Protein AF-A0A0L0V8W8-F1 (afdb_monomer_lite)

pLDDT: mean 71.87, std 24.15, range [20.2, 94.19]

InterPro domains:
  IPR006600 HTH CenpB-type DNA-binding domain [PF03221] (294-356)
  IPR006600 HTH CenpB-type DNA-binding domain [PS51253] (284-358)
  IPR009057 Homedomain-like superfamily [SSF46689] (293-355)
  IPR050863 Centromere and Transposable Element-Derived Protein [PTHR19303] (258-396)

Foldseek 3Di:
DAQLFFDPVLLVLLVDPFKWKWWAADQKIWIGRDQDDDDLLQLLDDTRIGGLVLLVVLVVVLLVVLVVLVVVVVVCVVVVHDDDPVSVCCCVPVSPCPVLVVLNVVVVPDDHGDMDIADNVSSVSSSVSVVSSSVVSVPDPPPDDPPDPPPPDPPDDDDDDDDDDDDDDDDDDDDDDDDDDDDDDDDDDDDDDDDDDDDDDDDDDDDDDDDDDDDPPQAQDFDALLRLLVLVVVCVVVPNDLQVSQVVVCVVPVSNNRDSVNNVVCVVCVVVSVVVCVVDPDRRHRDDPPLCPVQLVVQLVVVVVVCVVVVHDDDLSNSSVSSSSSCSVVVHDSNSHDSNHPVVSVVSCVVVVHDDDDDDPPVVVDDPVVVVVVVVVVVVVCVVDDPVPDDDDDDDPDD

Structure (mmCIF, N/CA/C/O backbone):
data_AF-A0A0L0V8W8-F1
#
_entry.id   AF-A0A0L0V8W8-F1
#
loop_
_atom_site.group_PDB
_atom_site.id
_atom_site.type_symbol
_atom_site.label_atom_id
_atom_site.label_alt_id
_atom_site.label_comp_id
_atom_site.label_asym_id
_atom_site.label_entity_id
_atom_site.label_seq_id
_atom_site.pdbx_PDB_ins_code
_atom_site.Cartn_x
_atom_site.Cartn_y
_atom_site.Cartn_z
_atom_site.occupancy
_atom_site.B_iso_or_equiv
_atom_site.auth_seq_id
_atom_site.auth_comp_id
_atom_site.auth_asym_id
_atom_site.auth_atom_id
_atom_site.pdbx_PDB_model_num
ATOM 1 N N . MET A 1 1 ? -16.727 -1.390 -3.426 1.00 37.22 1 MET A N 1
ATOM 2 C CA . MET A 1 1 ? -15.489 -1.978 -3.974 1.00 37.22 1 MET A CA 1
ATOM 3 C C . MET A 1 1 ? -15.600 -3.489 -3.865 1.00 37.22 1 MET A C 1
ATOM 5 O O . MET A 1 1 ? -16.160 -3.935 -2.868 1.00 37.22 1 MET A O 1
ATOM 9 N N . PRO A 1 2 ? -15.198 -4.271 -4.878 1.00 34.94 2 PRO A N 1
ATOM 10 C CA . PRO A 1 2 ? -15.269 -5.724 -4.801 1.00 34.94 2 PRO A CA 1
ATOM 11 C C . PRO A 1 2 ? -14.054 -6.292 -4.048 1.00 34.94 2 PRO A C 1
ATOM 13 O O . PRO A 1 2 ? -12.929 -6.085 -4.477 1.00 34.94 2 PRO A O 1
ATOM 16 N N . LEU A 1 3 ? -14.329 -6.983 -2.934 1.00 36.28 3 LEU A N 1
ATOM 17 C CA . LEU A 1 3 ? -13.711 -8.176 -2.304 1.00 36.28 3 LEU A CA 1
ATOM 18 C C . LEU A 1 3 ? -12.232 -8.608 -2.493 1.00 36.28 3 LEU A C 1
ATOM 20 O O . LEU A 1 3 ? -11.859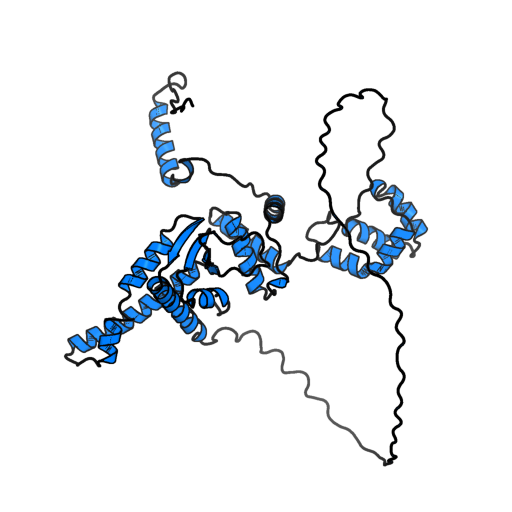 -9.627 -1.920 1.00 36.28 3 LEU A O 1
ATOM 24 N N . GLN A 1 4 ? -11.367 -7.916 -3.229 1.00 46.81 4 GLN A N 1
ATOM 25 C CA . GLN A 1 4 ? -10.000 -8.388 -3.526 1.00 46.81 4 GLN A CA 1
ATOM 26 C C . GLN A 1 4 ? -8.897 -7.681 -2.715 1.00 46.81 4 GLN A C 1
ATOM 28 O O . GLN A 1 4 ? -7.717 -7.851 -3.007 1.00 46.81 4 GLN A O 1
ATOM 33 N N . GLU A 1 5 ? -9.260 -6.881 -1.710 1.00 52.81 5 GLU A N 1
ATOM 34 C CA . GLU A 1 5 ? -8.364 -5.872 -1.118 1.00 52.81 5 GLU A CA 1
ATOM 35 C C . GLU A 1 5 ? -7.564 -6.312 0.110 1.00 52.81 5 GLU A C 1
ATOM 37 O O . GLU A 1 5 ? -6.615 -5.619 0.471 1.00 52.81 5 GLU A O 1
ATOM 42 N N . ILE A 1 6 ? -7.878 -7.449 0.736 1.00 57.78 6 ILE A N 1
ATOM 43 C CA . ILE A 1 6 ? -7.112 -7.905 1.901 1.00 57.78 6 ILE A CA 1
ATOM 44 C C . ILE A 1 6 ? -6.139 -8.983 1.469 1.00 57.78 6 ILE A C 1
ATOM 46 O O . ILE A 1 6 ? -6.522 -10.034 0.951 1.00 57.78 6 ILE A O 1
ATOM 50 N N . ASN A 1 7 ? -4.863 -8.712 1.711 1.00 67.62 7 ASN A N 1
ATOM 51 C CA . ASN A 1 7 ? -3.824 -9.707 1.594 1.00 67.62 7 ASN A CA 1
ATOM 52 C C . ASN A 1 7 ? -4.173 -10.876 2.529 1.00 67.62 7 ASN A C 1
ATOM 54 O O . ASN A 1 7 ? -4.207 -10.696 3.742 1.00 67.62 7 ASN A O 1
ATOM 58 N N . ILE A 1 8 ? -4.463 -12.063 1.985 1.00 70.31 8 ILE A N 1
ATOM 59 C CA . ILE A 1 8 ? -4.827 -13.258 2.773 1.00 70.31 8 ILE A CA 1
ATOM 60 C C . ILE A 1 8 ? -3.801 -13.501 3.890 1.00 70.31 8 ILE A C 1
ATOM 62 O O . ILE A 1 8 ? -4.166 -13.896 4.999 1.00 70.31 8 ILE A O 1
ATOM 66 N N . ASN A 1 9 ? -2.536 -13.173 3.631 1.00 75.88 9 ASN A N 1
ATOM 67 C CA . ASN A 1 9 ? -1.460 -13.319 4.596 1.00 75.88 9 ASN A CA 1
ATOM 68 C C . ASN A 1 9 ? -1.604 -12.359 5.791 1.00 75.88 9 ASN A C 1
ATOM 70 O O . ASN A 1 9 ? -1.232 -12.727 6.896 1.00 75.88 9 ASN A O 1
ATOM 74 N N . PHE A 1 10 ? -2.213 -11.177 5.625 1.00 83.94 10 PHE A N 1
ATOM 75 C CA . PHE A 1 10 ? -2.551 -10.269 6.733 1.00 83.94 10 PHE A CA 1
ATOM 76 C C . PHE A 1 10 ? -3.426 -10.963 7.776 1.00 83.94 10 PHE A C 1
ATOM 78 O O . PHE A 1 10 ? -3.099 -10.977 8.962 1.00 83.94 10 PHE A O 1
ATOM 85 N N . VAL A 1 11 ? -4.501 -11.613 7.327 1.00 83.44 11 VAL A N 1
ATOM 86 C CA . VAL A 1 11 ? -5.403 -12.360 8.215 1.00 83.44 11 VAL A CA 1
ATOM 87 C C . VAL A 1 11 ? -4.690 -13.575 8.814 1.00 83.44 11 VAL A C 1
ATOM 89 O O . VAL A 1 11 ? -4.837 -13.855 10.001 1.00 83.44 11 VAL A O 1
ATOM 92 N N . GLN A 1 12 ? -3.872 -14.282 8.026 1.00 84.56 12 GLN A N 1
ATOM 93 C CA . GLN A 1 12 ? -3.099 -15.425 8.521 1.00 84.56 12 GLN A CA 1
ATOM 94 C C . GLN A 1 12 ? -2.095 -15.033 9.613 1.00 84.56 12 GLN A C 1
ATOM 96 O O . GLN A 1 12 ? -1.968 -15.756 10.599 1.00 84.56 12 GLN A O 1
ATOM 101 N N . THR A 1 13 ? -1.431 -13.886 9.499 1.00 84.38 13 THR A N 1
ATOM 102 C CA . THR A 1 13 ? -0.488 -13.412 10.522 1.00 84.38 13 THR A CA 1
ATOM 103 C C . THR A 1 13 ? -1.208 -13.007 11.804 1.00 84.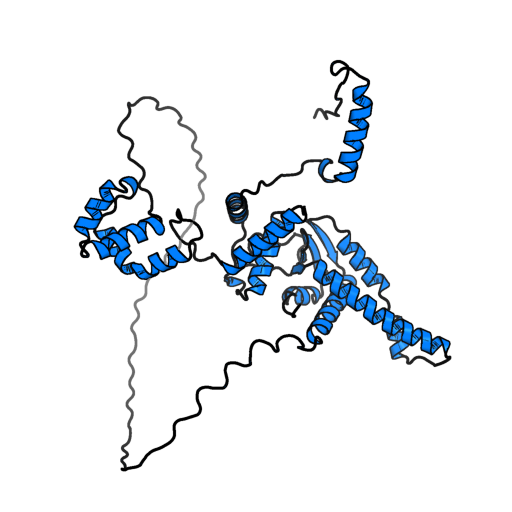38 13 THR A C 1
ATOM 105 O O . THR A 1 13 ? -0.740 -13.311 12.900 1.00 84.38 13 THR A O 1
ATOM 108 N N . LEU A 1 14 ? -2.414 -12.440 11.702 1.00 87.06 14 LEU A N 1
ATOM 109 C CA . LEU A 1 14 ? -3.267 -12.220 12.874 1.00 87.06 14 LEU A CA 1
ATOM 110 C C . LEU A 1 14 ? -3.731 -13.528 13.538 1.00 87.06 14 LEU A C 1
ATOM 112 O O . LEU A 1 14 ? -4.169 -13.484 14.688 1.00 87.06 14 LEU A O 1
ATOM 116 N N . ASN A 1 15 ? -3.620 -14.681 12.862 1.00 86.06 15 ASN A N 1
ATOM 117 C CA . ASN A 1 15 ? -3.930 -16.012 13.404 1.00 86.06 15 ASN A CA 1
ATOM 118 C C . ASN A 1 15 ? -2.802 -16.643 14.227 1.00 86.06 15 ASN A C 1
ATOM 120 O O . ASN A 1 15 ? -3.008 -17.709 14.812 1.00 86.06 15 ASN A O 1
ATOM 124 N N . MET A 1 16 ? -1.633 -16.009 14.299 1.00 86.00 16 MET A N 1
ATOM 125 C CA . MET A 1 16 ? -0.510 -16.537 15.066 1.00 86.00 16 MET A CA 1
ATOM 126 C C . MET A 1 16 ? -0.807 -16.550 16.573 1.00 86.00 16 MET A C 1
ATOM 128 O O . MET A 1 16 ? -1.467 -15.668 17.112 1.00 86.00 16 MET A O 1
ATOM 132 N N . SER A 1 17 ? -0.285 -17.558 17.276 1.00 86.12 17 SER A N 1
ATOM 133 C CA . SER A 1 17 ? -0.429 -17.695 18.737 1.00 86.12 17 SER A CA 1
ATOM 134 C C . SER A 1 17 ? 0.574 -16.852 19.535 1.00 86.12 17 SER A C 1
ATOM 136 O O . SER A 1 17 ? 0.697 -17.024 20.745 1.00 86.12 17 SER A O 1
ATOM 138 N N . GLN A 1 18 ? 1.331 -15.986 18.864 1.00 88.25 18 GLN A N 1
ATOM 139 C CA . GLN A 1 18 ? 2.339 -15.121 19.468 1.00 88.25 18 GLN A CA 1
ATOM 140 C C . GLN A 1 18 ? 2.019 -13.658 19.155 1.00 88.25 18 GLN A C 1
ATOM 142 O O . GLN A 1 18 ? 1.456 -13.397 18.091 1.00 88.25 18 GLN A O 1
ATOM 147 N N . PRO A 1 19 ? 2.391 -12.716 20.045 1.00 89.50 19 PRO A N 1
ATOM 148 C CA . PRO A 1 19 ? 2.277 -11.289 19.773 1.00 89.50 19 PRO A CA 1
ATOM 149 C C . PRO A 1 19 ? 2.975 -10.914 18.466 1.00 89.50 19 PRO A C 1
ATOM 151 O O . PRO A 1 19 ? 4.097 -11.354 18.211 1.00 89.50 19 PRO A O 1
ATOM 154 N N . VAL A 1 20 ? 2.323 -10.070 17.674 1.00 92.69 20 VAL A N 1
ATOM 155 C CA . VAL A 1 20 ? 2.856 -9.547 16.410 1.00 92.69 20 VAL A CA 1
ATOM 156 C C . VAL A 1 20 ? 3.081 -8.047 16.521 1.00 92.69 20 VAL A C 1
ATOM 158 O O . VAL A 1 20 ? 2.597 -7.387 17.441 1.00 92.69 20 VAL A O 1
ATOM 161 N N . HIS A 1 21 ? 3.817 -7.495 15.573 1.00 91.38 21 HIS A N 1
ATOM 162 C CA . HIS A 1 21 ? 4.055 -6.072 15.450 1.00 91.38 21 HIS A CA 1
ATOM 163 C C . HIS A 1 21 ? 3.213 -5.499 14.315 1.00 91.38 21 HIS A C 1
ATOM 165 O O . HIS A 1 21 ? 2.983 -6.145 13.295 1.00 91.38 21 HIS A O 1
ATOM 171 N N . LEU A 1 22 ? 2.748 -4.271 14.507 1.00 92.06 22 LEU A N 1
ATOM 172 C CA . LEU A 1 22 ? 2.024 -3.491 13.520 1.00 92.06 22 LEU A CA 1
ATOM 173 C C . LEU A 1 22 ? 2.822 -2.226 13.234 1.00 92.06 22 LEU A C 1
ATOM 175 O O . LEU A 1 22 ? 3.127 -1.462 14.148 1.00 92.06 22 LEU A O 1
ATOM 179 N N . THR A 1 23 ? 3.148 -2.002 11.967 1.00 90.44 23 THR A N 1
ATOM 180 C CA . THR A 1 23 ? 3.807 -0.782 11.501 1.00 90.44 23 THR A CA 1
ATOM 181 C C . THR A 1 23 ? 2.869 -0.012 10.590 1.00 90.44 23 THR A C 1
ATOM 183 O O . THR A 1 23 ? 2.392 -0.557 9.595 1.00 90.44 23 THR A O 1
ATOM 186 N N . LEU A 1 24 ? 2.645 1.267 10.887 1.00 88.00 24 LEU A N 1
ATOM 187 C CA . LEU A 1 24 ? 1.996 2.184 9.956 1.00 88.00 24 LEU A CA 1
ATOM 188 C C . LEU A 1 24 ? 3.072 2.834 9.089 1.00 88.00 24 LEU A C 1
ATOM 190 O O . LEU A 1 24 ? 3.999 3.442 9.614 1.00 88.00 24 LEU A O 1
ATOM 194 N N . SER A 1 25 ? 2.976 2.697 7.769 1.00 84.38 25 SER A N 1
ATOM 195 C CA . SER A 1 25 ? 3.819 3.450 6.842 1.00 84.38 25 SER A CA 1
ATOM 196 C C . SER A 1 25 ? 2.956 4.084 5.759 1.00 84.38 25 SER A C 1
ATOM 198 O O . SER A 1 25 ? 2.267 3.409 4.987 1.00 84.38 25 SER A O 1
ATOM 200 N N . ALA A 1 26 ? 2.993 5.408 5.739 1.00 77.75 26 ALA A N 1
ATOM 201 C CA . ALA A 1 26 ? 2.191 6.321 4.958 1.00 77.75 26 ALA A CA 1
ATOM 202 C C . ALA A 1 26 ? 0.680 6.141 5.198 1.00 77.75 26 ALA A C 1
ATOM 204 O O . ALA A 1 26 ? 0.122 6.787 6.075 1.00 77.75 26 ALA A O 1
ATOM 205 N N . ASN A 1 27 ? 0.016 5.258 4.448 1.00 83.38 27 ASN A N 1
ATOM 206 C CA . ASN A 1 27 ? -1.411 4.945 4.615 1.00 83.38 27 ASN A CA 1
ATOM 207 C C . ASN A 1 27 ? -1.681 3.433 4.562 1.00 83.38 27 ASN A C 1
ATOM 209 O O . ASN A 1 27 ? -2.763 2.971 4.189 1.00 83.38 27 ASN A O 1
ATOM 213 N N . THR A 1 28 ? -0.649 2.642 4.834 1.00 86.50 28 THR A N 1
ATOM 214 C CA . THR A 1 28 ? -0.686 1.186 4.762 1.00 86.50 28 THR A CA 1
ATOM 215 C C . THR A 1 28 ? -0.176 0.622 6.073 1.00 86.50 28 THR A C 1
ATOM 217 O O . THR A 1 28 ? 0.875 1.017 6.580 1.00 86.50 28 THR A O 1
ATOM 220 N N . ILE A 1 29 ? -0.967 -0.283 6.626 1.00 89.75 29 ILE A N 1
ATOM 221 C CA . ILE A 1 29 ? -0.673 -1.016 7.842 1.00 89.75 29 ILE A CA 1
ATOM 222 C C . ILE A 1 29 ? 0.016 -2.305 7.435 1.00 89.75 29 ILE A C 1
ATOM 224 O O . ILE A 1 29 ? -0.469 -3.004 6.551 1.00 89.75 29 ILE A O 1
ATOM 228 N N . TYR A 1 30 ? 1.111 -2.627 8.107 1.00 89.06 30 TYR A N 1
ATOM 229 C CA . TYR A 1 30 ? 1.859 -3.861 7.925 1.00 89.06 30 TYR A CA 1
ATOM 230 C C . TYR A 1 30 ? 1.850 -4.637 9.234 1.00 89.06 30 TYR A C 1
ATOM 232 O O . TYR A 1 30 ? 2.214 -4.073 10.265 1.00 89.06 30 TYR A O 1
ATOM 240 N N . VAL A 1 31 ? 1.466 -5.909 9.202 1.00 89.12 31 VAL A N 1
ATOM 241 C CA . VAL A 1 31 ? 1.518 -6.798 10.369 1.00 89.12 31 VAL A CA 1
ATOM 242 C C . VAL A 1 31 ? 2.640 -7.797 10.162 1.00 89.12 31 VAL A C 1
ATOM 244 O O . VAL A 1 31 ? 2.738 -8.401 9.107 1.00 89.12 31 VAL A O 1
ATOM 247 N N . HIS A 1 32 ? 3.514 -7.977 11.142 1.00 88.38 32 HIS A N 1
ATOM 248 C CA . HIS A 1 32 ? 4.690 -8.826 10.978 1.00 88.38 32 HIS A CA 1
ATOM 249 C C . HIS A 1 32 ? 5.156 -9.395 12.327 1.00 88.38 32 HIS A C 1
ATOM 251 O O . HIS A 1 32 ? 4.895 -8.804 13.373 1.00 88.38 32 HIS A O 1
ATOM 257 N N . PRO A 1 33 ? 5.795 -10.577 12.350 1.00 86.19 33 PRO A N 1
ATOM 258 C CA . PRO A 1 33 ? 6.189 -11.223 13.605 1.00 86.19 33 PRO A CA 1
ATOM 259 C C . PRO A 1 33 ? 7.440 -10.598 14.253 1.00 86.19 33 PRO A C 1
ATOM 261 O O . PRO A 1 33 ? 7.610 -10.683 15.468 1.00 86.19 33 PRO A O 1
ATOM 264 N N . ASP A 1 34 ? 8.320 -9.975 13.467 1.00 82.75 34 ASP A N 1
ATOM 265 C CA . ASP A 1 34 ? 9.593 -9.406 13.932 1.00 82.75 34 ASP A CA 1
ATOM 266 C C . ASP A 1 34 ? 9.388 -7.987 14.511 1.00 82.75 34 ASP A C 1
ATOM 268 O O . ASP A 1 34 ? 8.513 -7.265 14.061 1.00 82.75 34 ASP A O 1
ATOM 272 N N . PRO A 1 35 ? 10.157 -7.522 15.505 1.00 78.00 35 PRO A N 1
ATOM 273 C CA . PRO A 1 35 ? 10.140 -6.109 15.896 1.00 78.00 35 PRO A CA 1
ATOM 274 C C . PRO A 1 35 ? 10.559 -5.130 14.781 1.00 78.00 35 PRO A C 1
ATOM 276 O O . PRO A 1 35 ? 10.202 -3.948 14.818 1.00 78.00 35 PRO A O 1
ATOM 279 N N . GLN A 1 36 ? 11.355 -5.581 13.807 1.00 77.31 36 GLN A N 1
ATOM 280 C CA . GLN A 1 36 ? 11.853 -4.737 12.721 1.00 77.31 36 GLN A CA 1
ATOM 281 C C . GLN A 1 36 ? 10.814 -4.541 11.614 1.00 77.31 36 GLN A C 1
ATOM 283 O O . GLN A 1 36 ? 10.223 -5.496 11.120 1.00 77.31 36 GLN A O 1
ATOM 288 N N . LYS A 1 37 ? 10.655 -3.287 11.157 1.00 75.38 37 LYS A N 1
ATOM 289 C CA . LYS A 1 37 ? 9.787 -2.935 10.019 1.00 75.38 37 LYS A CA 1
ATOM 290 C C . LYS A 1 37 ? 10.110 -3.824 8.802 1.00 75.38 37 LYS A C 1
ATOM 292 O O . LYS A 1 37 ? 11.287 -3.938 8.437 1.00 75.38 37 LYS A O 1
ATOM 297 N N . PRO A 1 38 ? 9.096 -4.378 8.112 1.00 73.75 38 PRO A N 1
ATOM 298 C CA . PRO A 1 38 ? 9.311 -5.178 6.918 1.00 73.75 38 PRO A CA 1
ATOM 299 C C . PRO A 1 38 ? 9.977 -4.353 5.815 1.00 73.75 38 PRO A C 1
ATOM 301 O O . PRO A 1 38 ? 9.668 -3.180 5.596 1.00 73.75 38 PRO A O 1
ATOM 304 N N . ASN A 1 39 ? 10.908 -4.976 5.092 1.00 76.75 39 ASN A N 1
ATOM 305 C CA . ASN A 1 39 ? 11.581 -4.324 3.976 1.00 76.75 39 ASN A CA 1
ATOM 306 C C . ASN A 1 39 ? 10.633 -4.220 2.765 1.00 76.75 39 ASN A C 1
ATOM 308 O O . ASN A 1 39 ? 10.320 -5.221 2.121 1.00 76.75 39 ASN A O 1
ATOM 312 N N . ILE A 1 40 ? 10.219 -2.995 2.435 1.00 75.56 40 ILE A N 1
ATOM 313 C CA . ILE A 1 40 ? 9.269 -2.702 1.349 1.00 75.56 40 ILE A CA 1
ATOM 314 C C . ILE A 1 40 ? 9.966 -2.641 -0.033 1.00 75.56 40 ILE A C 1
ATOM 316 O O . ILE A 1 40 ? 9.297 -2.702 -1.070 1.00 75.56 40 ILE A O 1
ATOM 320 N N . ASP A 1 41 ? 11.303 -2.599 -0.085 1.00 78.19 41 ASP A N 1
ATOM 321 C CA . ASP A 1 41 ? 12.086 -2.435 -1.324 1.00 78.19 41 ASP A CA 1
ATOM 322 C C . ASP A 1 41 ? 12.030 -3.646 -2.258 1.00 78.19 41 ASP A C 1
ATOM 324 O O . ASP A 1 41 ? 12.356 -3.545 -3.444 1.00 78.19 41 ASP A O 1
ATOM 328 N N . ASP A 1 42 ? 11.634 -4.806 -1.745 1.00 74.56 42 ASP A N 1
ATOM 329 C CA . ASP A 1 42 ? 11.439 -6.004 -2.547 1.00 74.56 42 ASP A CA 1
ATOM 330 C C . ASP A 1 42 ? 9.957 -6.361 -2.576 1.00 74.56 42 ASP A C 1
ATOM 332 O O . ASP A 1 42 ? 9.426 -6.890 -1.603 1.00 74.56 42 ASP A O 1
ATOM 336 N N . ALA A 1 43 ? 9.270 -6.048 -3.678 1.00 73.19 43 ALA A N 1
ATOM 337 C CA . ALA A 1 43 ? 7.856 -6.380 -3.804 1.00 73.19 43 ALA A CA 1
ATOM 338 C C . ALA A 1 43 ? 7.634 -7.866 -4.110 1.00 73.19 43 ALA A C 1
ATOM 340 O O . ALA A 1 43 ? 6.544 -8.362 -3.883 1.00 73.19 43 ALA A O 1
ATOM 341 N N . THR A 1 44 ? 8.665 -8.606 -4.534 1.00 65.06 44 THR A N 1
ATOM 342 C CA . THR A 1 44 ? 8.543 -10.068 -4.690 1.00 65.06 44 THR A CA 1
ATOM 343 C C . THR A 1 44 ? 8.396 -10.789 -3.355 1.00 65.06 44 THR A C 1
ATOM 345 O O . THR A 1 44 ? 7.932 -11.925 -3.306 1.00 65.06 44 THR A O 1
ATOM 348 N N . LYS A 1 45 ? 8.786 -10.133 -2.257 1.00 71.62 45 LYS A N 1
ATOM 349 C CA . LYS A 1 45 ? 8.507 -10.629 -0.918 1.00 71.62 45 LYS A CA 1
ATOM 350 C C . LYS A 1 45 ? 7.086 -10.244 -0.556 1.00 71.62 45 LYS A C 1
ATOM 352 O O . LYS A 1 45 ? 6.747 -9.057 -0.536 1.00 71.62 45 LYS A O 1
ATOM 357 N N . GLU A 1 46 ? 6.283 -11.255 -0.260 1.00 64.25 46 GLU A N 1
ATOM 358 C CA . GLU A 1 46 ? 4.977 -11.042 0.339 1.00 64.25 46 GLU A CA 1
ATOM 359 C C . GLU A 1 46 ? 5.177 -10.266 1.639 1.00 64.25 46 GLU A C 1
ATOM 361 O O . GLU A 1 46 ? 6.063 -10.567 2.436 1.00 64.25 46 GLU A O 1
ATOM 366 N N . VAL A 1 47 ? 4.409 -9.195 1.788 1.00 70.81 47 VAL A N 1
ATOM 367 C CA . VAL A 1 47 ? 4.336 -8.437 3.030 1.00 70.81 47 VAL A CA 1
ATOM 368 C C . VAL A 1 47 ? 2.874 -8.388 3.387 1.00 70.81 47 VAL A C 1
ATOM 370 O O . VAL A 1 47 ? 2.044 -8.158 2.513 1.00 70.81 47 VAL A O 1
ATOM 373 N N . GLU A 1 48 ? 2.571 -8.633 4.645 1.00 82.25 48 GLU A N 1
ATOM 374 C CA . GLU A 1 48 ? 1.220 -8.742 5.151 1.00 82.25 48 GLU A CA 1
ATOM 375 C C . GLU A 1 48 ? 0.673 -7.347 5.449 1.00 82.25 48 GLU A C 1
ATOM 377 O O . GLU A 1 48 ? 0.896 -6.773 6.514 1.00 82.25 48 GLU A O 1
ATOM 382 N N . ASP A 1 49 ? -0.004 -6.773 4.458 1.00 83.56 49 ASP A N 1
ATOM 383 C CA . ASP A 1 49 ? -0.404 -5.371 4.429 1.00 83.56 49 ASP A CA 1
ATOM 384 C C . ASP A 1 49 ? -1.902 -5.156 4.171 1.00 83.56 49 ASP A C 1
ATOM 386 O O . ASP A 1 49 ? -2.575 -5.961 3.525 1.00 83.56 49 ASP A O 1
ATOM 390 N N . MET A 1 50 ? -2.416 -4.028 4.664 1.00 85.44 50 MET A N 1
ATOM 391 C CA . MET A 1 50 ? -3.776 -3.551 4.415 1.00 85.44 50 MET A CA 1
ATOM 392 C C . MET A 1 50 ? -3.804 -2.018 4.372 1.00 85.44 50 MET A C 1
ATOM 394 O O . MET A 1 50 ? -3.098 -1.358 5.136 1.00 85.44 50 MET A O 1
ATOM 398 N N . GLU A 1 51 ? -4.605 -1.415 3.487 1.00 85.12 51 GLU A N 1
ATOM 399 C CA . GLU A 1 51 ? -4.767 0.045 3.501 1.00 85.12 51 GLU A CA 1
ATOM 400 C C . GLU A 1 51 ? -5.513 0.492 4.773 1.00 85.12 51 GLU A C 1
ATOM 402 O O . GLU A 1 51 ? -6.545 -0.083 5.123 1.00 85.12 51 GLU A O 1
ATOM 407 N N . MET A 1 52 ? -5.020 1.544 5.442 1.00 88.69 52 MET A N 1
ATOM 408 C CA . MET A 1 52 ? -5.621 2.080 6.677 1.00 88.69 52 MET A CA 1
ATOM 409 C C . MET A 1 52 ? -7.093 2.446 6.470 1.00 88.69 52 MET A C 1
ATOM 411 O O . MET A 1 52 ? -7.947 2.084 7.273 1.00 88.69 52 MET A O 1
ATOM 415 N N . HIS A 1 53 ? -7.409 3.085 5.340 1.00 86.25 53 HIS A N 1
ATOM 416 C CA . HIS A 1 53 ? -8.779 3.491 5.034 1.00 86.25 53 HIS A CA 1
ATOM 417 C C . HIS A 1 53 ? -9.736 2.287 4.929 1.00 86.25 53 HIS A C 1
ATOM 419 O O . HIS A 1 53 ? -10.885 2.383 5.349 1.00 86.25 53 HIS A O 1
ATOM 425 N N . CYS A 1 54 ? -9.274 1.134 4.423 1.00 87.75 54 CYS A N 1
ATOM 426 C CA . CYS A 1 54 ? -10.083 -0.086 4.390 1.00 87.75 54 CYS A CA 1
ATOM 427 C C . CYS A 1 54 ? -10.412 -0.544 5.816 1.00 87.75 54 CYS A C 1
ATOM 429 O O . CYS A 1 54 ? -11.560 -0.888 6.095 1.00 87.75 54 CYS A O 1
ATOM 431 N N . LEU A 1 55 ? -9.430 -0.500 6.728 1.00 90.19 55 LEU A N 1
ATOM 432 C CA . LEU A 1 55 ? -9.633 -0.862 8.132 1.00 90.19 55 LEU A CA 1
ATOM 433 C C . LEU A 1 55 ? -10.657 0.058 8.802 1.00 90.19 55 LEU A C 1
ATOM 435 O O . LEU A 1 55 ? -11.582 -0.415 9.460 1.00 90.19 55 LEU A O 1
ATOM 439 N N . GLU A 1 56 ? -10.508 1.368 8.609 1.00 91.12 56 GLU A N 1
ATOM 440 C CA . GLU A 1 56 ? -11.425 2.372 9.148 1.00 91.12 56 GLU A CA 1
ATOM 441 C C . GLU A 1 56 ? -12.849 2.193 8.614 1.00 91.12 56 GLU A C 1
ATOM 443 O O . GLU A 1 56 ? -13.810 2.289 9.380 1.00 91.12 56 GLU A O 1
ATOM 448 N N . GLU A 1 57 ? -13.011 1.897 7.320 1.00 90.75 57 GLU A N 1
ATOM 449 C CA . GLU A 1 57 ? -14.324 1.618 6.735 1.00 90.75 57 GLU A CA 1
ATOM 450 C C . GLU A 1 57 ? -14.950 0.344 7.312 1.00 90.75 57 GLU A C 1
ATOM 452 O O . GLU A 1 57 ? -16.146 0.339 7.625 1.00 90.75 57 GLU A O 1
ATOM 457 N N . TYR A 1 58 ? -14.167 -0.723 7.505 1.00 91.75 58 TYR A N 1
ATOM 458 C CA . TYR A 1 58 ? -14.648 -1.952 8.142 1.00 91.75 58 TYR A CA 1
ATOM 459 C C . TYR A 1 58 ? -15.082 -1.708 9.581 1.00 91.75 58 TYR A C 1
ATOM 461 O O . TYR A 1 58 ? -16.191 -2.090 9.964 1.00 91.75 58 TYR A O 1
ATOM 469 N N . TYR A 1 59 ? -14.271 -0.985 10.351 1.00 93.44 59 TYR A N 1
ATOM 470 C CA . TYR A 1 59 ? -14.611 -0.607 11.714 1.00 93.44 59 TYR A CA 1
ATOM 471 C C . TYR A 1 59 ? -15.867 0.278 11.764 1.00 93.44 59 TYR A C 1
ATOM 473 O O . TYR A 1 59 ? -16.785 0.033 12.550 1.00 93.44 59 TYR A O 1
ATOM 481 N N . ARG A 1 60 ? -15.991 1.262 10.865 1.00 92.25 60 ARG A N 1
ATOM 482 C CA . ARG A 1 60 ? -17.180 2.124 10.774 1.00 92.25 60 ARG A CA 1
ATOM 483 C C . ARG A 1 60 ? -18.431 1.339 10.381 1.00 92.25 60 ARG A C 1
ATOM 485 O O . ARG A 1 60 ? -19.532 1.655 10.844 1.00 92.25 60 ARG A O 1
ATOM 492 N N . ALA A 1 61 ? -18.303 0.342 9.510 1.00 90.56 61 ALA A N 1
ATOM 493 C CA . ALA A 1 61 ? -19.397 -0.558 9.163 1.00 90.56 61 ALA A CA 1
ATOM 494 C C . ALA A 1 61 ? -19.818 -1.419 10.366 1.00 90.56 61 ALA A C 1
ATOM 496 O O . ALA A 1 61 ? -21.016 -1.513 10.640 1.00 90.56 61 ALA A O 1
ATOM 497 N N . MET A 1 62 ? -18.854 -1.966 11.114 1.00 92.12 62 MET A N 1
ATOM 498 C CA . MET A 1 62 ? -19.099 -2.736 12.337 1.00 92.12 62 MET A CA 1
ATOM 499 C C . MET A 1 62 ? -19.822 -1.890 13.389 1.00 92.12 62 MET A C 1
ATOM 501 O O . MET A 1 62 ? -20.889 -2.279 13.860 1.00 92.12 62 MET A O 1
ATOM 505 N N . LYS A 1 63 ? -19.319 -0.682 13.680 1.00 93.19 63 LYS A N 1
ATOM 506 C CA . LYS A 1 63 ? -19.921 0.244 14.653 1.00 93.19 63 LYS A CA 1
ATOM 507 C C . LYS A 1 63 ? -21.374 0.576 14.310 1.00 93.19 63 LYS A C 1
ATOM 509 O O . LYS A 1 63 ? -22.228 0.585 15.193 1.00 93.19 63 LYS A O 1
ATOM 514 N N . ARG A 1 64 ? -21.685 0.806 13.026 1.00 91.50 64 ARG A N 1
ATOM 515 C CA . ARG A 1 64 ? -23.068 1.035 12.567 1.00 91.50 64 ARG A CA 1
ATOM 516 C C . ARG A 1 64 ? -23.961 -0.182 12.798 1.00 91.50 64 ARG A C 1
ATOM 518 O O . ARG A 1 64 ? -25.053 -0.029 13.334 1.00 91.50 64 ARG A O 1
ATOM 525 N N . ASN A 1 65 ? -23.496 -1.369 12.414 1.00 90.62 65 ASN A N 1
ATOM 526 C CA . ASN A 1 65 ? -24.268 -2.602 12.553 1.00 90.62 65 ASN A CA 1
ATOM 527 C C . ASN A 1 65 ? -24.540 -2.948 14.026 1.00 90.62 65 ASN A C 1
ATOM 529 O O . ASN A 1 65 ? -25.667 -3.281 14.393 1.00 90.62 65 ASN A O 1
ATOM 533 N N . PHE A 1 66 ? -23.527 -2.814 14.884 1.00 92.06 66 PHE A N 1
ATOM 534 C CA . PHE A 1 66 ? -23.646 -3.158 16.299 1.00 92.06 66 PHE A CA 1
ATOM 535 C C . PHE A 1 66 ? -24.514 -2.147 17.036 1.00 92.06 66 PHE A C 1
ATOM 537 O O . PHE A 1 66 ? -25.370 -2.557 17.815 1.00 92.06 66 PHE A O 1
ATOM 544 N N . LYS A 1 67 ? -24.391 -0.852 16.717 1.00 91.50 67 LYS A N 1
ATOM 545 C CA . LYS A 1 67 ? -25.283 0.184 17.246 1.00 91.50 67 LYS A CA 1
ATOM 546 C C . LYS A 1 67 ? -26.747 -0.101 16.904 1.00 91.50 67 LYS A C 1
ATOM 548 O O . LYS A 1 67 ? -27.598 -0.046 17.786 1.00 91.50 67 LYS A O 1
ATOM 553 N N . GLU A 1 68 ? -27.040 -0.478 15.659 1.00 90.31 68 GLU A N 1
ATOM 554 C CA . GLU A 1 68 ? -28.403 -0.840 15.247 1.00 90.31 68 GLU A CA 1
ATOM 555 C C . GLU A 1 68 ? -28.941 -2.042 16.048 1.00 90.31 68 GLU A C 1
ATOM 557 O O . GLU A 1 68 ? -30.099 -2.054 16.474 1.00 90.31 68 GLU A O 1
ATOM 562 N N . ARG A 1 69 ? -28.103 -3.058 16.293 1.00 91.06 69 ARG A N 1
ATOM 563 C CA . ARG A 1 69 ? -28.477 -4.221 17.112 1.00 91.06 69 ARG A CA 1
ATOM 564 C C . ARG A 1 69 ? -28.681 -3.844 18.583 1.00 91.06 69 ARG A C 1
ATOM 566 O O . ARG A 1 69 ? -29.681 -4.255 19.166 1.00 91.06 69 ARG A O 1
ATOM 573 N N . GLN A 1 70 ? -27.799 -3.034 19.164 1.00 89.88 70 GLN A N 1
ATOM 574 C CA . GLN A 1 70 ? -27.914 -2.543 20.541 1.00 89.88 70 GLN A CA 1
ATOM 575 C C . GLN A 1 70 ? -29.193 -1.726 20.747 1.00 89.88 70 GLN A C 1
ATOM 577 O O . GLN A 1 70 ? -29.924 -1.974 21.701 1.00 89.88 70 GLN A O 1
ATOM 582 N N . GLU A 1 71 ? -29.522 -0.810 19.834 1.00 91.56 71 GLU A N 1
ATOM 583 C CA . GLU A 1 71 ? -30.748 -0.006 19.909 1.00 91.56 71 GLU A CA 1
ATOM 584 C C . GLU A 1 71 ? -32.008 -0.884 19.905 1.00 91.56 71 GLU A C 1
ATOM 586 O O . GLU A 1 71 ? -32.931 -0.644 20.689 1.00 91.56 71 GLU A O 1
ATOM 591 N N . LYS A 1 72 ? -32.028 -1.953 19.095 1.00 90.19 72 LYS A N 1
ATOM 592 C CA . LYS A 1 72 ? -33.124 -2.939 19.080 1.00 90.19 72 LYS A CA 1
ATOM 593 C C . LYS A 1 72 ? -33.256 -3.679 20.413 1.00 90.19 72 LYS A C 1
ATOM 595 O O . LYS A 1 72 ? -34.374 -3.847 20.901 1.00 90.19 72 LYS A O 1
ATOM 600 N N . LEU A 1 73 ? -32.143 -4.106 21.013 1.00 89.56 73 LEU A N 1
ATOM 601 C CA . LEU A 1 73 ? -32.147 -4.801 22.307 1.00 89.56 73 LEU A CA 1
ATOM 602 C C . LEU A 1 73 ? -32.568 -3.865 23.448 1.00 89.56 73 LEU A C 1
ATOM 604 O O . LEU A 1 73 ? -33.445 -4.212 24.237 1.00 89.56 73 LEU A O 1
ATOM 608 N N . VAL A 1 74 ? -32.036 -2.641 23.481 1.00 87.44 74 VAL A N 1
ATOM 609 C CA . VAL A 1 74 ? -32.411 -1.611 24.463 1.00 87.44 74 VAL A CA 1
ATOM 610 C C . VAL A 1 74 ? -33.888 -1.241 24.340 1.00 87.44 74 VAL A C 1
ATOM 612 O O . VAL A 1 74 ? -34.569 -1.058 25.347 1.00 87.44 74 VAL A O 1
ATOM 615 N N . HIS A 1 75 ? -34.422 -1.157 23.121 1.00 91.56 75 HIS A N 1
ATOM 616 C CA . HIS A 1 75 ? -35.846 -0.920 22.908 1.00 91.56 75 HIS A CA 1
ATOM 617 C C . HIS A 1 75 ? -36.710 -2.060 23.472 1.00 91.56 75 HIS A C 1
ATOM 619 O O . HIS A 1 75 ? -37.700 -1.793 24.149 1.00 91.56 75 HIS A O 1
ATOM 625 N N . ARG A 1 76 ? -36.316 -3.324 23.270 1.00 90.56 76 ARG A N 1
ATOM 626 C CA . ARG A 1 76 ? -37.011 -4.485 23.855 1.00 90.56 76 ARG A CA 1
ATOM 627 C C . ARG A 1 76 ? -36.959 -4.493 25.382 1.00 90.56 76 ARG A C 1
ATOM 629 O O . ARG A 1 76 ? -37.987 -4.734 26.013 1.00 90.56 76 ARG A O 1
ATOM 636 N N . LEU A 1 77 ? -35.811 -4.147 25.965 1.00 89.00 77 LEU A N 1
ATOM 637 C CA . LEU A 1 77 ? -35.667 -3.971 27.413 1.00 89.00 77 LEU A CA 1
ATOM 638 C C . LEU A 1 77 ? -36.613 -2.887 27.947 1.00 89.00 77 LEU A C 1
ATOM 640 O O . LEU A 1 77 ? -37.304 -3.105 28.939 1.00 89.00 77 LEU A O 1
ATOM 644 N N . LYS A 1 78 ? -36.720 -1.743 27.254 1.00 90.69 78 LYS A N 1
ATOM 645 C CA . LYS A 1 78 ? -37.667 -0.668 27.609 1.00 90.69 78 LYS A CA 1
ATOM 646 C C . LYS A 1 78 ? -39.132 -1.102 27.521 1.00 90.69 78 LYS A C 1
ATOM 648 O O . LYS A 1 78 ? -39.963 -0.569 28.247 1.00 90.69 78 LYS A O 1
ATOM 653 N N . GLN A 1 79 ? -39.450 -2.067 26.659 1.00 91.88 79 GLN A N 1
ATOM 654 C CA . GLN A 1 79 ? -40.780 -2.674 26.549 1.00 91.88 79 GLN A CA 1
ATOM 655 C C . GLN A 1 79 ? -41.036 -3.783 27.588 1.00 91.88 79 GLN A C 1
ATOM 657 O O . GLN A 1 79 ? -42.078 -4.433 27.536 1.00 91.88 79 GLN A O 1
ATOM 662 N N . GLY A 1 80 ? -40.106 -4.020 28.520 1.00 88.44 80 GLY A N 1
ATOM 663 C CA . GLY A 1 80 ? -40.235 -5.045 29.559 1.00 88.44 80 GLY A CA 1
ATOM 664 C C . GLY A 1 80 ? -40.057 -6.478 29.050 1.00 88.44 80 GLY A C 1
ATOM 665 O O . GLY A 1 80 ? -40.414 -7.424 29.749 1.00 88.44 80 GLY A O 1
ATOM 666 N N . GLN A 1 81 ? -39.526 -6.664 27.837 1.00 89.38 81 GLN A N 1
ATOM 667 C CA . GLN A 1 81 ? -39.212 -7.992 27.317 1.00 89.38 81 GLN A CA 1
ATOM 668 C C . GLN A 1 81 ? -37.891 -8.488 27.905 1.00 89.38 81 GLN A C 1
ATOM 670 O O . GLN A 1 81 ? -36.902 -7.756 27.929 1.00 89.38 81 GLN A O 1
ATOM 675 N N . LYS A 1 82 ? -37.855 -9.756 28.326 1.00 86.88 82 LYS A N 1
ATOM 676 C CA . LYS A 1 82 ? -36.616 -10.406 28.759 1.00 86.88 82 LYS A CA 1
ATOM 677 C C . LYS A 1 82 ? -35.716 -10.672 27.545 1.00 86.88 82 LYS A C 1
ATOM 679 O O . LYS A 1 82 ? -36.202 -11.117 26.499 1.00 86.88 82 LYS A O 1
ATOM 684 N N . LEU A 1 83 ? -34.426 -10.377 27.675 1.00 86.81 83 LEU A N 1
ATOM 685 C CA . LEU A 1 83 ? -33.424 -10.760 26.685 1.00 86.81 83 LEU A CA 1
ATOM 686 C C . LEU A 1 83 ? -33.104 -12.251 26.816 1.00 86.81 83 LEU A C 1
ATOM 688 O O . LEU A 1 83 ? -33.306 -12.864 27.866 1.00 86.81 83 LEU A O 1
ATOM 692 N N . LYS A 1 84 ? -32.661 -12.855 25.715 1.00 90.44 84 LYS A N 1
ATOM 693 C CA . LYS A 1 84 ? -32.084 -14.201 25.768 1.00 90.44 84 LYS A CA 1
ATOM 694 C C . LYS A 1 84 ? -30.675 -14.117 26.350 1.00 90.44 84 LYS A C 1
ATOM 696 O O . LYS A 1 84 ? -30.001 -13.112 26.156 1.00 90.44 84 LYS A O 1
ATOM 701 N N . GLU A 1 85 ? -30.217 -15.199 26.969 1.00 89.69 85 GLU A N 1
ATOM 702 C CA . GLU A 1 85 ? -28.845 -15.321 27.487 1.00 89.69 85 GLU A CA 1
ATOM 703 C C . GLU A 1 85 ? -27.799 -14.998 26.404 1.00 89.69 85 GLU A C 1
ATOM 705 O O . GLU A 1 85 ? -26.906 -14.194 26.630 1.00 89.69 85 GLU A O 1
ATOM 710 N N . GLU A 1 86 ? -28.006 -15.478 25.174 1.00 89.38 86 GLU A N 1
ATOM 711 C CA . GLU A 1 86 ? -27.159 -15.162 24.010 1.00 89.38 86 GLU A CA 1
ATOM 712 C C . GLU A 1 86 ? -27.121 -13.661 23.652 1.00 89.38 86 GLU A C 1
ATOM 714 O O . GLU A 1 86 ? -26.158 -13.171 23.065 1.00 89.38 86 GLU A O 1
ATOM 719 N N . GLU A 1 87 ? -28.195 -12.916 23.934 1.00 89.38 87 GLU A N 1
ATOM 720 C CA . GLU A 1 87 ? -28.275 -11.477 23.654 1.00 89.38 87 GLU A CA 1
ATOM 721 C C . GLU A 1 87 ? -27.572 -10.659 24.735 1.00 89.38 87 GLU A C 1
ATOM 723 O O . GLU A 1 87 ? -26.963 -9.641 24.413 1.00 89.38 87 GLU A O 1
ATOM 728 N N . GLU A 1 88 ? -27.648 -11.113 25.987 1.00 85.94 88 GLU A N 1
ATOM 729 C CA . GLU A 1 88 ? -26.914 -10.544 27.119 1.00 85.94 88 GLU A CA 1
ATOM 730 C C . GLU A 1 88 ? -25.410 -10.808 26.967 1.00 85.94 88 GLU A C 1
ATOM 732 O O . GLU A 1 88 ? -24.625 -9.863 26.965 1.00 85.94 88 GLU A O 1
ATOM 737 N N . GLU A 1 89 ? -25.012 -12.051 26.679 1.00 90.06 89 GLU A N 1
ATOM 738 C CA . GLU A 1 89 ? -23.611 -12.409 26.419 1.00 90.06 89 GLU A CA 1
ATOM 739 C C . GLU A 1 89 ? -23.042 -11.646 25.214 1.00 90.06 89 GLU A C 1
ATOM 741 O O . GLU A 1 89 ? -21.893 -11.201 25.227 1.00 90.06 89 GLU A O 1
ATOM 746 N N . TRP A 1 90 ? -23.853 -11.423 24.173 1.00 91.00 90 TRP A N 1
ATOM 747 C CA . TRP A 1 90 ? -23.433 -10.593 23.049 1.00 91.00 90 TRP A CA 1
ATOM 748 C C . TRP A 1 90 ? -23.216 -9.129 23.452 1.00 91.00 90 TRP A C 1
ATOM 750 O O . TRP A 1 90 ? -22.275 -8.525 22.948 1.00 91.00 90 TRP A O 1
ATOM 760 N N . LEU A 1 91 ? -24.043 -8.547 24.329 1.00 85.69 91 LEU A N 1
ATOM 761 C CA . LEU A 1 91 ? -23.869 -7.162 24.791 1.00 85.69 91 LEU A CA 1
ATOM 762 C C . LEU A 1 91 ? -22.576 -6.978 25.595 1.00 85.69 91 LEU A C 1
ATOM 764 O O . LEU A 1 91 ? -21.895 -5.972 25.395 1.00 85.69 91 LEU A O 1
ATOM 768 N N . ASP A 1 92 ? -22.239 -7.949 26.444 1.00 82.94 92 ASP A N 1
ATOM 769 C CA . ASP A 1 92 ? -21.050 -7.906 27.303 1.00 82.94 92 ASP A CA 1
ATOM 770 C C . ASP A 1 92 ? -19.763 -8.309 26.562 1.00 82.94 92 ASP A C 1
ATOM 772 O O . ASP A 1 92 ? -18.674 -7.829 26.886 1.00 82.94 92 ASP A O 1
ATOM 776 N N . GLY A 1 93 ? -19.887 -9.177 25.554 1.00 85.31 93 GLY A N 1
ATOM 777 C CA . GLY A 1 93 ? -18.797 -9.651 24.707 1.00 85.31 93 GLY A CA 1
ATOM 778 C C . GLY A 1 93 ? -18.638 -8.829 23.427 1.00 85.31 93 GLY A C 1
ATOM 779 O O . GLY A 1 93 ? -18.167 -7.697 23.445 1.00 85.31 93 GLY A O 1
ATOM 780 N N . GLN A 1 94 ? -19.004 -9.416 22.282 1.00 81.75 94 GLN A N 1
ATOM 781 C CA . GLN A 1 94 ? -18.736 -8.840 20.953 1.00 81.75 94 GLN A CA 1
ATOM 782 C C . GLN A 1 94 ? -19.377 -7.463 20.729 1.00 81.75 94 GLN A C 1
ATOM 784 O O . GLN A 1 94 ? -18.817 -6.623 20.036 1.00 81.75 94 GLN A O 1
ATOM 789 N N . GLY A 1 95 ? -20.556 -7.219 21.294 1.00 82.62 95 GLY A N 1
ATOM 790 C CA . GLY A 1 95 ? -21.263 -5.945 21.204 1.00 82.62 95 GLY A CA 1
ATOM 791 C C . GLY A 1 95 ? -20.564 -4.809 21.953 1.00 82.62 95 GLY A C 1
ATOM 792 O O . GLY A 1 95 ? -20.836 -3.641 21.662 1.00 82.62 95 GLY A O 1
ATOM 793 N N . ASN A 1 96 ? -19.649 -5.119 22.873 1.00 87.38 96 ASN A N 1
ATOM 794 C CA . ASN A 1 96 ? -18.858 -4.132 23.587 1.00 87.38 96 ASN A CA 1
ATOM 795 C C . ASN A 1 96 ? -17.607 -3.743 22.784 1.00 87.38 96 ASN A C 1
ATOM 797 O O . ASN A 1 96 ? -16.551 -4.365 22.871 1.00 87.38 96 ASN A O 1
ATOM 801 N N . LEU A 1 97 ? -17.722 -2.665 22.010 1.00 90.81 97 LEU A N 1
ATOM 802 C CA . LEU A 1 97 ? -16.646 -2.181 21.143 1.00 90.81 97 LEU A CA 1
ATOM 803 C C . LEU A 1 97 ? -15.626 -1.269 21.842 1.00 90.81 97 LEU A C 1
ATOM 805 O O . LEU A 1 97 ? -14.768 -0.737 21.148 1.00 90.81 97 LEU A O 1
ATOM 809 N N . VAL A 1 98 ? -15.688 -1.063 23.164 1.00 89.94 98 VAL A N 1
ATOM 810 C CA . VAL A 1 98 ? -14.817 -0.093 23.866 1.00 89.94 98 VAL A CA 1
ATOM 811 C C . VAL A 1 98 ? -13.336 -0.380 23.621 1.00 89.94 98 VAL A C 1
ATOM 813 O O . VAL A 1 98 ? -12.579 0.512 23.240 1.00 89.94 98 VAL A O 1
ATOM 816 N N . ASP A 1 99 ? -12.926 -1.635 23.771 1.00 90.06 99 ASP A N 1
ATOM 817 C CA . ASP A 1 99 ? -11.535 -2.009 23.545 1.00 90.06 99 ASP A CA 1
ATOM 818 C C . ASP A 1 99 ? -11.132 -1.937 22.066 1.00 90.06 99 ASP A C 1
ATOM 820 O O . ASP A 1 99 ? -10.000 -1.577 21.744 1.00 90.06 99 ASP A O 1
ATOM 824 N N . THR A 1 100 ? -12.046 -2.293 21.160 1.00 92.69 100 THR A N 1
ATOM 825 C CA . THR A 1 100 ? -11.823 -2.183 19.713 1.00 92.69 100 THR A CA 1
ATOM 826 C C . THR A 1 100 ? -11.677 -0.716 19.312 1.00 92.69 100 THR A C 1
ATOM 828 O O . THR A 1 100 ? -10.816 -0.387 18.503 1.00 92.69 100 THR A O 1
ATOM 831 N N . GLU A 1 101 ? -12.456 0.184 19.914 1.00 93.50 101 GLU A N 1
ATOM 832 C CA . GLU A 1 101 ? -12.352 1.629 19.722 1.00 93.50 101 GLU A CA 1
ATOM 833 C C . GLU A 1 101 ? -11.009 2.159 20.217 1.00 93.50 101 GLU A C 1
ATOM 835 O O . GLU A 1 101 ? -10.342 2.890 19.489 1.00 93.50 101 GLU A O 1
ATOM 840 N N . LEU A 1 102 ? -10.567 1.733 21.403 1.00 93.25 102 LEU A N 1
ATOM 841 C CA . LEU A 1 102 ? -9.260 2.104 21.940 1.00 93.25 102 LEU A CA 1
ATOM 842 C C . LEU A 1 102 ? -8.115 1.627 21.036 1.00 93.25 102 LEU A C 1
ATOM 844 O O . LEU A 1 102 ? -7.182 2.386 20.771 1.00 93.25 102 LEU A O 1
ATOM 848 N N . LEU A 1 103 ? -8.196 0.393 20.530 1.00 94.19 103 LEU A N 1
ATOM 849 C CA . LEU A 1 103 ? -7.218 -0.151 19.591 1.00 94.19 103 LEU A CA 1
ATOM 850 C C . LEU A 1 103 ? -7.197 0.636 18.277 1.00 94.19 103 LEU A C 1
ATOM 852 O O . LEU A 1 103 ? -6.123 0.981 17.791 1.00 94.19 103 LEU A O 1
ATOM 856 N N . MET A 1 104 ? -8.367 0.939 17.714 1.00 94.00 104 MET A N 1
ATOM 857 C CA . MET A 1 104 ? -8.472 1.703 16.473 1.00 94.00 104 MET A CA 1
ATOM 858 C C . MET A 1 104 ? -7.896 3.108 16.633 1.00 94.00 104 MET A C 1
ATOM 860 O O . MET A 1 104 ? -7.076 3.501 15.810 1.00 94.00 104 MET A O 1
ATOM 864 N N . THR A 1 105 ? -8.226 3.810 17.720 1.00 92.88 105 THR A N 1
ATOM 865 C CA . THR A 1 105 ? -7.638 5.117 18.054 1.00 92.88 105 THR A CA 1
ATOM 866 C C . THR A 1 105 ? -6.118 5.021 18.168 1.00 92.88 105 THR A C 1
ATOM 868 O O . THR A 1 105 ? -5.397 5.785 17.527 1.00 92.88 105 THR A O 1
ATOM 871 N N . ARG A 1 106 ? -5.616 4.012 18.895 1.00 93.81 106 ARG A N 1
ATOM 872 C CA . ARG A 1 106 ? -4.176 3.760 19.040 1.00 93.81 106 ARG A CA 1
ATOM 873 C C . ARG A 1 106 ? -3.490 3.530 17.695 1.00 93.81 106 ARG A C 1
ATOM 875 O O . ARG A 1 106 ? -2.357 3.965 17.551 1.00 93.81 106 ARG A O 1
ATOM 882 N N . ILE A 1 107 ? -4.137 2.850 16.745 1.00 92.50 107 ILE A N 1
ATOM 883 C CA . ILE A 1 107 ? -3.610 2.590 15.395 1.00 92.50 107 ILE A CA 1
ATOM 884 C C . ILE A 1 107 ? -3.647 3.858 14.524 1.00 92.50 107 ILE A C 1
ATOM 886 O O . ILE A 1 107 ? -2.683 4.122 13.806 1.00 92.50 107 ILE A O 1
ATOM 890 N N . THR A 1 108 ? -4.724 4.646 14.582 1.00 89.44 108 THR A N 1
ATOM 891 C CA . THR A 1 108 ? -4.882 5.871 13.776 1.00 89.44 108 THR A CA 1
ATOM 892 C C . THR A 1 108 ? -3.985 7.015 14.240 1.00 89.44 108 THR A C 1
ATOM 894 O O . THR A 1 108 ? -3.573 7.837 13.429 1.00 89.44 108 THR A O 1
ATOM 897 N N . GLU A 1 109 ? -3.655 7.062 15.531 1.00 89.94 109 GLU A N 1
ATOM 898 C CA . GLU A 1 109 ? -2.771 8.077 16.117 1.00 89.94 109 GLU A CA 1
ATOM 899 C C . GLU A 1 109 ? -1.279 7.720 15.993 1.00 89.94 109 GLU A C 1
ATOM 901 O O . GLU A 1 109 ? -0.420 8.474 16.457 1.00 89.94 109 GLU A O 1
ATOM 906 N N . LEU A 1 110 ? -0.937 6.583 15.371 1.00 88.81 110 LEU A N 1
ATOM 907 C CA . LEU A 1 110 ? 0.461 6.206 15.178 1.00 88.81 110 LEU A CA 1
ATOM 908 C C . LEU A 1 110 ? 1.178 7.204 14.263 1.00 88.81 110 LEU A C 1
ATOM 910 O O . LEU A 1 110 ? 0.720 7.454 13.147 1.00 88.81 110 LEU A O 1
ATOM 914 N N . PRO A 1 111 ? 2.356 7.712 14.666 1.00 84.75 111 PRO A N 1
ATOM 915 C CA . PRO A 1 111 ? 3.186 8.488 13.761 1.00 84.75 111 PRO A CA 1
ATOM 916 C C . PRO A 1 111 ? 3.646 7.634 12.577 1.00 84.75 111 PRO A C 1
ATOM 918 O O . PRO A 1 111 ? 3.906 6.434 12.722 1.00 84.75 111 PRO A O 1
ATOM 921 N N . ASP A 1 112 ? 3.823 8.266 11.418 1.00 82.62 112 ASP A N 1
ATOM 922 C CA . ASP A 1 112 ? 4.292 7.581 10.215 1.00 82.62 112 ASP A CA 1
ATOM 923 C C . ASP A 1 112 ? 5.629 6.854 10.460 1.00 82.62 112 ASP A C 1
ATOM 925 O O . ASP A 1 112 ? 6.575 7.4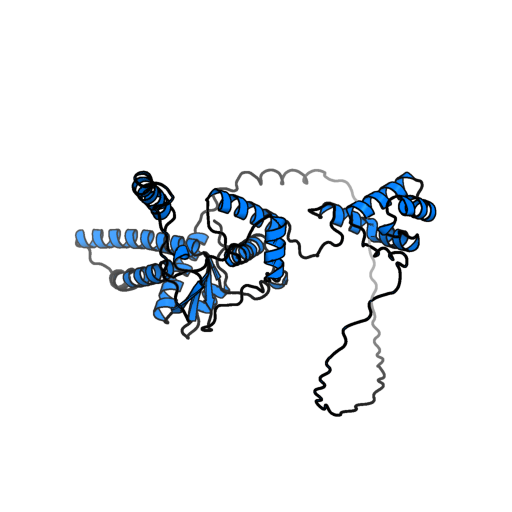10 11.021 1.00 82.62 112 ASP A O 1
ATOM 929 N N . ASN A 1 113 ? 5.714 5.606 10.004 1.00 81.75 113 ASN A N 1
ATOM 930 C CA . ASN A 1 113 ? 6.829 4.673 10.178 1.00 81.75 113 ASN A CA 1
ATOM 931 C C . ASN A 1 113 ? 7.072 4.198 11.618 1.00 81.75 113 ASN A C 1
ATOM 933 O O . ASN A 1 113 ? 8.153 3.681 11.910 1.00 81.75 113 ASN A O 1
ATOM 937 N N . SER A 1 114 ? 6.075 4.317 12.497 1.00 85.38 114 SER A N 1
ATOM 938 C CA . SER A 1 114 ? 6.135 3.773 13.856 1.00 85.38 114 SER A CA 1
ATOM 939 C C . SER A 1 114 ? 5.645 2.332 13.916 1.00 85.38 114 SER A C 1
ATOM 941 O O . SER A 1 114 ? 4.723 1.941 13.197 1.00 85.38 114 SER A O 1
ATOM 943 N N . THR A 1 115 ? 6.243 1.556 14.820 1.00 90.00 115 THR A N 1
ATOM 944 C CA . THR A 1 115 ? 5.863 0.169 15.095 1.00 90.00 115 THR A CA 1
ATOM 945 C C . THR A 1 115 ? 5.317 0.051 16.511 1.00 90.00 115 THR A C 1
ATOM 947 O O . THR A 1 115 ? 5.939 0.532 17.458 1.00 90.00 115 THR A O 1
ATOM 950 N N . ILE A 1 116 ? 4.189 -0.639 16.663 1.00 91.62 116 ILE A N 1
ATOM 951 C CA . ILE A 1 116 ? 3.650 -1.060 17.956 1.00 91.62 116 ILE A CA 1
ATOM 952 C C . ILE A 1 116 ? 3.579 -2.576 18.041 1.00 91.62 116 ILE A C 1
ATOM 954 O O . ILE A 1 116 ? 3.410 -3.260 17.037 1.00 91.62 116 ILE A O 1
ATOM 958 N N . GLN A 1 117 ? 3.675 -3.102 19.255 1.00 92.81 117 GLN A N 1
ATOM 959 C CA . GLN A 1 117 ? 3.378 -4.501 19.530 1.00 92.81 117 GLN A CA 1
ATOM 960 C C . GLN A 1 117 ? 1.881 -4.660 19.828 1.00 92.81 117 GLN A C 1
ATOM 962 O O . GLN A 1 117 ? 1.320 -3.885 20.612 1.00 92.81 117 GLN A O 1
ATOM 967 N N . LEU A 1 118 ? 1.263 -5.666 19.211 1.00 92.69 118 LEU A N 1
ATOM 968 C CA . LEU A 1 118 ? -0.113 -6.091 19.446 1.00 92.69 118 LEU A CA 1
ATOM 969 C C . LEU A 1 118 ? -0.111 -7.321 20.356 1.00 92.69 118 LEU A C 1
ATOM 971 O O . LEU A 1 118 ? 0.550 -8.320 20.062 1.00 92.69 118 LEU A O 1
ATOM 975 N N . CYS A 1 119 ? -0.851 -7.259 21.463 1.00 92.75 119 CYS A N 1
ATOM 976 C CA . CYS A 1 119 ? -1.093 -8.439 22.290 1.00 92.75 119 CYS A CA 1
ATOM 977 C C . CYS A 1 119 ? -2.122 -9.372 21.623 1.00 92.75 119 CYS A C 1
ATOM 979 O O . CYS A 1 119 ? -2.738 -9.024 20.617 1.00 92.75 119 CYS A O 1
ATOM 981 N N . LEU A 1 120 ? -2.339 -10.563 22.191 1.00 91.25 120 LEU A N 1
ATOM 982 C CA . LEU A 1 120 ? -3.301 -11.526 21.636 1.00 91.25 120 LEU A CA 1
ATOM 983 C C . LEU A 1 120 ? -4.733 -10.966 21.581 1.00 91.25 120 LEU A C 1
ATOM 985 O O . LEU A 1 120 ? -5.456 -11.239 20.623 1.00 91.25 120 LEU A O 1
ATOM 989 N N . ASP A 1 121 ? -5.122 -10.148 22.562 1.00 91.19 121 ASP A N 1
ATOM 990 C CA . ASP A 1 121 ? -6.439 -9.506 22.576 1.00 91.19 121 ASP A CA 1
ATOM 991 C C . ASP A 1 121 ? -6.553 -8.428 21.494 1.00 91.19 121 ASP A C 1
ATOM 993 O O . ASP A 1 121 ? -7.569 -8.371 20.801 1.00 91.19 121 ASP A O 1
ATOM 997 N N . ASP A 1 122 ? -5.506 -7.620 21.295 1.00 93.25 122 ASP A N 1
ATOM 998 C CA . ASP A 1 122 ? -5.444 -6.634 20.209 1.00 93.25 122 ASP A CA 1
ATOM 999 C C . ASP A 1 122 ? -5.559 -7.330 18.845 1.00 93.25 122 ASP A C 1
ATOM 1001 O O . ASP A 1 122 ? -6.336 -6.917 17.986 1.00 93.25 122 ASP A O 1
ATOM 1005 N N . MET A 1 123 ? -4.826 -8.433 18.656 1.00 92.75 123 MET A N 1
ATOM 1006 C CA . MET A 1 123 ? -4.877 -9.239 17.432 1.00 92.75 123 MET A CA 1
ATOM 1007 C C . MET A 1 123 ? -6.273 -9.812 17.186 1.00 92.75 123 MET A C 1
ATOM 1009 O O . MET A 1 123 ? -6.750 -9.796 16.051 1.00 92.75 123 MET A O 1
ATOM 1013 N N . LYS A 1 124 ? -6.941 -10.304 18.238 1.00 92.00 124 LYS A N 1
ATOM 1014 C CA . LYS A 1 124 ? -8.311 -10.819 18.153 1.00 92.00 124 LYS A CA 1
ATOM 1015 C C . LYS A 1 124 ? -9.289 -9.717 17.745 1.00 92.00 124 LYS A C 1
ATOM 1017 O O . LYS A 1 124 ? -10.041 -9.913 16.796 1.00 92.00 124 LYS A O 1
ATOM 1022 N N . LYS A 1 125 ? -9.235 -8.552 18.395 1.00 92.50 125 LYS A N 1
ATOM 1023 C CA . LYS A 1 125 ? -10.097 -7.395 18.090 1.00 92.50 125 LYS A CA 1
ATOM 1024 C C . LYS A 1 125 ? -9.883 -6.900 16.660 1.00 92.50 125 LYS A C 1
ATOM 1026 O O . LYS A 1 125 ? -10.844 -6.701 15.921 1.00 92.50 125 LYS A O 1
ATOM 1031 N N . LEU A 1 126 ? -8.624 -6.764 16.238 1.00 93.00 126 LEU A N 1
ATOM 1032 C CA . LEU A 1 126 ? -8.284 -6.361 14.873 1.00 93.00 126 LEU A CA 1
ATOM 1033 C C . LEU A 1 126 ? -8.801 -7.373 13.842 1.00 93.00 126 LEU A C 1
ATOM 1035 O O . LEU A 1 126 ? -9.339 -6.983 12.806 1.00 93.00 126 LEU A O 1
ATOM 1039 N N . ARG A 1 127 ? -8.687 -8.670 14.141 1.00 91.56 127 ARG A N 1
ATOM 1040 C CA . ARG A 1 127 ? -9.229 -9.731 13.291 1.00 91.56 127 ARG A CA 1
ATOM 1041 C C . ARG A 1 127 ? -10.746 -9.658 13.185 1.00 91.56 127 ARG A C 1
ATOM 1043 O O . ARG A 1 127 ? -11.256 -9.727 12.077 1.00 91.56 127 ARG A O 1
ATOM 1050 N N . GLU A 1 128 ? -11.460 -9.476 14.292 1.00 91.31 128 GLU A N 1
ATOM 1051 C CA . GLU A 1 128 ? -12.923 -9.352 14.279 1.00 91.31 128 GLU A CA 1
ATOM 1052 C C . GLU A 1 128 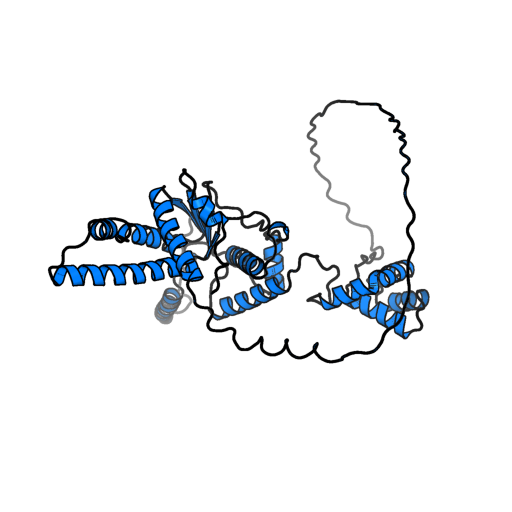? -13.381 -8.206 13.365 1.00 91.31 128 GLU A C 1
ATOM 1054 O O . GLU A 1 128 ? -14.323 -8.376 12.588 1.00 91.31 128 GLU A O 1
ATOM 1059 N N . VAL A 1 129 ? -12.683 -7.062 13.392 1.00 92.31 129 VAL A N 1
ATOM 1060 C CA . VAL A 1 129 ? -12.942 -5.934 12.478 1.00 92.31 129 VAL A CA 1
ATOM 1061 C C . VAL A 1 129 ? -12.740 -6.340 11.018 1.00 92.31 129 VAL A C 1
ATOM 1063 O O . VAL A 1 129 ? -13.593 -6.062 10.170 1.00 92.31 129 VAL A O 1
ATOM 1066 N N . VAL A 1 130 ? -11.626 -7.008 10.721 1.00 90.62 130 VAL A N 1
ATOM 1067 C CA . VAL A 1 130 ? -11.270 -7.444 9.366 1.00 90.62 130 VAL A CA 1
ATOM 1068 C C . VAL A 1 130 ? -12.247 -8.496 8.831 1.00 90.62 130 VAL A C 1
ATOM 1070 O O . VAL A 1 130 ? -12.775 -8.337 7.729 1.00 90.62 130 VAL A O 1
ATOM 1073 N N . ASP A 1 131 ? -12.551 -9.525 9.621 1.00 89.81 131 ASP A N 1
ATOM 1074 C CA . ASP A 1 131 ? -13.481 -10.602 9.270 1.00 89.81 131 ASP A CA 1
ATOM 1075 C C . ASP A 1 131 ? -14.895 -10.055 9.035 1.00 89.81 131 ASP A C 1
ATOM 1077 O O . ASP A 1 131 ? -15.560 -10.421 8.058 1.00 89.81 131 ASP A O 1
ATOM 1081 N N . PHE A 1 132 ? -15.345 -9.114 9.875 1.00 89.62 132 PHE A N 1
ATOM 1082 C CA . PHE A 1 132 ? -16.613 -8.420 9.668 1.00 89.62 132 PHE A CA 1
ATOM 1083 C C . PHE A 1 132 ? -16.620 -7.668 8.332 1.00 89.62 132 PHE A C 1
ATOM 1085 O O . PHE A 1 132 ? -17.551 -7.828 7.540 1.00 89.62 132 PHE A O 1
ATOM 1092 N N . GLY A 1 133 ? -15.571 -6.893 8.045 1.00 87.94 133 GLY A N 1
ATOM 1093 C CA . GLY A 1 133 ? -15.418 -6.167 6.784 1.00 87.94 133 GLY A CA 1
ATOM 1094 C C . GLY A 1 133 ? -15.511 -7.066 5.550 1.00 87.94 133 GLY A C 1
ATOM 1095 O O . GLY A 1 133 ? -16.270 -6.778 4.618 1.00 87.94 133 GLY A O 1
ATOM 1096 N N . LEU A 1 134 ? -14.805 -8.199 5.579 1.00 84.25 134 LEU A N 1
ATOM 1097 C CA . LEU A 1 134 ? -14.836 -9.214 4.524 1.00 84.25 134 LEU A CA 1
ATOM 1098 C C . LEU A 1 134 ? -16.229 -9.831 4.346 1.00 84.25 134 LEU A C 1
ATOM 1100 O O . LEU A 1 134 ? -16.692 -9.989 3.214 1.00 84.25 134 LEU A O 1
ATOM 1104 N N . SER A 1 135 ? -16.923 -10.131 5.448 1.00 85.56 135 SER A N 1
ATOM 1105 C CA . SER A 1 135 ? -18.279 -10.698 5.416 1.00 85.56 135 SER A CA 1
ATOM 1106 C C . SER A 1 135 ? -19.325 -9.736 4.835 1.00 85.56 135 SER A C 1
ATOM 1108 O O . SER A 1 135 ? -20.289 -10.158 4.198 1.00 85.56 135 SER A O 1
ATOM 1110 N N . GLN A 1 136 ? -19.132 -8.426 4.997 1.00 78.50 136 GLN A N 1
ATOM 1111 C CA . GLN A 1 136 ? -20.021 -7.419 4.416 1.00 78.50 136 GLN A CA 1
ATOM 1112 C C . GLN A 1 136 ? -19.749 -7.220 2.922 1.00 78.50 136 GLN A C 1
ATOM 1114 O O . GLN A 1 136 ? -20.677 -6.979 2.149 1.00 78.50 136 GLN A O 1
ATOM 1119 N N . ALA A 1 137 ? -18.490 -7.349 2.500 1.00 67.50 137 ALA A N 1
ATOM 1120 C CA . ALA A 1 137 ? -18.097 -7.209 1.104 1.00 67.50 137 ALA A CA 1
ATOM 1121 C C . ALA A 1 137 ? -18.620 -8.361 0.221 1.00 67.50 137 ALA A C 1
ATOM 1123 O O . ALA A 1 137 ? -18.924 -8.132 -0.950 1.00 67.50 137 ALA A O 1
ATOM 1124 N N . SER A 1 138 ? -18.793 -9.568 0.774 1.00 61.44 138 SER A N 1
ATOM 1125 C CA . SER A 1 138 ? -19.402 -10.717 0.081 1.00 61.44 138 SER A CA 1
ATOM 1126 C C . SER A 1 138 ? -20.926 -10.665 -0.012 1.00 61.44 138 SER A C 1
ATOM 1128 O O . SER A 1 138 ? -21.501 -11.312 -0.885 1.00 61.44 138 SER A O 1
ATOM 1130 N N . ASN A 1 139 ? -21.580 -9.839 0.809 1.00 53.00 139 ASN A N 1
ATOM 1131 C CA . ASN A 1 139 ? -23.033 -9.659 0.829 1.00 53.00 139 ASN A CA 1
ATOM 1132 C C . ASN A 1 139 ? -23.541 -8.505 -0.059 1.00 53.00 139 ASN A C 1
ATOM 1134 O O . ASN A 1 139 ? -24.714 -8.135 0.022 1.00 53.00 139 ASN A O 1
ATOM 1138 N N . VAL A 1 140 ? -22.702 -7.924 -0.927 1.00 39.56 140 VAL A N 1
ATOM 1139 C CA . VAL A 1 140 ? -23.149 -6.915 -1.901 1.00 39.56 140 VAL A CA 1
ATOM 1140 C C . VAL A 1 140 ? -23.907 -7.616 -3.037 1.00 39.56 140 VAL A C 1
ATOM 1142 O O . VAL A 1 140 ? -23.293 -8.377 -3.785 1.00 39.56 140 VAL A O 1
ATOM 1145 N N . PRO A 1 141 ? -25.217 -7.359 -3.237 1.00 33.91 141 PRO A N 1
ATOM 1146 C CA . PRO A 1 141 ? -25.925 -7.887 -4.392 1.00 33.91 141 PRO A CA 1
ATOM 1147 C C . PRO A 1 141 ? -25.298 -7.290 -5.650 1.00 33.91 141 PRO A C 1
ATOM 1149 O O . PRO A 1 141 ? -25.181 -6.067 -5.760 1.00 33.91 141 PRO A O 1
ATOM 1152 N N . GLU A 1 142 ? -24.941 -8.136 -6.613 1.00 35.00 142 GLU A N 1
ATOM 1153 C CA . GLU A 1 142 ? -24.562 -7.746 -7.970 1.00 35.00 142 GLU A CA 1
ATOM 1154 C C . GLU A 1 142 ? -25.723 -7.001 -8.655 1.00 35.00 142 GLU A C 1
ATOM 1156 O O . GLU A 1 142 ? -26.488 -7.531 -9.455 1.00 35.00 142 GLU A O 1
ATOM 1161 N N . LYS A 1 143 ? -25.892 -5.723 -8.329 1.00 34.94 143 LYS A N 1
ATOM 1162 C CA . LYS A 1 143 ? -26.757 -4.788 -9.040 1.00 34.94 143 LYS A CA 1
ATOM 1163 C C . LYS A 1 143 ? -25.912 -3.595 -9.441 1.00 34.94 143 LYS A C 1
ATOM 1165 O O . LYS A 1 143 ? -25.971 -2.557 -8.791 1.00 34.94 143 LYS A O 1
ATOM 1170 N N . LYS A 1 144 ? -25.119 -3.785 -10.504 1.00 33.72 144 LYS A N 1
ATOM 1171 C CA . LYS A 1 144 ? -24.744 -2.790 -11.537 1.00 33.72 144 LYS A CA 1
ATOM 1172 C C . LYS A 1 144 ? -23.667 -3.347 -12.488 1.00 33.72 144 LYS A C 1
ATOM 1174 O O . LYS A 1 144 ? -22.591 -2.788 -12.621 1.00 33.72 144 LYS A O 1
ATOM 1179 N N . THR A 1 145 ? -23.993 -4.417 -13.209 1.00 30.55 145 THR A N 1
ATOM 1180 C CA . THR A 1 145 ? -23.290 -4.841 -14.441 1.00 30.55 145 THR A CA 1
ATOM 1181 C C . THR A 1 145 ? -24.287 -5.507 -15.397 1.00 30.55 145 THR A C 1
ATOM 1183 O O . THR A 1 145 ? -24.069 -6.585 -15.929 1.00 30.55 145 THR A O 1
ATOM 1186 N N . ALA A 1 146 ? -25.422 -4.844 -15.632 1.00 31.38 146 ALA A N 1
ATOM 1187 C CA . ALA A 1 146 ? -26.422 -5.254 -16.624 1.00 31.38 146 ALA A CA 1
ATOM 1188 C C . ALA A 1 146 ? -26.507 -4.255 -17.793 1.00 31.38 146 ALA A C 1
ATOM 1190 O O . ALA A 1 146 ? -27.588 -3.926 -18.266 1.00 31.38 146 ALA A O 1
ATOM 1191 N N . LEU A 1 147 ? -25.357 -3.751 -18.253 1.00 33.12 147 LEU A N 1
ATOM 1192 C CA . LEU A 1 147 ? -25.259 -3.004 -19.510 1.00 33.12 147 LEU A CA 1
ATOM 1193 C C . LEU A 1 147 ? -23.901 -3.254 -20.186 1.00 33.12 147 LEU A C 1
ATOM 1195 O O . LEU A 1 147 ? -23.108 -2.343 -20.374 1.00 33.12 147 LEU A O 1
ATOM 1199 N N . ALA A 1 148 ? -23.607 -4.522 -20.490 1.00 31.88 148 ALA A N 1
ATOM 1200 C CA . ALA A 1 148 ? -22.511 -4.901 -21.398 1.00 31.88 148 ALA A CA 1
ATOM 1201 C C . ALA A 1 148 ? -22.638 -6.330 -21.965 1.00 31.88 148 ALA A C 1
ATOM 1203 O O . ALA A 1 148 ? -22.112 -6.599 -23.039 1.00 31.88 148 ALA A O 1
ATOM 1204 N N . ASN A 1 149 ? -23.390 -7.234 -21.323 1.00 32.78 149 ASN A N 1
ATOM 1205 C CA . ASN A 1 149 ? -23.540 -8.628 -21.773 1.00 32.78 149 ASN A CA 1
ATOM 1206 C C . ASN A 1 149 ? -24.896 -8.927 -22.429 1.00 32.78 149 ASN A C 1
ATOM 1208 O O . ASN A 1 149 ? -25.527 -9.943 -22.160 1.00 32.78 149 ASN A O 1
ATOM 1212 N N . GLN A 1 150 ? -25.325 -8.054 -23.339 1.00 34.78 150 GLN A N 1
ATOM 1213 C CA . GLN A 1 150 ? -26.446 -8.324 -24.246 1.00 34.78 150 GLN A CA 1
ATOM 1214 C C . GLN A 1 150 ? -26.032 -8.011 -25.692 1.00 34.78 150 GLN A C 1
ATOM 1216 O O . GLN A 1 150 ? -26.657 -7.229 -26.396 1.00 34.78 150 GLN A O 1
ATOM 1221 N N . LYS A 1 151 ? -24.885 -8.563 -26.107 1.00 34.00 151 LYS A N 1
ATOM 1222 C CA . LYS A 1 151 ? -24.425 -8.604 -27.508 1.00 34.00 151 LYS A CA 1
ATOM 1223 C C . LYS A 1 151 ? -23.343 -9.676 -27.704 1.00 34.00 151 LYS A C 1
ATOM 1225 O O . LYS A 1 151 ? -22.264 -9.413 -28.221 1.00 34.00 151 LYS A O 1
ATOM 1230 N N . LYS A 1 152 ? -23.607 -10.899 -27.233 1.00 31.92 152 LYS A N 1
ATOM 1231 C CA . LYS A 1 152 ? -22.817 -12.092 -27.595 1.00 31.92 152 LYS A CA 1
ATOM 1232 C C . LYS A 1 152 ? -23.580 -13.392 -27.310 1.00 31.92 152 LYS A C 1
ATOM 1234 O O . LYS A 1 152 ? -23.094 -14.277 -26.621 1.00 31.92 152 LYS A O 1
ATOM 1239 N N . SER A 1 153 ? -24.801 -13.494 -27.826 1.00 31.86 153 SER A N 1
ATOM 1240 C CA . SER A 1 153 ? -25.517 -14.778 -27.927 1.00 31.86 153 SER A CA 1
ATOM 1241 C C . SER A 1 153 ? -26.338 -14.939 -29.211 1.00 31.86 153 SER A C 1
ATOM 1243 O O . SER A 1 153 ? -26.822 -16.035 -29.465 1.00 31.86 153 SER A O 1
ATOM 1245 N N . ASP A 1 154 ? -26.396 -13.921 -30.073 1.00 33.38 154 ASP A N 1
ATOM 1246 C CA . ASP A 1 154 ? -27.008 -14.013 -31.400 1.00 33.38 154 ASP A CA 1
ATOM 1247 C C . ASP A 1 154 ? -25.925 -13.891 -32.470 1.00 33.38 154 ASP A C 1
ATOM 1249 O O . ASP A 1 154 ? -25.558 -12.790 -32.862 1.00 33.38 154 ASP A O 1
ATOM 1253 N N . LEU A 1 155 ? -25.344 -15.035 -32.835 1.00 33.22 155 LEU A N 1
ATOM 1254 C CA . LEU A 1 155 ? -24.715 -15.399 -34.118 1.00 33.22 155 LEU A CA 1
ATOM 1255 C C . LEU A 1 155 ? -23.805 -16.607 -33.840 1.00 33.22 155 LEU A C 1
ATOM 1257 O O . LEU A 1 155 ? -22.615 -16.415 -33.657 1.00 33.22 155 LEU A O 1
ATOM 1261 N N . ILE A 1 156 ? -24.376 -17.811 -33.681 1.00 30.36 156 ILE A N 1
ATOM 1262 C CA . ILE A 1 156 ? -24.044 -19.071 -34.398 1.00 30.36 156 ILE A CA 1
ATOM 1263 C C . ILE A 1 156 ? -25.183 -20.067 -34.086 1.00 30.36 156 ILE A C 1
ATOM 1265 O O . ILE A 1 156 ? -25.021 -21.053 -33.374 1.00 30.36 156 ILE A O 1
ATOM 1269 N N . LYS A 1 157 ? -26.383 -19.784 -34.595 1.00 28.12 157 LYS A N 1
ATOM 1270 C CA . LYS A 1 157 ? -27.433 -20.779 -34.855 1.00 28.12 157 LYS A CA 1
ATOM 1271 C C . LYS A 1 157 ? -28.148 -20.311 -36.112 1.00 28.12 157 LYS A C 1
ATOM 1273 O O . LYS A 1 157 ? -28.982 -19.421 -36.026 1.00 28.12 157 LYS A O 1
ATOM 1278 N N . ASN A 1 158 ? -27.690 -20.810 -37.261 1.00 24.66 158 ASN A N 1
ATOM 1279 C CA . ASN A 1 158 ? -28.451 -21.044 -38.494 1.00 24.66 158 ASN A CA 1
ATOM 1280 C C . ASN A 1 158 ? -27.482 -21.359 -39.645 1.00 24.66 158 ASN A C 1
ATOM 1282 O O . ASN A 1 158 ? -26.919 -20.466 -40.270 1.00 24.66 158 ASN A O 1
ATOM 1286 N N . SER A 1 159 ? -27.302 -22.642 -39.944 1.00 27.56 159 SER A N 1
ATOM 1287 C CA . SER A 1 159 ? -27.536 -23.170 -41.296 1.00 27.56 159 SER A CA 1
ATOM 1288 C C . SER A 1 159 ? -27.514 -24.695 -41.251 1.00 27.56 159 SER A C 1
ATOM 1290 O O . SER A 1 159 ? -26.521 -25.350 -40.953 1.00 27.56 159 SER A O 1
ATOM 1292 N N . ASN A 1 160 ? -28.715 -25.199 -41.474 1.00 23.20 160 ASN A N 1
ATOM 1293 C CA . ASN A 1 160 ? -29.158 -26.569 -41.596 1.00 23.20 160 ASN A CA 1
ATOM 1294 C C . ASN A 1 160 ? -28.502 -27.330 -42.767 1.00 23.20 160 ASN A C 1
ATOM 1296 O O . ASN A 1 160 ? -28.277 -26.757 -43.825 1.00 23.20 160 ASN A O 1
ATOM 1300 N N . THR A 1 161 ? -28.303 -28.633 -42.535 1.00 23.98 161 THR A N 1
ATOM 1301 C CA . THR A 1 161 ? -28.761 -29.766 -43.369 1.00 23.98 161 THR A CA 1
ATOM 1302 C C . THR A 1 161 ? -28.345 -29.835 -44.847 1.00 23.98 161 THR A C 1
ATOM 1304 O O . THR A 1 161 ? -28.819 -29.042 -45.642 1.00 23.98 161 THR A O 1
ATOM 1307 N N . GLU A 1 162 ? -27.617 -30.900 -45.236 1.00 24.62 162 GLU A N 1
ATOM 1308 C CA . GLU A 1 162 ? -28.099 -31.899 -46.220 1.00 24.62 162 GLU A CA 1
ATOM 1309 C C . GLU A 1 162 ? -27.168 -33.127 -46.427 1.00 24.62 162 GLU A C 1
ATOM 1311 O O . GLU A 1 162 ? -25.970 -33.013 -46.659 1.00 24.62 162 GLU A O 1
ATOM 1316 N N . ALA A 1 163 ? -27.805 -34.307 -46.368 1.00 23.73 163 ALA A N 1
ATOM 1317 C CA . ALA A 1 163 ? -27.599 -35.540 -47.150 1.00 23.73 163 ALA A CA 1
ATOM 1318 C C . ALA A 1 163 ? -26.290 -36.384 -47.092 1.00 23.73 163 ALA A C 1
ATOM 1320 O O . ALA A 1 163 ? -25.350 -36.215 -47.856 1.00 23.73 163 ALA A O 1
ATOM 1321 N N . SER A 1 164 ? -26.372 -37.471 -46.308 1.00 22.81 164 SER A N 1
ATOM 1322 C CA . SER A 1 164 ? -26.314 -38.892 -46.735 1.00 22.81 164 SER A CA 1
ATOM 1323 C C . SER A 1 164 ? -25.329 -39.374 -47.823 1.00 22.81 164 SER A C 1
ATOM 1325 O O . SER A 1 164 ? -25.602 -39.194 -49.007 1.00 22.81 164 SER A O 1
ATOM 1327 N N . LYS A 1 165 ? -24.380 -40.262 -47.453 1.00 24.36 165 LYS A N 1
ATOM 1328 C CA . LYS A 1 165 ? -24.294 -41.688 -47.901 1.00 24.36 165 LYS A CA 1
ATOM 1329 C C . LYS A 1 165 ? -22.958 -42.371 -47.537 1.00 24.36 165 LYS A C 1
ATOM 1331 O O . LYS A 1 165 ? -21.931 -41.914 -48.007 1.00 24.36 165 LYS A O 1
ATOM 1336 N N . LYS A 1 166 ? -23.073 -43.574 -46.927 1.00 24.75 166 LYS A N 1
ATOM 1337 C CA . LYS A 1 166 ? -22.268 -44.824 -47.117 1.00 24.75 166 LYS A CA 1
ATOM 1338 C C . LYS A 1 166 ? -20.742 -44.727 -46.820 1.00 24.75 166 LYS A C 1
ATOM 1340 O O . LYS A 1 166 ? -20.124 -43.728 -47.105 1.00 24.75 166 LYS A O 1
ATOM 1345 N N . LYS A 1 167 ? -20.000 -45.721 -46.317 1.00 23.94 167 LYS A N 1
ATOM 1346 C CA . LYS A 1 167 ? -20.147 -47.177 -46.172 1.00 23.94 167 LYS A CA 1
ATOM 1347 C C . LYS A 1 167 ? -18.996 -47.670 -45.253 1.00 23.94 167 LYS A C 1
ATOM 1349 O O . LYS A 1 167 ? -17.863 -47.257 -45.448 1.00 23.94 167 LYS A O 1
ATOM 1354 N N . SER A 1 168 ? -19.326 -48.564 -44.320 1.00 22.38 168 SER A N 1
ATOM 1355 C CA . SER A 1 168 ? -18.652 -49.837 -43.975 1.00 22.38 168 SER A CA 1
ATOM 1356 C C . SER A 1 168 ? -17.133 -49.951 -43.680 1.00 22.38 168 SER A C 1
ATOM 1358 O O . SER A 1 168 ? -16.314 -49.805 -44.579 1.00 22.38 168 SER A O 1
ATOM 1360 N N . THR A 1 169 ? -16.855 -50.438 -42.454 1.00 21.61 169 THR A N 1
ATOM 1361 C CA . THR A 1 169 ? -16.011 -51.606 -42.066 1.00 21.61 169 THR A CA 1
ATOM 1362 C C . THR A 1 169 ? -14.540 -51.686 -42.495 1.00 21.61 169 THR A C 1
ATOM 1364 O O . THR A 1 169 ? -14.269 -51.854 -43.676 1.00 21.61 169 THR A O 1
ATOM 1367 N N . SER A 1 170 ? -13.625 -51.821 -41.523 1.00 25.12 170 SER A N 1
ATOM 1368 C CA . SER A 1 170 ? -13.056 -53.132 -41.129 1.00 25.12 170 SER A CA 1
ATOM 1369 C C . SER A 1 170 ? -11.960 -52.994 -40.061 1.00 25.12 170 SER A C 1
ATOM 1371 O O . SER A 1 170 ? -11.108 -52.113 -40.130 1.00 25.12 170 SER A O 1
ATOM 1373 N N . GLU A 1 171 ? -12.003 -53.912 -39.099 1.00 23.70 171 GLU A N 1
ATOM 1374 C CA . GLU A 1 171 ? -11.000 -54.225 -38.077 1.00 23.70 171 GLU A CA 1
ATOM 1375 C C . GLU A 1 171 ? -9.622 -54.555 -38.683 1.00 23.70 171 GLU A C 1
ATOM 1377 O O . GLU A 1 171 ? -9.554 -54.996 -39.827 1.00 23.70 171 GLU A O 1
ATOM 1382 N N . THR A 1 172 ? -8.534 -54.437 -37.905 1.00 23.00 172 THR A N 1
ATOM 1383 C CA . THR A 1 172 ? -7.625 -55.564 -37.585 1.00 23.00 172 THR A CA 1
ATOM 1384 C C . THR A 1 172 ? -6.603 -55.165 -36.504 1.00 23.00 172 THR A C 1
ATOM 1386 O O . THR A 1 172 ? -6.178 -54.021 -36.377 1.00 23.00 172 THR A O 1
ATOM 1389 N N . ASN A 1 173 ? -6.286 -56.177 -35.705 1.00 25.59 173 ASN A N 1
ATOM 1390 C CA . ASN A 1 173 ? -5.564 -56.279 -34.446 1.00 25.59 173 ASN A CA 1
ATOM 1391 C C . ASN A 1 173 ? -4.071 -55.862 -34.391 1.00 25.59 173 ASN A C 1
ATOM 1393 O O . ASN A 1 173 ? -3.337 -55.912 -35.372 1.00 25.59 173 ASN A O 1
ATOM 1397 N N . ARG A 1 174 ? -3.663 -55.564 -33.140 1.00 22.81 174 ARG A N 1
ATOM 1398 C CA . ARG A 1 174 ? -2.341 -55.666 -32.451 1.00 22.81 174 ARG A CA 1
ATOM 1399 C C . ARG A 1 174 ? -1.434 -56.837 -32.915 1.00 22.81 174 ARG A C 1
ATOM 1401 O O . ARG A 1 174 ? -2.003 -57.795 -33.433 1.00 22.81 174 ARG A O 1
ATOM 1408 N N . PRO A 1 175 ? -0.098 -56.875 -32.628 1.00 28.42 175 PRO A N 1
ATOM 1409 C CA . PRO A 1 175 ? 0.517 -56.732 -31.276 1.00 28.42 175 PRO A CA 1
ATOM 1410 C C . PRO A 1 175 ? 1.893 -56.001 -31.200 1.00 28.42 175 PRO A C 1
ATOM 1412 O O . PRO A 1 175 ? 2.574 -55.821 -32.197 1.00 28.42 175 PRO A O 1
ATOM 1415 N N . ILE A 1 176 ? 2.211 -55.324 -30.083 1.00 25.28 176 ILE A N 1
ATOM 1416 C CA . ILE A 1 176 ? 3.200 -55.683 -29.025 1.00 25.28 176 ILE A CA 1
ATOM 1417 C C . ILE A 1 176 ? 4.559 -56.196 -29.540 1.00 25.28 176 ILE A C 1
ATOM 1419 O O . ILE A 1 176 ? 4.637 -57.336 -29.979 1.00 25.28 176 ILE A O 1
ATOM 1423 N N . ASP A 1 177 ? 5.630 -55.424 -29.303 1.00 23.53 177 ASP A N 1
ATOM 1424 C CA . ASP A 1 177 ? 6.894 -55.984 -28.802 1.00 23.53 177 ASP A CA 1
ATOM 1425 C C . ASP A 1 177 ? 7.673 -54.965 -27.946 1.00 23.53 177 ASP A C 1
ATOM 1427 O O . ASP A 1 177 ? 7.662 -53.757 -28.195 1.00 23.53 177 ASP A O 1
ATOM 1431 N N . ALA A 1 178 ? 8.311 -55.476 -26.899 1.00 22.17 178 ALA A N 1
ATOM 1432 C CA . ALA A 1 178 ? 9.059 -54.770 -25.874 1.00 22.17 178 ALA A CA 1
ATOM 1433 C C . ALA A 1 178 ? 10.515 -55.245 -25.897 1.00 22.17 178 ALA A C 1
ATOM 1435 O O . ALA A 1 178 ? 10.750 -56.445 -25.897 1.00 22.17 178 ALA A O 1
ATOM 1436 N N . SER A 1 179 ? 11.490 -54.331 -25.833 1.00 23.62 179 SER A N 1
ATOM 1437 C CA . SER A 1 179 ? 12.871 -54.570 -25.350 1.00 23.62 179 SER A CA 1
ATOM 1438 C C . SER A 1 179 ? 13.634 -53.236 -25.328 1.00 23.62 179 SER A C 1
ATOM 1440 O O . SER A 1 179 ? 13.808 -52.596 -26.356 1.00 23.62 179 SER A O 1
ATOM 1442 N N . GLN A 1 180 ? 13.911 -52.649 -24.160 1.00 24.27 180 GLN A N 1
ATOM 1443 C CA . GLN A 1 180 ? 15.147 -52.815 -23.373 1.00 24.27 180 GLN A CA 1
ATOM 1444 C C . GLN A 1 180 ? 16.467 -52.518 -24.117 1.00 24.27 180 GLN A C 1
ATOM 1446 O O . GLN A 1 180 ? 16.907 -53.315 -24.939 1.00 24.27 180 GLN A O 1
ATOM 1451 N N . LYS A 1 181 ? 17.157 -51.437 -23.704 1.00 24.41 181 LYS A N 1
ATOM 1452 C CA . LYS A 1 181 ? 18.630 -51.296 -23.518 1.00 24.41 181 LYS A CA 1
ATOM 1453 C C . LYS A 1 181 ? 18.922 -49.864 -23.025 1.00 24.41 181 LYS A C 1
ATOM 1455 O O . LYS A 1 181 ? 18.630 -48.907 -23.724 1.00 24.41 181 LYS A O 1
ATOM 1460 N N . LYS A 1 182 ? 19.195 -49.652 -21.732 1.00 23.25 182 LYS A N 1
ATOM 1461 C CA . LYS A 1 182 ? 20.503 -49.694 -21.031 1.00 23.25 182 LYS A CA 1
ATOM 1462 C C . LYS A 1 182 ? 21.533 -48.654 -21.515 1.00 23.25 182 LYS A C 1
ATOM 1464 O O . LYS A 1 182 ? 22.043 -48.742 -22.624 1.00 23.25 182 LYS A O 1
ATOM 1469 N N . ASN A 1 183 ? 21.864 -47.752 -20.581 1.00 22.52 183 ASN A N 1
ATOM 1470 C CA . ASN A 1 183 ? 23.037 -46.867 -20.519 1.00 22.52 183 ASN A CA 1
ATOM 1471 C C . ASN A 1 183 ? 24.371 -47.611 -20.727 1.00 22.52 183 ASN A C 1
ATOM 1473 O O . ASN A 1 183 ? 24.445 -48.826 -20.520 1.00 22.52 183 ASN A O 1
ATOM 1477 N N . PRO A 1 184 ? 25.464 -46.850 -20.927 1.00 25.31 184 PRO A N 1
ATOM 1478 C CA . PRO A 1 184 ? 26.483 -46.888 -19.881 1.00 25.31 184 PRO A CA 1
ATOM 1479 C C . PRO A 1 184 ? 27.049 -45.519 -19.465 1.00 25.31 184 PRO A C 1
ATOM 1481 O O . PRO A 1 184 ? 27.269 -44.603 -20.250 1.00 25.31 184 PRO A O 1
ATOM 1484 N N . SER A 1 185 ? 27.326 -45.473 -18.168 1.00 21.20 185 SER A N 1
ATOM 1485 C CA . SER A 1 185 ? 28.098 -44.522 -17.375 1.00 21.20 185 SER A CA 1
ATOM 1486 C C . SER A 1 185 ? 29.568 -44.373 -17.792 1.00 21.20 185 SER A C 1
ATOM 1488 O O . SER A 1 185 ? 30.215 -45.363 -18.138 1.00 21.20 185 SER A O 1
ATOM 1490 N N . LYS A 1 186 ? 30.150 -43.188 -17.553 1.00 23.58 186 LYS A N 1
ATOM 1491 C CA . LYS A 1 186 ? 31.571 -43.054 -17.193 1.00 23.58 186 LYS A CA 1
ATOM 1492 C C . LYS A 1 186 ? 31.760 -42.035 -16.065 1.00 23.58 186 LYS A C 1
ATOM 1494 O O . LYS A 1 186 ? 31.297 -40.903 -16.136 1.00 23.58 186 LYS A O 1
ATOM 1499 N N . THR A 1 187 ? 32.419 -42.519 -15.022 1.00 20.61 187 THR A N 1
ATOM 1500 C CA . THR A 1 187 ? 32.728 -41.918 -13.720 1.00 20.61 187 THR A CA 1
ATOM 1501 C C . THR A 1 187 ? 34.116 -41.260 -13.720 1.00 20.61 187 THR A C 1
ATOM 1503 O O . THR A 1 187 ? 34.886 -41.450 -14.660 1.00 20.61 187 THR A O 1
ATOM 1506 N N . THR A 1 188 ? 34.461 -40.646 -12.575 1.00 22.03 188 THR A N 1
ATOM 1507 C CA . THR A 1 188 ? 35.762 -40.118 -12.082 1.00 22.03 188 THR A CA 1
ATOM 1508 C C . THR A 1 188 ? 36.013 -38.626 -12.358 1.00 22.03 188 THR A C 1
ATOM 1510 O O . THR A 1 188 ? 35.839 -38.179 -13.478 1.00 22.03 188 THR A O 1
ATOM 1513 N N . LYS A 1 189 ? 36.415 -37.770 -11.403 1.00 22.95 189 LYS A N 1
ATOM 1514 C CA . LYS A 1 189 ? 37.014 -37.950 -10.062 1.00 22.95 189 LYS A CA 1
ATOM 1515 C C . LYS A 1 189 ? 36.855 -36.658 -9.231 1.00 22.95 189 LYS A C 1
ATOM 1517 O O . LYS A 1 189 ? 36.894 -35.563 -9.782 1.00 22.95 189 LYS A O 1
ATOM 1522 N N . ALA A 1 190 ? 36.751 -36.815 -7.913 1.00 20.67 190 ALA A N 1
ATOM 1523 C CA . ALA A 1 190 ? 36.817 -35.761 -6.904 1.00 20.67 190 ALA A CA 1
ATOM 1524 C C . ALA A 1 190 ? 38.236 -35.178 -6.742 1.00 20.67 190 ALA A C 1
ATOM 1526 O O . ALA A 1 190 ? 39.224 -35.905 -6.888 1.00 20.67 190 ALA A O 1
ATOM 1527 N N . LYS A 1 191 ? 38.332 -33.898 -6.353 1.00 23.59 191 LYS A N 1
ATOM 1528 C CA . LYS A 1 191 ? 39.470 -33.368 -5.587 1.00 23.59 191 LYS A CA 1
ATOM 1529 C C . LYS A 1 191 ? 39.060 -32.147 -4.760 1.00 23.59 191 LYS A C 1
ATOM 1531 O O . LYS A 1 191 ? 38.752 -31.082 -5.281 1.00 23.59 191 LYS A O 1
ATOM 1536 N N . GLU A 1 192 ? 39.066 -32.369 -3.459 1.00 20.20 192 GLU A N 1
ATOM 1537 C CA . GLU A 1 192 ? 38.992 -31.421 -2.357 1.00 20.20 192 GLU A CA 1
ATOM 1538 C C . GLU A 1 192 ? 40.346 -30.699 -2.191 1.00 20.20 192 GLU A C 1
ATOM 1540 O O . GLU A 1 192 ? 41.388 -31.354 -2.291 1.00 20.20 192 GLU A O 1
ATOM 1545 N N . ASN A 1 193 ? 40.347 -29.374 -1.962 1.00 22.98 193 ASN A N 1
ATOM 1546 C CA . ASN A 1 193 ? 41.095 -28.713 -0.872 1.00 22.98 193 ASN A CA 1
ATOM 1547 C C . ASN A 1 193 ? 41.113 -27.166 -0.936 1.00 22.98 193 ASN A C 1
ATOM 1549 O O . ASN A 1 193 ? 41.524 -26.572 -1.926 1.00 22.98 193 ASN A O 1
ATOM 1553 N N . LYS A 1 194 ? 40.788 -26.587 0.230 1.00 24.50 194 LYS A N 1
ATOM 1554 C CA . LYS A 1 194 ? 41.401 -25.440 0.939 1.00 24.50 194 LYS A CA 1
ATOM 1555 C C . LYS A 1 194 ? 41.467 -24.030 0.317 1.00 24.50 194 LYS A C 1
ATOM 1557 O O . LYS A 1 194 ? 42.245 -23.729 -0.580 1.00 24.50 194 LYS A O 1
ATOM 1562 N N . LYS A 1 195 ? 40.762 -23.133 1.022 1.00 23.03 195 LYS A N 1
ATOM 1563 C CA . LYS A 1 195 ? 41.023 -21.694 1.222 1.00 23.03 195 LYS A CA 1
ATOM 1564 C C . LYS A 1 195 ? 42.454 -21.458 1.757 1.00 23.03 195 LYS A C 1
ATOM 1566 O O . LYS A 1 195 ? 42.955 -22.299 2.509 1.00 23.03 195 LYS A O 1
ATOM 1571 N N . PRO A 1 196 ? 43.063 -20.294 1.474 1.00 25.97 196 PRO A N 1
ATOM 1572 C CA . PRO A 1 196 ? 43.307 -19.387 2.598 1.00 25.97 196 PRO A CA 1
ATOM 1573 C C . PRO A 1 196 ? 43.028 -17.909 2.287 1.00 25.97 196 PRO A C 1
ATOM 1575 O O . PRO A 1 196 ? 43.031 -17.461 1.142 1.00 25.97 196 PRO A O 1
ATOM 1578 N N . ASP A 1 197 ? 42.781 -17.169 3.364 1.00 22.91 197 ASP A N 1
ATOM 1579 C CA . ASP A 1 197 ? 42.667 -15.717 3.420 1.00 22.91 197 ASP A CA 1
ATOM 1580 C C . ASP A 1 197 ? 44.000 -15.022 3.086 1.00 22.91 197 ASP A C 1
ATOM 1582 O O . ASP A 1 197 ? 45.059 -15.443 3.550 1.00 22.91 197 ASP A O 1
ATOM 1586 N N . ALA A 1 198 ? 43.944 -13.899 2.363 1.00 24.33 198 ALA A N 1
ATOM 1587 C CA . ALA A 1 198 ? 45.006 -12.894 2.363 1.00 24.33 198 ALA A CA 1
ATOM 1588 C C . ALA A 1 198 ? 44.437 -11.495 2.072 1.00 24.33 198 ALA A C 1
ATOM 1590 O O . ALA A 1 198 ? 43.985 -11.192 0.968 1.00 24.33 198 ALA A O 1
ATOM 1591 N N . LYS A 1 199 ? 44.497 -10.628 3.090 1.00 24.19 199 LYS A N 1
ATOM 1592 C CA . LYS A 1 199 ? 44.487 -9.166 2.952 1.00 24.19 199 LYS A CA 1
ATOM 1593 C C . LYS A 1 199 ? 45.652 -8.741 2.051 1.00 24.19 199 LYS A C 1
ATOM 1595 O O . LYS A 1 199 ? 46.780 -9.164 2.289 1.00 24.19 199 LYS A O 1
ATOM 1600 N N . SER A 1 200 ? 45.418 -7.824 1.115 1.00 26.97 200 SER A N 1
ATOM 1601 C CA . SER A 1 200 ? 46.490 -6.983 0.576 1.00 26.97 200 SER A CA 1
ATOM 1602 C C . SER A 1 200 ? 45.968 -5.592 0.230 1.00 26.97 200 SER A C 1
ATOM 1604 O O . SER A 1 200 ? 45.159 -5.387 -0.670 1.00 26.97 200 SER A O 1
ATOM 1606 N N . THR A 1 201 ? 46.430 -4.641 1.029 1.00 25.06 201 THR A N 1
ATOM 1607 C CA . THR A 1 201 ? 46.499 -3.209 0.762 1.00 25.06 201 THR A CA 1
ATOM 1608 C C . THR A 1 201 ? 47.317 -2.931 -0.497 1.00 25.06 201 THR A C 1
ATOM 1610 O O . THR A 1 201 ? 48.401 -3.491 -0.625 1.00 25.06 201 THR A O 1
ATOM 1613 N N . ASN A 1 202 ? 46.921 -1.959 -1.328 1.00 27.77 202 ASN A N 1
ATOM 1614 C CA . ASN A 1 202 ? 47.924 -1.064 -1.902 1.00 27.77 202 ASN A CA 1
ATOM 1615 C C . ASN A 1 202 ? 47.394 0.319 -2.284 1.00 27.77 202 ASN A C 1
ATOM 1617 O O . ASN A 1 202 ? 46.315 0.503 -2.839 1.00 27.77 202 ASN A O 1
ATOM 1621 N N . LYS A 1 203 ? 48.224 1.288 -1.913 1.00 25.66 203 LYS A N 1
ATOM 1622 C CA . LYS A 1 203 ? 48.068 2.736 -1.948 1.00 25.66 203 LYS A CA 1
ATOM 1623 C C . LYS A 1 203 ? 48.889 3.254 -3.140 1.00 25.66 203 LYS A C 1
ATOM 1625 O O . LYS A 1 203 ? 50.013 2.801 -3.324 1.00 25.66 203 LYS A O 1
ATOM 1630 N N . ARG A 1 204 ? 48.381 4.304 -3.798 1.00 27.91 204 ARG A N 1
ATOM 1631 C CA . ARG A 1 204 ? 49.062 5.270 -4.700 1.00 27.91 204 ARG A CA 1
ATOM 1632 C C . ARG A 1 204 ? 49.361 4.820 -6.143 1.00 27.91 204 ARG A C 1
ATOM 1634 O O . ARG A 1 204 ? 50.193 3.954 -6.370 1.00 27.91 204 ARG A O 1
ATOM 1641 N N . LYS A 1 205 ? 48.860 5.595 -7.113 1.00 29.81 205 LYS A N 1
ATOM 1642 C CA . LYS A 1 205 ? 49.628 6.708 -7.709 1.00 29.81 205 LYS A CA 1
ATOM 1643 C C . LYS A 1 205 ? 48.721 7.654 -8.505 1.00 29.81 205 LYS A C 1
ATOM 1645 O O . LYS A 1 205 ? 48.048 7.243 -9.443 1.00 29.81 205 LYS A O 1
ATOM 1650 N N . ALA A 1 206 ? 48.725 8.909 -8.067 1.00 28.00 206 ALA A N 1
ATOM 1651 C CA . ALA A 1 206 ? 48.428 10.073 -8.882 1.00 28.00 206 ALA A CA 1
ATOM 1652 C C . ALA A 1 206 ? 49.622 10.367 -9.814 1.00 28.00 206 ALA A C 1
ATOM 1654 O O . ALA A 1 206 ? 50.722 9.856 -9.588 1.00 28.00 206 ALA A O 1
ATOM 1655 N N . ASP A 1 207 ? 49.355 11.216 -10.805 1.00 27.23 207 ASP A N 1
ATOM 1656 C CA . ASP A 1 207 ? 50.283 11.915 -11.702 1.00 27.23 207 ASP A CA 1
ATOM 1657 C C . ASP A 1 207 ? 50.816 11.163 -12.931 1.00 27.23 207 ASP A C 1
ATOM 1659 O O . ASP A 1 207 ? 51.869 10.531 -12.926 1.00 27.23 207 ASP A O 1
ATOM 1663 N N . ALA A 1 208 ? 50.104 11.363 -14.044 1.00 30.14 208 ALA A N 1
ATOM 1664 C CA . ALA A 1 208 ? 50.686 11.446 -15.382 1.00 30.14 208 ALA A CA 1
ATOM 1665 C C . ALA A 1 208 ? 49.870 12.449 -16.217 1.00 30.14 208 ALA A C 1
ATOM 1667 O O . ALA A 1 208 ? 49.000 12.087 -17.008 1.00 30.14 208 ALA A O 1
ATOM 1668 N N . ALA A 1 209 ? 50.129 13.738 -15.995 1.00 34.59 209 ALA A N 1
ATOM 1669 C CA . ALA A 1 209 ? 49.770 14.782 -16.941 1.00 34.59 209 ALA A CA 1
ATOM 1670 C C . ALA A 1 209 ? 50.783 14.793 -18.100 1.00 34.59 209 ALA A C 1
ATOM 1672 O O . ALA A 1 209 ? 51.982 14.636 -17.872 1.00 34.59 209 ALA A O 1
ATOM 1673 N N . LYS A 1 210 ? 50.271 15.099 -19.303 1.00 32.25 210 LYS A N 1
ATOM 1674 C CA . LYS A 1 210 ? 50.983 15.524 -20.527 1.00 32.25 210 LYS A CA 1
ATOM 1675 C C . LYS A 1 210 ? 51.296 14.437 -21.572 1.00 32.25 210 LYS A C 1
ATOM 1677 O O . LYS A 1 210 ? 52.441 14.050 -21.759 1.00 32.25 210 LYS A O 1
ATOM 1682 N N . LEU A 1 211 ? 50.275 14.083 -22.360 1.00 34.84 211 LEU A N 1
ATOM 1683 C CA . LEU A 1 211 ? 50.399 13.789 -23.796 1.00 34.84 211 LEU A CA 1
ATOM 1684 C C . LEU A 1 211 ? 49.232 14.468 -24.544 1.00 34.84 211 LEU A C 1
ATOM 1686 O O . LEU A 1 211 ? 48.123 14.564 -24.025 1.00 34.84 211 LEU A O 1
ATOM 1690 N N . THR A 1 212 ? 49.536 15.021 -25.715 1.00 33.00 212 THR A N 1
ATOM 1691 C CA . THR A 1 212 ? 48.699 15.855 -26.598 1.00 33.00 212 THR A CA 1
ATOM 1692 C C . THR A 1 212 ? 47.502 15.101 -27.215 1.00 33.00 212 THR A C 1
ATOM 1694 O O . THR A 1 212 ? 47.461 13.872 -27.147 1.00 33.00 212 THR A O 1
ATOM 1697 N N . PRO A 1 213 ? 46.494 15.807 -27.781 1.00 35.25 213 PRO A N 1
ATOM 1698 C CA . PRO A 1 213 ? 45.159 15.260 -28.020 1.00 35.25 213 PRO A CA 1
ATOM 1699 C C . PRO A 1 213 ? 45.146 14.300 -29.213 1.00 35.25 213 PRO A C 1
ATOM 1701 O O . PRO A 1 213 ? 45.072 14.720 -30.365 1.00 35.25 213 PRO A O 1
ATOM 1704 N N . ALA A 1 214 ? 45.203 13.002 -28.927 1.00 31.14 214 ALA A N 1
ATOM 1705 C CA . ALA A 1 214 ? 44.825 11.974 -29.882 1.00 31.14 214 ALA A CA 1
ATOM 1706 C C . ALA A 1 214 ? 43.293 11.928 -29.984 1.00 31.14 214 ALA A C 1
ATOM 1708 O O . ALA A 1 214 ? 42.590 11.929 -28.971 1.00 31.14 214 ALA A O 1
ATOM 1709 N N . GLU A 1 215 ? 42.812 11.930 -31.222 1.00 35.81 215 GLU A N 1
ATOM 1710 C CA . GLU A 1 215 ? 41.417 11.903 -31.654 1.00 35.81 215 GLU A CA 1
ATOM 1711 C C . GLU A 1 215 ? 40.514 11.082 -30.725 1.00 35.81 215 GLU A C 1
ATOM 1713 O O . GLU A 1 215 ? 40.742 9.903 -30.444 1.00 35.81 215 GLU A O 1
ATOM 1718 N N . SER A 1 216 ? 39.463 11.733 -30.233 1.00 39.25 216 SER A N 1
ATOM 1719 C CA . SER A 1 216 ? 38.464 11.136 -29.363 1.00 39.25 216 SER A CA 1
ATOM 1720 C C . SER A 1 216 ? 37.799 9.949 -30.063 1.00 39.25 216 SER A C 1
ATOM 1722 O O . SER A 1 216 ? 36.946 10.094 -30.940 1.00 39.25 216 SER A O 1
ATOM 1724 N N . GLY A 1 217 ? 38.162 8.737 -29.640 1.00 44.59 217 GLY A N 1
ATOM 1725 C CA . GLY A 1 217 ? 37.425 7.523 -29.967 1.00 44.59 217 GLY A CA 1
ATOM 1726 C C . GLY A 1 217 ? 35.978 7.680 -29.507 1.00 44.59 217 GLY A C 1
ATOM 1727 O O . GLY A 1 217 ? 35.663 7.494 -28.332 1.00 44.59 217 GLY A O 1
ATOM 1728 N N . SER A 1 218 ? 35.100 8.083 -30.425 1.00 54.56 218 SER A N 1
ATOM 1729 C CA . SER A 1 218 ? 33.685 8.314 -30.149 1.00 54.56 218 SER A CA 1
ATOM 1730 C C . SER A 1 218 ? 33.069 7.026 -29.603 1.00 54.56 218 SER A C 1
ATOM 1732 O O . SER A 1 218 ? 33.076 5.988 -30.270 1.00 54.56 218 SER A O 1
ATOM 1734 N N . LYS A 1 219 ? 32.587 7.074 -28.356 1.00 68.62 219 LYS A N 1
ATOM 1735 C CA . LYS A 1 219 ? 31.973 5.933 -27.665 1.00 68.62 219 LYS A CA 1
ATOM 1736 C C . LYS A 1 219 ? 30.811 5.398 -28.509 1.00 68.62 219 LYS A C 1
ATOM 1738 O O . LYS A 1 219 ? 29.893 6.143 -28.837 1.00 68.62 219 LYS A O 1
ATOM 1743 N N . ILE A 1 220 ? 30.851 4.110 -28.848 1.00 75.12 220 ILE A N 1
ATOM 1744 C CA . ILE A 1 220 ? 29.782 3.439 -29.599 1.00 75.12 220 ILE A CA 1
ATOM 1745 C C . ILE A 1 220 ? 28.509 3.457 -28.746 1.00 75.12 220 ILE A C 1
ATOM 1747 O O . ILE A 1 220 ? 28.528 3.010 -27.598 1.00 75.12 220 ILE A O 1
ATOM 1751 N N . SER A 1 221 ? 27.409 3.970 -29.296 1.00 82.25 221 SER A N 1
ATOM 1752 C CA . SER A 1 221 ? 26.112 4.015 -28.612 1.00 82.25 221 SER A CA 1
ATOM 1753 C C . SER A 1 221 ? 25.200 2.895 -29.105 1.00 82.25 221 SER A C 1
ATOM 1755 O O . SER A 1 221 ? 25.196 2.543 -30.282 1.00 82.25 221 SER A O 1
ATOM 1757 N N . ASN A 1 222 ? 24.380 2.359 -28.201 1.00 85.25 222 ASN A N 1
ATOM 1758 C CA . ASN A 1 222 ? 23.299 1.449 -28.572 1.00 85.25 222 ASN A CA 1
ATOM 1759 C C . ASN A 1 222 ? 22.146 2.220 -29.234 1.00 85.25 222 ASN A C 1
ATOM 1761 O O . ASN A 1 222 ? 21.759 3.280 -28.738 1.00 85.25 222 ASN A O 1
ATOM 1765 N N . ALA A 1 223 ? 21.568 1.639 -30.288 1.00 86.19 223 ALA A N 1
ATOM 1766 C CA . ALA A 1 223 ? 20.404 2.178 -30.990 1.00 86.19 223 ALA A CA 1
ATOM 1767 C C . ALA A 1 223 ? 19.106 2.003 -30.180 1.00 86.19 223 ALA A C 1
ATOM 1769 O O . ALA A 1 223 ? 18.866 0.936 -29.591 1.00 86.19 223 ALA A O 1
ATOM 1770 N N . SER A 1 224 ? 18.270 3.037 -30.182 1.00 87.75 224 SER A N 1
ATOM 1771 C CA . SER A 1 224 ? 16.887 3.027 -29.699 1.00 87.75 224 SER A CA 1
ATOM 1772 C C . SER A 1 224 ? 15.982 2.166 -30.583 1.00 87.75 224 SER A C 1
ATOM 1774 O O . SER A 1 224 ? 16.346 1.813 -31.704 1.00 87.75 224 SER A O 1
ATOM 1776 N N . TYR A 1 225 ? 14.806 1.776 -30.084 1.00 87.81 225 TYR A N 1
ATOM 1777 C CA . TYR A 1 225 ? 13.822 1.073 -30.915 1.00 87.81 225 TYR A CA 1
ATOM 1778 C C . TYR A 1 225 ? 13.279 1.961 -32.035 1.00 87.81 225 TYR A C 1
ATOM 1780 O O . TYR A 1 225 ? 13.104 1.454 -33.137 1.00 87.81 225 TYR A O 1
ATOM 1788 N N . SER A 1 226 ? 13.122 3.267 -31.797 1.00 86.75 226 SER A N 1
ATOM 1789 C CA . SER A 1 226 ? 12.703 4.221 -32.829 1.00 86.75 226 SER A CA 1
ATOM 1790 C C . SER A 1 226 ? 13.709 4.277 -33.980 1.00 86.75 226 SER A C 1
ATOM 1792 O O . SER A 1 226 ? 13.327 4.106 -35.131 1.00 86.75 226 SER A O 1
ATOM 1794 N N . GLU A 1 227 ? 15.003 4.423 -33.672 1.00 90.44 227 GLU A N 1
ATOM 1795 C CA . GLU A 1 227 ? 16.070 4.423 -34.688 1.00 90.44 227 GLU A CA 1
ATOM 1796 C C . GLU A 1 227 ? 16.143 3.077 -35.427 1.00 90.44 227 GLU A C 1
ATOM 1798 O O . GLU A 1 227 ? 16.369 3.036 -36.632 1.00 90.44 227 GLU A O 1
ATOM 1803 N N . LYS A 1 228 ? 15.925 1.949 -34.732 1.00 91.88 228 LYS A N 1
ATOM 1804 C CA . LYS A 1 228 ? 15.878 0.626 -35.380 1.00 91.88 228 LYS A CA 1
ATOM 1805 C C . LYS A 1 228 ? 14.700 0.500 -36.342 1.00 91.88 228 LYS A C 1
ATOM 1807 O O . LYS A 1 228 ? 14.887 -0.061 -37.416 1.00 91.88 228 LYS A O 1
ATOM 1812 N N . VAL A 1 229 ? 13.516 0.985 -35.963 1.00 91.25 229 VAL A N 1
ATOM 1813 C CA . VAL A 1 229 ? 12.322 0.956 -36.822 1.00 91.25 229 VAL A CA 1
ATOM 1814 C C . VAL A 1 229 ? 12.540 1.819 -38.062 1.00 91.25 229 VAL A C 1
ATOM 1816 O O . VAL A 1 229 ? 12.324 1.328 -39.160 1.00 91.25 229 VAL A O 1
ATOM 1819 N N . GLU A 1 230 ? 13.095 3.025 -37.922 1.00 91.94 230 GLU A N 1
ATOM 1820 C CA . GLU A 1 230 ? 13.406 3.898 -39.065 1.00 91.94 230 GLU A CA 1
ATOM 1821 C C . GLU A 1 230 ? 14.359 3.230 -40.073 1.00 91.94 230 GLU A C 1
ATOM 1823 O O . GLU A 1 230 ? 14.161 3.281 -41.290 1.00 91.94 230 GLU A O 1
ATOM 1828 N N . VAL A 1 231 ? 15.373 2.530 -39.561 1.00 91.50 231 VAL A N 1
ATOM 1829 C CA . VAL A 1 231 ? 16.326 1.775 -40.382 1.00 91.50 231 VAL A CA 1
ATOM 1830 C C . VAL A 1 231 ? 15.653 0.599 -41.107 1.00 91.50 231 VAL A C 1
ATOM 1832 O O . VAL A 1 231 ? 15.967 0.334 -42.272 1.00 91.50 231 VAL A O 1
ATOM 1835 N N . LEU A 1 232 ? 14.729 -0.105 -40.444 1.00 91.50 232 LEU A N 1
ATOM 1836 C CA . LEU A 1 232 ? 13.976 -1.224 -41.024 1.00 91.50 232 LEU A CA 1
ATOM 1837 C C . LEU A 1 232 ? 12.951 -0.745 -42.067 1.00 91.50 232 LEU A C 1
ATOM 1839 O O . LEU A 1 232 ? 12.870 -1.319 -43.154 1.00 91.50 232 LEU A O 1
ATOM 1843 N N . ASP A 1 233 ? 12.247 0.354 -41.802 1.00 92.69 233 ASP A N 1
ATOM 1844 C CA . ASP A 1 233 ? 11.293 0.961 -42.737 1.00 92.69 233 ASP A CA 1
ATOM 1845 C C . ASP A 1 233 ? 11.994 1.403 -44.028 1.00 92.69 233 ASP A C 1
ATOM 1847 O O . ASP A 1 233 ? 11.529 1.129 -45.141 1.00 92.69 233 ASP A O 1
ATOM 1851 N N . TRP A 1 234 ? 13.172 2.023 -43.901 1.00 92.94 234 TRP A N 1
ATOM 1852 C CA . TRP A 1 234 ? 13.993 2.390 -45.053 1.00 92.94 234 TRP A CA 1
ATOM 1853 C C . TRP A 1 234 ? 14.462 1.160 -45.837 1.00 92.94 234 TRP A C 1
ATOM 1855 O O . TRP A 1 234 ? 14.464 1.189 -47.069 1.00 92.94 234 TRP A O 1
ATOM 1865 N N . TYR A 1 235 ? 14.843 0.073 -45.156 1.00 92.69 235 TYR A N 1
ATOM 1866 C CA . TYR A 1 235 ? 15.241 -1.182 -45.803 1.00 92.69 235 TYR A CA 1
ATOM 1867 C C . TYR A 1 235 ? 14.118 -1.750 -46.681 1.00 92.69 235 TYR A C 1
ATOM 1869 O O . TYR A 1 235 ? 14.368 -2.123 -47.832 1.00 92.69 235 TYR A O 1
ATOM 1877 N N . HIS A 1 236 ? 12.878 -1.763 -46.183 1.00 91.38 236 HIS A N 1
ATOM 1878 C CA . HIS A 1 236 ? 11.724 -2.232 -46.957 1.00 91.38 236 HIS A CA 1
ATOM 1879 C C . HIS A 1 236 ? 11.375 -1.301 -48.116 1.00 91.38 236 HIS A C 1
ATOM 1881 O O . HIS A 1 236 ? 11.052 -1.782 -49.201 1.00 91.38 236 HIS A O 1
ATOM 1887 N N . LYS A 1 237 ? 11.507 0.016 -47.927 1.00 91.50 237 LYS A N 1
ATOM 1888 C CA . LYS A 1 237 ? 11.216 1.020 -48.960 1.00 91.50 237 LYS A CA 1
ATOM 1889 C C . LYS A 1 237 ? 12.246 1.048 -50.097 1.00 91.50 237 LYS A C 1
ATOM 1891 O O . LYS A 1 237 ? 11.887 1.347 -51.230 1.00 91.50 237 LYS A O 1
ATOM 1896 N N . ASN A 1 238 ? 13.508 0.708 -49.823 1.00 87.62 238 ASN A N 1
ATOM 1897 C CA . ASN A 1 238 ? 14.620 0.819 -50.780 1.00 87.62 238 ASN A CA 1
ATOM 1898 C C . ASN A 1 238 ? 15.084 -0.534 -51.347 1.00 87.62 238 ASN A C 1
ATOM 1900 O O . ASN A 1 238 ? 16.265 -0.737 -51.643 1.00 87.62 238 ASN A O 1
ATOM 1904 N N . GLY A 1 239 ? 14.153 -1.478 -51.509 1.00 84.31 239 GLY A N 1
ATOM 1905 C CA . GLY A 1 239 ? 14.408 -2.722 -52.241 1.00 84.31 239 GLY A CA 1
ATOM 1906 C C . GLY A 1 239 ? 15.216 -3.769 -51.471 1.00 84.31 239 GLY A C 1
ATOM 1907 O O . GLY A 1 239 ? 15.836 -4.632 -52.090 1.00 84.31 239 GLY A O 1
ATOM 1908 N N . ARG A 1 240 ? 15.204 -3.723 -50.130 1.00 87.25 240 ARG A N 1
ATOM 1909 C CA . ARG A 1 240 ? 15.694 -4.797 -49.247 1.00 87.25 240 ARG A CA 1
ATOM 1910 C C . ARG A 1 240 ? 17.181 -5.147 -49.403 1.00 87.25 240 ARG A C 1
ATOM 1912 O O . ARG A 1 240 ? 17.591 -6.297 -49.218 1.00 87.25 240 ARG A O 1
ATOM 1919 N N . ASN A 1 241 ? 18.024 -4.150 -49.671 1.00 89.50 241 ASN A N 1
ATOM 1920 C CA . ASN A 1 241 ? 19.474 -4.329 -49.764 1.00 89.50 241 ASN A CA 1
ATOM 1921 C C . ASN A 1 241 ? 20.194 -3.908 -48.471 1.00 89.50 241 ASN A C 1
ATOM 1923 O O . ASN A 1 241 ? 20.334 -2.722 -48.187 1.00 89.50 241 ASN A O 1
ATOM 1927 N N . GLN A 1 242 ? 20.705 -4.887 -47.717 1.00 90.06 242 GLN A N 1
ATOM 1928 C CA . GLN A 1 242 ? 21.308 -4.649 -46.398 1.00 90.06 242 GLN A CA 1
ATOM 1929 C C . GLN A 1 242 ? 22.588 -3.808 -46.460 1.00 90.06 242 GLN A C 1
ATOM 1931 O O . GLN A 1 242 ? 22.814 -2.991 -45.572 1.00 90.06 242 GLN A O 1
ATOM 1936 N N . SER A 1 243 ? 23.423 -3.998 -47.484 1.00 87.81 243 SER A N 1
ATOM 1937 C CA . SER A 1 243 ? 24.677 -3.250 -47.626 1.00 87.81 243 SER A CA 1
ATOM 1938 C C . SER A 1 243 ? 24.394 -1.777 -47.909 1.00 87.81 243 SER A C 1
ATOM 1940 O O . SER A 1 243 ? 24.884 -0.916 -47.190 1.00 87.81 243 SER A O 1
ATOM 1942 N N . LYS A 1 244 ? 23.486 -1.492 -48.855 1.00 88.50 244 LYS A N 1
ATOM 1943 C CA . LYS A 1 244 ? 23.070 -0.115 -49.166 1.00 88.50 244 LYS A CA 1
ATOM 1944 C C . LYS A 1 244 ? 22.409 0.577 -47.971 1.00 88.50 244 LYS A C 1
ATOM 1946 O O . LYS A 1 244 ? 22.655 1.757 -47.742 1.00 88.50 244 LYS A O 1
ATOM 1951 N N . THR A 1 245 ? 21.600 -0.147 -47.191 1.00 90.00 245 THR A N 1
ATOM 1952 C CA . THR A 1 245 ? 21.026 0.380 -45.943 1.00 90.00 245 THR A CA 1
ATOM 1953 C C . THR A 1 245 ? 22.112 0.700 -44.917 1.00 90.00 245 THR A C 1
ATOM 1955 O O . THR A 1 245 ? 22.075 1.769 -44.315 1.00 90.00 245 THR A O 1
ATOM 1958 N N . ALA A 1 246 ? 23.093 -0.185 -44.720 1.00 88.69 246 ALA A N 1
ATOM 1959 C CA . ALA A 1 246 ? 24.189 0.066 -43.784 1.00 88.69 246 ALA A CA 1
ATOM 1960 C C . ALA A 1 246 ? 25.008 1.302 -44.184 1.00 88.69 246 ALA A C 1
ATOM 1962 O O . ALA A 1 246 ? 25.289 2.136 -43.327 1.00 88.69 246 ALA A O 1
ATOM 1963 N N . ASP A 1 247 ? 25.320 1.454 -45.473 1.00 89.19 247 ASP A N 1
ATOM 1964 C CA . ASP A 1 247 ? 26.099 2.586 -45.986 1.00 89.19 247 ASP A CA 1
ATOM 1965 C C . ASP A 1 247 ? 25.350 3.918 -45.827 1.00 89.19 247 ASP A C 1
ATOM 1967 O O . ASP A 1 247 ? 25.932 4.912 -45.392 1.00 89.19 247 ASP A O 1
ATOM 1971 N N . HIS A 1 248 ? 24.040 3.931 -46.097 1.00 89.00 248 HIS A N 1
ATOM 1972 C CA . HIS A 1 248 ? 23.191 5.105 -45.887 1.00 89.00 248 HIS A CA 1
ATOM 1973 C C . HIS A 1 248 ? 23.163 5.523 -44.407 1.00 89.00 248 HIS A C 1
ATOM 1975 O O . HIS A 1 248 ? 23.446 6.671 -44.061 1.00 89.00 248 HIS A O 1
ATOM 1981 N N . PHE A 1 249 ? 22.878 4.584 -43.498 1.00 88.75 249 PHE A N 1
ATOM 1982 C CA . PHE A 1 249 ? 22.768 4.896 -42.069 1.00 88.75 249 PHE A CA 1
ATOM 1983 C C . PHE A 1 249 ? 24.111 5.046 -41.348 1.00 88.75 249 PHE A C 1
ATOM 1985 O O . PHE A 1 249 ? 24.137 5.562 -40.231 1.00 88.75 249 PHE A O 1
ATOM 1992 N N . ALA A 1 250 ? 25.230 4.686 -41.978 1.00 87.19 250 ALA A N 1
ATOM 1993 C CA . ALA A 1 250 ? 26.556 5.062 -41.500 1.00 87.19 250 ALA A CA 1
ATOM 1994 C C . ALA A 1 250 ? 26.766 6.588 -41.532 1.00 87.19 250 ALA A C 1
ATOM 1996 O O . ALA A 1 250 ? 27.488 7.113 -40.685 1.00 87.19 250 ALA A O 1
ATOM 1997 N N . GLN A 1 251 ? 26.111 7.295 -42.463 1.00 85.75 251 GLN A N 1
ATOM 1998 C CA . GLN A 1 251 ? 26.143 8.760 -42.554 1.00 85.75 251 GLN A CA 1
ATOM 1999 C C . GLN A 1 251 ? 25.100 9.418 -41.641 1.00 85.75 251 GLN A C 1
ATOM 2001 O O . GLN A 1 251 ? 25.404 10.410 -40.985 1.00 85.75 251 GLN A O 1
ATOM 2006 N N . VAL A 1 252 ? 23.892 8.846 -41.559 1.00 86.69 252 VAL A N 1
ATOM 2007 C CA . VAL A 1 252 ? 22.787 9.385 -40.738 1.00 86.69 252 VAL A CA 1
ATOM 2008 C C . VAL A 1 252 ? 23.036 9.185 -39.240 1.00 86.69 252 VAL A C 1
ATOM 2010 O O . VAL A 1 252 ? 22.824 10.098 -38.444 1.00 86.69 252 VAL A O 1
ATOM 2013 N N . TYR A 1 253 ? 23.560 8.019 -38.843 1.00 87.06 253 TYR A N 1
ATOM 2014 C CA . TYR A 1 253 ? 23.892 7.705 -37.452 1.00 87.06 253 TYR A CA 1
ATOM 2015 C C . TYR A 1 253 ? 25.343 7.217 -37.291 1.00 87.06 253 TYR A C 1
ATOM 2017 O O . TYR A 1 253 ? 25.584 6.045 -36.965 1.00 87.06 253 TYR A O 1
ATOM 2025 N N . PRO A 1 254 ? 26.342 8.113 -37.417 1.00 82.81 254 PRO A N 1
ATOM 2026 C CA . PRO A 1 254 ? 27.760 7.736 -37.352 1.00 82.81 254 PRO A CA 1
ATOM 2027 C C . PRO A 1 254 ? 28.150 7.065 -36.026 1.00 82.81 254 PRO A C 1
ATOM 2029 O O . PRO A 1 254 ? 29.018 6.192 -35.966 1.00 82.81 254 PRO A O 1
ATOM 2032 N N . HIS A 1 255 ? 27.460 7.441 -34.949 1.00 82.56 255 HIS A N 1
ATOM 2033 C CA . HIS A 1 255 ? 27.691 6.969 -33.587 1.00 82.56 255 HIS A CA 1
ATOM 2034 C C . HIS A 1 255 ? 27.138 5.554 -33.308 1.00 82.56 255 HIS A C 1
ATOM 2036 O O . HIS A 1 255 ? 27.551 4.923 -32.330 1.00 82.56 255 HIS A O 1
ATOM 2042 N N . LEU A 1 256 ? 26.234 5.039 -34.155 1.00 83.00 256 LEU A N 1
ATOM 2043 C CA . LEU A 1 256 ? 25.646 3.696 -34.024 1.00 83.00 256 LEU A CA 1
ATOM 2044 C C . LEU A 1 256 ? 26.464 2.615 -34.741 1.00 83.00 256 LEU A C 1
ATOM 2046 O O . LEU A 1 256 ? 26.302 1.433 -34.439 1.00 83.00 256 LEU A O 1
ATOM 2050 N N . ARG A 1 257 ? 27.345 3.007 -35.679 1.00 84.81 257 ARG A N 1
ATOM 2051 C CA . ARG A 1 257 ? 28.198 2.100 -36.473 1.00 84.81 257 ARG A CA 1
ATOM 2052 C C . ARG A 1 257 ? 27.426 0.885 -36.999 1.00 84.81 257 ARG A C 1
ATOM 2054 O O . ARG A 1 257 ? 27.811 -0.267 -36.777 1.00 84.81 257 ARG A O 1
ATOM 2061 N N . ILE A 1 258 ? 26.314 1.155 -37.680 1.00 86.94 258 ILE A N 1
ATOM 2062 C CA . ILE A 1 258 ? 25.431 0.123 -38.222 1.00 86.94 258 ILE A CA 1
ATOM 2063 C C . ILE A 1 258 ? 26.176 -0.629 -39.331 1.00 86.94 258 ILE A C 1
ATOM 2065 O O . ILE A 1 258 ? 26.588 -0.047 -40.327 1.00 86.94 258 ILE A O 1
ATOM 2069 N N . LYS A 1 259 ? 26.370 -1.937 -39.140 1.00 88.62 259 LYS A N 1
ATOM 2070 C CA . LYS A 1 259 ? 26.995 -2.835 -40.124 1.00 88.62 259 LYS A CA 1
ATOM 2071 C C . LYS A 1 259 ? 25.976 -3.840 -40.650 1.00 88.62 259 LYS A C 1
ATOM 2073 O O . LYS A 1 259 ? 25.029 -4.192 -39.948 1.00 88.62 259 LYS A O 1
ATOM 2078 N N . GLN A 1 260 ? 26.229 -4.389 -41.834 1.00 89.12 260 GLN A N 1
ATOM 2079 C CA . GLN A 1 260 ? 25.362 -5.386 -42.471 1.00 89.12 260 GLN A CA 1
ATOM 2080 C C . GLN A 1 260 ? 25.007 -6.601 -41.569 1.00 89.12 260 GLN A C 1
ATOM 2082 O O . GLN A 1 260 ? 23.825 -6.947 -41.501 1.00 89.12 260 GLN A O 1
ATOM 2087 N N . PRO A 1 261 ? 25.921 -7.185 -40.760 1.00 89.69 261 PRO A N 1
ATOM 2088 C CA . PRO A 1 261 ? 25.556 -8.245 -39.809 1.00 89.69 261 PRO A CA 1
ATOM 2089 C C . PRO A 1 261 ? 24.586 -7.797 -38.703 1.00 89.69 261 PRO A C 1
ATOM 2091 O O . PRO A 1 261 ? 23.746 -8.578 -38.256 1.00 89.69 261 PRO A O 1
ATOM 2094 N N . LEU A 1 262 ? 24.680 -6.538 -38.259 1.00 88.12 262 LEU A N 1
ATOM 2095 C CA . LEU A 1 262 ? 23.778 -5.975 -37.251 1.00 88.12 262 LEU A CA 1
ATOM 2096 C C . LEU A 1 262 ? 22.368 -5.795 -37.822 1.00 88.12 262 LEU A C 1
ATOM 2098 O O . LEU A 1 262 ? 21.400 -6.149 -37.153 1.00 88.12 262 LEU A O 1
ATOM 2102 N N . LEU A 1 263 ? 22.263 -5.339 -39.075 1.00 89.62 263 LEU A N 1
ATOM 2103 C CA . LEU A 1 263 ? 20.990 -5.260 -39.795 1.00 89.62 263 LEU A CA 1
ATOM 2104 C C . LEU A 1 263 ? 20.354 -6.634 -39.978 1.00 89.62 263 LEU A C 1
ATOM 2106 O O . LEU A 1 263 ? 19.170 -6.791 -39.708 1.00 89.62 263 LEU A O 1
ATOM 2110 N N . SER A 1 264 ? 21.132 -7.652 -40.358 1.00 91.62 264 SER A N 1
ATOM 2111 C CA . SER A 1 264 ? 20.609 -9.020 -40.446 1.00 91.62 264 SER A CA 1
ATOM 2112 C C . SER A 1 264 ? 20.054 -9.503 -39.102 1.00 91.62 264 SER A C 1
ATOM 2114 O O . SER A 1 264 ? 18.996 -10.131 -39.061 1.00 91.62 264 SER A O 1
ATOM 2116 N N . LYS A 1 265 ? 20.721 -9.173 -37.988 1.00 92.19 265 LYS A N 1
ATOM 2117 C CA . LYS A 1 265 ? 20.221 -9.486 -36.645 1.00 92.19 265 LYS A CA 1
ATOM 2118 C C . LYS A 1 265 ? 18.923 -8.740 -36.318 1.00 92.19 265 LYS A C 1
ATOM 2120 O O . LYS A 1 265 ? 18.046 -9.336 -35.703 1.00 92.19 265 LYS A O 1
ATOM 2125 N N . TRP A 1 266 ? 18.802 -7.468 -36.697 1.00 92.94 266 TRP A N 1
ATOM 2126 C CA . TRP A 1 266 ? 17.581 -6.687 -36.475 1.00 92.94 266 TRP A CA 1
ATOM 2127 C C . TRP A 1 266 ? 16.416 -7.195 -37.319 1.00 92.94 266 TRP A C 1
ATOM 2129 O O . TRP A 1 266 ? 15.339 -7.372 -36.774 1.00 92.94 266 TRP A O 1
ATOM 2139 N N . LEU A 1 267 ? 16.652 -7.540 -38.585 1.00 90.38 267 LEU A N 1
ATOM 2140 C CA . LEU A 1 267 ? 15.640 -8.126 -39.470 1.00 90.38 267 LEU A CA 1
ATOM 2141 C C . LEU A 1 267 ? 15.085 -9.447 -38.918 1.00 90.38 267 LEU A C 1
ATOM 2143 O O . LEU A 1 267 ? 13.886 -9.681 -38.948 1.00 90.38 267 LEU A O 1
ATOM 2147 N N . LYS A 1 268 ? 15.939 -10.298 -38.334 1.00 92.50 268 LYS A N 1
ATOM 2148 C CA . LYS A 1 268 ? 15.488 -11.539 -37.673 1.00 92.50 268 LYS A CA 1
ATOM 2149 C C . LYS A 1 268 ? 14.618 -11.301 -36.436 1.00 92.50 268 LYS A C 1
ATOM 2151 O O . LYS A 1 268 ? 13.923 -12.214 -36.009 1.00 92.50 268 LYS A O 1
ATOM 2156 N N . ALA A 1 269 ? 14.707 -10.121 -35.833 1.00 89.38 269 ALA A N 1
ATOM 2157 C CA . ALA A 1 269 ? 13.954 -9.731 -34.648 1.00 89.38 269 ALA A CA 1
ATOM 2158 C C . ALA A 1 269 ? 12.996 -8.567 -34.952 1.00 89.38 269 ALA A C 1
ATOM 2160 O O . ALA A 1 269 ? 12.664 -7.809 -34.045 1.00 89.38 269 ALA A O 1
ATOM 2161 N N . GLU A 1 270 ? 12.591 -8.399 -36.214 1.00 89.88 270 GLU A N 1
ATOM 2162 C CA . GLU A 1 270 ? 11.831 -7.240 -36.682 1.00 89.88 270 GLU A CA 1
ATOM 2163 C C . GLU A 1 270 ? 10.499 -7.091 -35.943 1.00 89.88 270 GLU A C 1
ATOM 2165 O O . GLU A 1 270 ? 10.262 -6.040 -35.349 1.00 89.88 270 GLU A O 1
ATOM 2170 N N . ASP A 1 271 ? 9.699 -8.157 -35.871 1.00 86.81 271 ASP A N 1
ATOM 2171 C CA . ASP A 1 271 ? 8.410 -8.146 -35.166 1.00 86.81 271 ASP A CA 1
ATOM 2172 C C . ASP A 1 271 ? 8.578 -7.736 -33.696 1.00 86.81 271 ASP A C 1
ATOM 2174 O O . ASP A 1 271 ? 7.844 -6.900 -33.173 1.00 86.81 271 ASP A O 1
ATOM 2178 N N . LEU A 1 272 ? 9.621 -8.256 -33.038 1.00 84.88 272 LEU A N 1
ATOM 2179 C CA . LEU A 1 272 ? 9.953 -7.898 -31.660 1.00 84.88 272 LEU A CA 1
ATOM 2180 C C . LEU A 1 272 ? 10.402 -6.440 -31.540 1.00 84.88 272 LEU A C 1
ATOM 2182 O O . LEU A 1 272 ? 10.118 -5.799 -30.535 1.00 84.88 272 LEU A O 1
ATOM 2186 N N . ILE A 1 273 ? 11.149 -5.905 -32.505 1.00 87.50 273 ILE A N 1
ATOM 2187 C CA . ILE A 1 273 ? 11.609 -4.510 -32.495 1.00 87.50 273 ILE A CA 1
ATOM 2188 C C . ILE A 1 273 ? 10.428 -3.560 -32.696 1.00 87.50 273 ILE A C 1
ATOM 2190 O O . ILE A 1 273 ? 10.346 -2.569 -31.972 1.00 87.50 273 ILE A O 1
ATOM 2194 N N . GLN A 1 274 ? 9.520 -3.870 -33.622 1.00 85.31 274 GLN A N 1
ATOM 2195 C CA . GLN A 1 274 ? 8.313 -3.083 -33.866 1.00 85.31 274 GLN A CA 1
ATOM 2196 C C . GLN A 1 274 ? 7.379 -3.108 -32.653 1.00 85.31 274 GLN A C 1
ATOM 2198 O O . GLN A 1 274 ? 6.944 -2.050 -32.197 1.00 85.31 274 GLN A O 1
ATOM 2203 N N . GLU A 1 275 ? 7.128 -4.289 -32.084 1.00 82.00 275 GLU A N 1
ATOM 2204 C CA . GLU A 1 275 ? 6.294 -4.437 -30.890 1.00 82.00 275 GLU A CA 1
ATOM 2205 C C . GLU A 1 275 ? 6.900 -3.697 -29.693 1.00 82.00 275 GLU A C 1
ATOM 2207 O O . GLU A 1 275 ? 6.231 -2.907 -29.031 1.00 82.00 275 GLU A O 1
ATOM 2212 N N . ASN A 1 276 ? 8.209 -3.841 -29.473 1.00 81.19 276 ASN A N 1
ATOM 2213 C CA . ASN A 1 276 ? 8.908 -3.079 -28.446 1.00 81.19 276 ASN A CA 1
ATOM 2214 C C . ASN A 1 276 ? 8.805 -1.559 -28.701 1.00 81.19 276 ASN A C 1
ATOM 2216 O O . ASN A 1 276 ? 8.529 -0.788 -27.784 1.00 81.19 276 ASN A O 1
ATOM 2220 N N . ASN A 1 277 ? 8.971 -1.090 -29.938 1.00 82.94 277 ASN A N 1
ATOM 2221 C CA . ASN A 1 277 ? 8.826 0.336 -30.231 1.00 82.94 277 ASN A CA 1
ATOM 2222 C C . ASN A 1 277 ? 7.425 0.862 -29.874 1.00 82.94 277 ASN A C 1
ATOM 2224 O O . ASN A 1 277 ? 7.314 1.942 -29.303 1.00 82.94 277 ASN A O 1
ATOM 2228 N N . ARG A 1 278 ? 6.372 0.072 -30.134 1.00 79.62 278 ARG A N 1
ATOM 2229 C CA . ARG A 1 278 ? 4.986 0.399 -29.754 1.00 79.62 278 ARG A CA 1
ATOM 2230 C C . ARG A 1 278 ? 4.773 0.411 -28.241 1.00 79.62 278 ARG A C 1
ATOM 2232 O O . ARG A 1 278 ? 4.057 1.266 -27.734 1.00 79.62 278 ARG A O 1
ATOM 2239 N N . GLN A 1 279 ? 5.397 -0.519 -27.519 1.00 66.50 279 GLN A N 1
ATOM 2240 C CA . GLN A 1 279 ? 5.304 -0.617 -26.057 1.00 66.50 279 GLN A CA 1
ATOM 2241 C C . GLN A 1 279 ? 6.157 0.425 -25.316 1.00 66.50 279 GLN A C 1
ATOM 2243 O O . GLN A 1 279 ? 6.000 0.638 -24.111 1.00 66.50 279 GLN A O 1
ATOM 2248 N N . SER A 1 280 ? 7.094 1.069 -26.007 1.00 68.81 280 SER A N 1
ATOM 2249 C CA . SER A 1 280 ? 7.983 2.059 -25.420 1.00 68.81 280 SER A CA 1
ATOM 2250 C C . SER A 1 280 ? 7.258 3.373 -25.116 1.00 68.81 280 SER A C 1
ATOM 2252 O O . SER A 1 280 ? 6.696 4.008 -25.999 1.00 68.81 280 SER A O 1
ATOM 2254 N N . CYS A 1 281 ? 7.357 3.858 -23.874 1.00 60.12 281 CYS A N 1
ATOM 2255 C CA . CYS A 1 281 ? 6.822 5.173 -23.500 1.00 60.12 281 CYS A CA 1
ATOM 2256 C C . CYS A 1 281 ? 7.712 6.356 -23.944 1.00 60.12 281 CYS A C 1
ATOM 2258 O O . CYS A 1 281 ? 7.335 7.502 -23.725 1.00 60.12 281 CYS A O 1
ATOM 2260 N N . GLN A 1 282 ? 8.923 6.106 -24.463 1.00 67.00 282 GLN A N 1
ATOM 2261 C CA . GLN A 1 282 ? 9.890 7.148 -24.843 1.00 67.00 282 GLN A CA 1
ATOM 2262 C C . GLN A 1 282 ? 10.628 6.790 -26.140 1.00 67.00 282 GLN A C 1
ATOM 2264 O O . GLN A 1 282 ? 11.053 5.647 -26.326 1.00 67.00 282 GLN A O 1
ATOM 2269 N N . ILE A 1 283 ? 10.860 7.787 -26.998 1.00 74.50 283 ILE A N 1
ATOM 2270 C CA . ILE A 1 283 ? 11.537 7.630 -28.301 1.00 74.50 283 ILE A CA 1
ATOM 2271 C C . ILE A 1 283 ? 12.989 7.145 -28.123 1.00 74.50 283 ILE A C 1
ATOM 2273 O O . ILE A 1 283 ? 13.478 6.315 -28.884 1.00 74.50 283 ILE A O 1
ATOM 2277 N N . SER A 1 284 ? 13.665 7.584 -27.058 1.00 79.38 284 SER A N 1
ATOM 2278 C CA . SER A 1 284 ? 15.069 7.262 -26.762 1.00 79.38 284 SER A CA 1
ATOM 2279 C C . SER A 1 284 ? 15.298 5.871 -26.147 1.00 79.38 284 SER A C 1
ATOM 2281 O O . SER A 1 284 ? 16.425 5.534 -25.769 1.00 79.38 284 SER A O 1
ATOM 2283 N N . THR A 1 285 ? 14.264 5.031 -26.030 1.00 74.81 285 THR A N 1
ATOM 2284 C CA . THR A 1 285 ? 14.364 3.728 -25.355 1.00 74.81 285 THR A CA 1
ATOM 2285 C C . THR A 1 285 ? 15.211 2.739 -26.152 1.00 74.81 285 THR A C 1
ATOM 2287 O O . THR A 1 285 ? 14.875 2.362 -27.271 1.00 74.81 285 THR A O 1
ATOM 2290 N N . LYS A 1 286 ? 16.308 2.264 -25.546 1.00 81.88 286 LYS A N 1
ATOM 2291 C CA . LYS A 1 286 ? 17.285 1.338 -26.165 1.00 81.88 286 LYS A CA 1
ATOM 2292 C C . LYS A 1 286 ? 17.062 -0.135 -25.829 1.00 81.88 286 LYS A C 1
ATOM 2294 O O . LYS A 1 286 ? 17.506 -1.017 -26.565 1.00 81.88 286 LYS A O 1
ATOM 2299 N N . LYS A 1 287 ? 16.387 -0.404 -24.711 1.00 74.56 287 LYS A N 1
ATOM 2300 C CA . LYS A 1 287 ? 16.041 -1.744 -24.233 1.00 74.56 287 LYS A CA 1
ATOM 2301 C C . LYS A 1 287 ? 14.763 -1.655 -23.414 1.00 74.56 287 LYS A C 1
ATOM 2303 O O . LYS A 1 287 ? 14.717 -0.883 -22.457 1.00 74.56 287 LYS A O 1
ATOM 2308 N N . ILE A 1 288 ? 13.763 -2.460 -23.761 1.00 61.97 288 ILE A N 1
ATOM 2309 C CA . ILE A 1 288 ? 12.584 -2.616 -22.919 1.00 61.97 288 ILE A CA 1
ATOM 2310 C C . ILE A 1 288 ? 12.979 -3.567 -21.814 1.00 61.97 288 ILE A C 1
ATOM 2312 O O . ILE A 1 288 ? 13.394 -4.704 -22.043 1.00 61.97 288 ILE A O 1
ATOM 2316 N N . ARG A 1 289 ? 12.956 -3.049 -20.590 1.00 59.94 289 ARG A N 1
ATOM 2317 C CA . ARG A 1 289 ? 13.008 -3.913 -19.422 1.00 59.94 289 ARG A CA 1
ATOM 2318 C C . ARG A 1 289 ? 11.662 -4.625 -19.419 1.00 59.94 289 ARG A C 1
ATOM 2320 O O . ARG A 1 28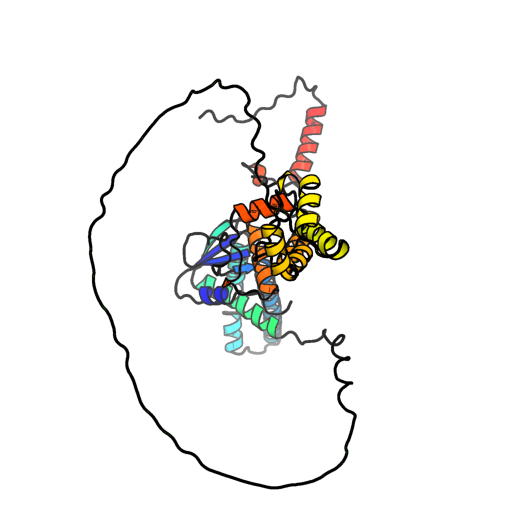9 ? 10.642 -3.953 -19.323 1.00 59.94 289 ARG A O 1
ATOM 2327 N N . GLN A 1 290 ? 11.685 -5.948 -19.537 1.00 46.09 290 GLN A N 1
ATOM 2328 C CA . GLN A 1 290 ? 10.538 -6.869 -19.599 1.00 46.09 290 GLN A CA 1
ATOM 2329 C C . GLN A 1 290 ? 9.635 -6.834 -18.343 1.00 46.09 290 GLN A C 1
ATOM 2331 O O . GLN A 1 290 ? 8.818 -7.711 -18.133 1.00 46.09 290 GLN A O 1
ATOM 2336 N N . ILE A 1 291 ? 9.788 -5.808 -17.506 1.00 52.12 291 ILE A N 1
ATOM 2337 C CA . ILE A 1 291 ? 9.117 -5.603 -16.229 1.00 52.12 291 ILE A CA 1
ATOM 2338 C C . ILE A 1 291 ? 8.503 -4.193 -16.187 1.00 52.12 291 ILE A C 1
ATOM 2340 O O . ILE A 1 291 ? 8.525 -3.489 -15.179 1.00 52.12 291 ILE A O 1
ATOM 2344 N N . CYS A 1 292 ? 8.035 -3.708 -17.334 1.00 59.44 292 CYS A N 1
ATOM 2345 C CA . CYS A 1 292 ? 7.128 -2.577 -17.362 1.00 59.44 292 CYS A CA 1
ATOM 2346 C C . CYS A 1 292 ? 5.741 -3.201 -17.350 1.00 59.44 292 CYS A C 1
ATOM 2348 O O . CYS A 1 292 ? 5.352 -3.797 -18.344 1.00 59.44 292 CYS A O 1
ATOM 2350 N N . HIS A 1 293 ? 5.033 -3.121 -16.229 1.00 75.06 293 HIS A N 1
ATOM 2351 C CA . HIS A 1 293 ? 3.606 -3.416 -16.178 1.00 75.06 293 HIS A CA 1
ATOM 2352 C C . HIS A 1 293 ? 2.884 -2.120 -16.574 1.00 75.06 293 HIS A C 1
ATOM 2354 O O . HIS A 1 293 ? 2.671 -1.272 -15.703 1.00 75.06 293 HIS A O 1
ATOM 2360 N N . PRO A 1 294 ? 2.589 -1.866 -17.872 1.00 77.88 294 PRO A N 1
ATOM 2361 C CA . PRO A 1 294 ? 2.127 -0.555 -18.328 1.00 77.88 294 PRO A CA 1
ATOM 2362 C C . PRO A 1 294 ? 0.813 -0.143 -17.670 1.00 77.88 294 PRO A C 1
ATOM 2364 O O . PRO A 1 294 ? 0.657 1.029 -17.341 1.00 77.88 294 PRO A O 1
ATOM 2367 N N . LYS A 1 295 ? -0.082 -1.102 -17.397 1.00 83.12 295 LYS A N 1
ATOM 2368 C CA . LYS A 1 295 ? -1.329 -0.859 -16.662 1.00 83.12 295 LYS A CA 1
ATOM 2369 C C . LYS A 1 295 ? -1.054 -0.334 -15.249 1.00 83.12 295 LYS A C 1
ATOM 2371 O O . LYS A 1 295 ? -1.552 0.724 -14.891 1.00 83.12 295 LYS A O 1
ATOM 2376 N N . VAL A 1 296 ? -0.190 -1.016 -14.493 1.00 86.50 296 VAL A N 1
ATOM 2377 C CA . VAL A 1 296 ? 0.222 -0.608 -13.135 1.00 86.50 296 VAL A CA 1
ATOM 2378 C C . VAL A 1 296 ? 0.893 0.762 -13.158 1.00 86.50 296 VAL A C 1
ATOM 2380 O O . VAL A 1 296 ? 0.598 1.615 -12.328 1.00 86.50 296 VAL A O 1
ATOM 2383 N N . LYS A 1 297 ? 1.773 1.001 -14.135 1.00 85.19 297 LYS A N 1
ATOM 2384 C CA . LYS A 1 297 ? 2.455 2.287 -14.293 1.00 85.19 297 LYS A CA 1
ATOM 2385 C C . LYS A 1 297 ? 1.466 3.422 -14.577 1.00 85.19 297 LYS A C 1
ATOM 2387 O O . LYS A 1 297 ? 1.597 4.476 -13.966 1.00 85.19 297 LYS A O 1
ATOM 2392 N N . ALA A 1 298 ? 0.504 3.209 -15.475 1.00 86.12 298 ALA A N 1
ATOM 2393 C CA . ALA A 1 298 ? -0.518 4.197 -15.808 1.00 86.12 298 ALA A CA 1
ATOM 2394 C C . ALA A 1 298 ? -1.383 4.536 -14.587 1.00 86.12 298 ALA A C 1
ATOM 2396 O O . ALA A 1 298 ? -1.502 5.710 -14.248 1.00 86.12 298 ALA A O 1
ATOM 2397 N N . SER A 1 299 ? -1.882 3.521 -13.873 1.00 90.44 299 SER A N 1
ATOM 2398 C CA . SER A 1 299 ? -2.654 3.719 -12.639 1.00 90.44 299 SER A CA 1
ATOM 2399 C C . SER A 1 299 ? -1.848 4.440 -11.557 1.00 90.44 299 SER A C 1
ATOM 2401 O O . SER A 1 299 ? -2.366 5.340 -10.902 1.00 90.44 299 SER A O 1
ATOM 2403 N N . LEU A 1 300 ? -0.559 4.115 -11.407 1.00 90.88 300 LEU A N 1
ATOM 2404 C CA . LEU A 1 300 ? 0.313 4.797 -10.452 1.00 90.88 300 LEU A CA 1
ATOM 2405 C C . LEU A 1 300 ? 0.540 6.268 -10.819 1.00 90.88 300 LEU A C 1
ATOM 2407 O O . LEU A 1 300 ? 0.536 7.120 -9.936 1.00 90.88 300 LEU A O 1
ATOM 2411 N N . THR A 1 301 ? 0.729 6.579 -12.105 1.00 87.62 301 THR A N 1
ATOM 2412 C CA . THR A 1 301 ? 0.848 7.969 -12.571 1.00 87.62 301 THR A CA 1
ATOM 2413 C C . THR A 1 301 ? -0.444 8.750 -12.339 1.00 87.62 301 THR A C 1
ATOM 2415 O O . THR A 1 301 ? -0.383 9.874 -11.856 1.00 87.62 301 THR A O 1
ATOM 2418 N N . GLU A 1 302 ? -1.602 8.160 -12.631 1.00 89.62 302 GLU A N 1
ATOM 2419 C CA . GLU A 1 302 ? -2.900 8.807 -12.420 1.00 89.62 302 GLU A CA 1
ATOM 2420 C C . GLU A 1 302 ? -3.161 9.096 -10.937 1.00 89.62 302 GLU A C 1
ATOM 2422 O O . GLU A 1 302 ? -3.481 10.229 -10.575 1.00 89.62 302 GLU A O 1
ATOM 2427 N N . TRP A 1 303 ? -2.936 8.108 -10.066 1.00 91.44 303 TRP A N 1
ATOM 2428 C CA . TRP A 1 303 ? -3.029 8.298 -8.620 1.00 91.44 303 TRP A CA 1
ATOM 2429 C C . TRP A 1 303 ? -2.076 9.388 -8.123 1.00 91.44 303 TRP A C 1
ATOM 2431 O O . TRP A 1 303 ? -2.473 10.229 -7.322 1.00 91.44 303 TRP A O 1
ATOM 2441 N N . MET A 1 304 ? -0.841 9.420 -8.632 1.00 88.94 304 MET A N 1
ATOM 2442 C CA . MET A 1 304 ? 0.131 10.458 -8.286 1.00 88.94 304 MET A CA 1
ATOM 2443 C C . MET A 1 304 ? -0.381 11.853 -8.667 1.00 88.94 304 MET A C 1
ATOM 2445 O O . MET A 1 304 ? -0.302 12.777 -7.862 1.00 88.94 304 MET A O 1
ATOM 2449 N N . THR A 1 305 ? -0.926 12.022 -9.876 1.00 87.38 305 THR A N 1
ATOM 2450 C CA . THR A 1 305 ? -1.496 13.301 -10.326 1.00 87.38 305 THR A CA 1
ATOM 2451 C C . THR A 1 305 ? -2.648 13.750 -9.431 1.00 87.38 305 THR A C 1
ATOM 2453 O O . THR A 1 305 ? -2.702 14.919 -9.053 1.00 87.38 305 THR A O 1
ATOM 2456 N N . GLN A 1 306 ? -3.533 12.828 -9.049 1.00 88.38 306 GLN A N 1
ATOM 2457 C CA . GLN A 1 306 ? -4.623 13.114 -8.115 1.00 88.38 306 GLN A CA 1
ATOM 2458 C C . GLN A 1 306 ? -4.089 13.504 -6.732 1.00 88.38 306 GLN A C 1
ATOM 2460 O O . GLN A 1 306 ? -4.527 14.499 -6.164 1.00 88.38 306 GLN A O 1
ATOM 2465 N N . ALA A 1 307 ? -3.095 12.780 -6.215 1.00 86.88 307 ALA A N 1
ATOM 2466 C CA . ALA A 1 307 ? -2.494 13.067 -4.918 1.00 86.88 307 ALA A CA 1
ATOM 2467 C C . ALA A 1 307 ? -1.809 14.446 -4.885 1.00 86.88 307 ALA A C 1
ATOM 2469 O O . ALA A 1 307 ? -1.971 15.180 -3.912 1.00 86.88 307 ALA A O 1
ATOM 2470 N N . ILE A 1 308 ? -1.120 14.836 -5.965 1.00 85.06 308 ILE A N 1
ATOM 2471 C CA . ILE A 1 308 ? -0.551 16.185 -6.117 1.00 85.06 308 ILE A CA 1
ATOM 2472 C C . ILE A 1 308 ? -1.665 17.237 -6.157 1.00 85.06 308 ILE A C 1
ATOM 2474 O O . ILE A 1 308 ? -1.553 18.269 -5.503 1.00 85.06 308 ILE A O 1
ATOM 2478 N N . HIS A 1 309 ? -2.749 16.983 -6.896 1.00 82.75 309 HIS A N 1
ATOM 2479 C CA . HIS A 1 309 ? -3.879 17.911 -6.983 1.00 82.75 309 HIS A CA 1
ATOM 2480 C C . HIS A 1 309 ? -4.575 18.118 -5.629 1.00 82.75 309 HIS A C 1
ATOM 2482 O O . HIS A 1 309 ? -4.979 19.230 -5.308 1.00 82.75 309 HIS A O 1
ATOM 2488 N N . CYS A 1 310 ? -4.651 17.070 -4.807 1.00 82.50 310 CYS A N 1
ATOM 2489 C CA . CYS A 1 310 ? -5.152 17.128 -3.434 1.00 82.50 310 CYS A CA 1
ATOM 2490 C C . CYS A 1 310 ? -4.116 17.644 -2.416 1.00 82.50 310 CYS A C 1
ATOM 2492 O O . CYS A 1 310 ? -4.366 17.566 -1.216 1.00 82.50 310 CYS A O 1
ATOM 2494 N N . ASN A 1 311 ? -2.960 18.144 -2.872 1.00 78.44 311 ASN A N 1
ATOM 2495 C CA . ASN A 1 311 ? -1.862 18.652 -2.046 1.00 78.44 311 ASN A CA 1
ATOM 2496 C C . ASN A 1 311 ? -1.365 17.653 -0.978 1.00 78.44 311 ASN A C 1
ATOM 2498 O O . ASN A 1 311 ? -0.938 18.035 0.114 1.00 78.44 311 ASN A O 1
ATOM 2502 N N . LEU A 1 312 ? -1.428 16.353 -1.281 1.00 79.25 312 LEU A N 1
ATOM 2503 C CA . LEU A 1 312 ? -0.953 15.307 -0.382 1.00 79.25 312 LEU A CA 1
ATOM 2504 C C . LEU A 1 312 ? 0.575 15.246 -0.405 1.00 79.25 312 LEU A C 1
ATOM 2506 O O . LEU A 1 312 ? 1.209 15.278 -1.462 1.00 79.25 312 LEU A O 1
ATOM 2510 N N . THR A 1 313 ? 1.181 15.086 0.772 1.00 80.12 313 THR A N 1
ATOM 2511 C CA . THR A 1 313 ? 2.617 14.800 0.860 1.00 80.12 313 THR A CA 1
ATOM 2512 C C . THR A 1 313 ? 2.857 13.358 0.425 1.00 80.12 313 THR A C 1
ATOM 2514 O O . THR A 1 313 ? 2.438 12.416 1.095 1.00 80.12 313 THR A O 1
ATOM 2517 N N . ILE A 1 314 ? 3.532 13.179 -0.709 1.00 83.62 314 ILE A N 1
ATOM 2518 C CA . ILE A 1 314 ? 3.767 11.856 -1.289 1.00 83.62 314 ILE A CA 1
ATOM 2519 C C . ILE A 1 314 ? 5.169 11.385 -0.918 1.00 83.62 314 ILE A C 1
ATOM 2521 O O . ILE A 1 314 ? 6.170 11.953 -1.355 1.00 83.62 314 ILE A O 1
ATOM 2525 N N . THR A 1 315 ? 5.234 10.336 -0.102 1.00 84.12 315 THR A N 1
ATOM 2526 C CA . THR A 1 315 ? 6.486 9.701 0.314 1.00 84.12 315 THR A CA 1
ATOM 2527 C C . THR A 1 315 ? 6.853 8.544 -0.614 1.00 84.12 315 THR A C 1
ATOM 2529 O O . THR A 1 315 ? 5.999 7.939 -1.267 1.00 84.12 315 THR A O 1
ATOM 2532 N N . GLY A 1 316 ? 8.140 8.194 -0.652 1.00 84.62 316 GLY A N 1
ATOM 2533 C CA . GLY A 1 316 ? 8.622 7.053 -1.429 1.00 84.62 316 GLY A CA 1
ATOM 2534 C C . GLY A 1 316 ? 7.943 5.736 -1.048 1.00 84.62 316 GLY A C 1
ATOM 2535 O O . GLY A 1 316 ? 7.581 4.951 -1.922 1.00 84.62 316 GLY A O 1
ATOM 2536 N N . ASP A 1 317 ? 7.707 5.519 0.247 1.00 83.44 317 ASP A N 1
ATOM 2537 C CA . ASP A 1 317 ? 7.025 4.322 0.744 1.00 83.44 317 ASP A CA 1
ATOM 2538 C C . ASP A 1 317 ? 5.549 4.285 0.316 1.00 83.44 317 ASP A C 1
ATOM 2540 O O . ASP A 1 317 ? 5.066 3.222 -0.076 1.00 83.44 317 ASP A O 1
ATOM 2544 N N . MET A 1 318 ? 4.865 5.439 0.247 1.00 85.88 318 MET A N 1
ATOM 2545 C CA . MET A 1 318 ? 3.510 5.532 -0.318 1.00 85.88 318 MET A CA 1
ATOM 2546 C C . MET A 1 318 ? 3.483 5.099 -1.791 1.00 85.88 318 MET A C 1
ATOM 2548 O O . MET A 1 318 ? 2.609 4.336 -2.202 1.00 85.88 318 MET A O 1
ATOM 2552 N N . ILE A 1 319 ? 4.461 5.546 -2.588 1.00 89.00 319 ILE A N 1
ATOM 2553 C CA . ILE A 1 319 ? 4.571 5.175 -4.008 1.00 89.00 319 ILE A CA 1
ATOM 2554 C C . ILE A 1 319 ? 4.773 3.661 -4.148 1.00 89.00 319 ILE A C 1
ATOM 2556 O O . ILE A 1 319 ? 4.132 3.027 -4.990 1.00 89.00 319 ILE A O 1
ATOM 2560 N N . LYS A 1 320 ? 5.634 3.060 -3.316 1.00 88.38 320 LYS A N 1
ATOM 2561 C CA . LYS A 1 320 ? 5.872 1.609 -3.331 1.00 88.38 320 LYS A CA 1
ATOM 2562 C C . LYS A 1 320 ? 4.623 0.822 -2.929 1.00 88.38 320 LYS A C 1
ATOM 2564 O O . LYS A 1 320 ? 4.280 -0.144 -3.611 1.00 88.38 320 LYS A O 1
ATOM 2569 N N . ALA A 1 321 ? 3.929 1.248 -1.873 1.00 85.69 321 ALA A N 1
ATOM 2570 C CA . ALA A 1 321 ? 2.689 0.623 -1.416 1.00 85.69 321 ALA A CA 1
ATOM 2571 C C . ALA A 1 321 ? 1.602 0.683 -2.502 1.00 85.69 321 ALA A C 1
ATOM 2573 O O . ALA A 1 321 ? 1.026 -0.340 -2.875 1.00 85.69 321 ALA A O 1
ATOM 2574 N N . LYS A 1 322 ? 1.395 1.856 -3.114 1.00 87.81 322 LYS A N 1
ATOM 2575 C CA . LYS A 1 322 ? 0.417 2.015 -4.200 1.00 87.81 322 LYS A CA 1
ATOM 2576 C C . LYS A 1 322 ? 0.779 1.220 -5.444 1.00 87.81 322 LYS A C 1
ATOM 2578 O O . LYS A 1 322 ? -0.112 0.655 -6.073 1.00 87.81 322 LYS A O 1
ATOM 2583 N N . TRP A 1 323 ? 2.065 1.095 -5.775 1.00 90.44 323 TRP A N 1
ATOM 2584 C CA . TRP A 1 323 ? 2.494 0.212 -6.859 1.00 90.44 323 TRP A CA 1
ATOM 2585 C C . TRP A 1 323 ? 2.053 -1.240 -6.616 1.00 90.44 323 TRP A C 1
ATOM 2587 O O . TRP A 1 323 ? 1.498 -1.859 -7.524 1.00 90.44 323 TRP A O 1
ATOM 2597 N N . ARG A 1 324 ? 2.239 -1.768 -5.394 1.00 87.06 324 ARG A N 1
ATOM 2598 C CA . ARG A 1 324 ? 1.810 -3.132 -5.027 1.00 87.06 324 ARG A CA 1
ATOM 2599 C C . ARG A 1 324 ? 0.299 -3.294 -5.146 1.00 87.06 324 ARG A C 1
ATOM 2601 O O . ARG A 1 324 ? -0.162 -4.266 -5.737 1.00 87.06 324 ARG A O 1
ATOM 2608 N N . ASN A 1 325 ? -0.468 -2.313 -4.675 1.00 84.69 325 ASN A N 1
ATOM 2609 C CA . ASN A 1 325 ? -1.929 -2.349 -4.772 1.00 84.69 325 ASN A CA 1
ATOM 2610 C C . ASN A 1 325 ? -2.394 -2.376 -6.230 1.00 84.69 325 ASN A C 1
ATOM 2612 O O . ASN A 1 325 ? -3.219 -3.208 -6.599 1.00 84.69 325 ASN A O 1
ATOM 2616 N N . PHE A 1 326 ? -1.798 -1.561 -7.102 1.00 87.94 326 PHE A N 1
ATOM 2617 C CA . PHE A 1 326 ? -2.102 -1.623 -8.530 1.00 87.94 326 PHE A CA 1
ATOM 2618 C C . PHE A 1 326 ? -1.657 -2.934 -9.188 1.00 87.94 326 PHE A C 1
ATOM 2620 O O . PHE A 1 326 ? -2.346 -3.410 -10.089 1.00 87.94 326 PHE A O 1
ATOM 2627 N N . ALA A 1 327 ? -0.553 -3.544 -8.745 1.00 86.75 327 ALA A N 1
ATOM 2628 C CA . ALA A 1 327 ? -0.124 -4.854 -9.235 1.00 86.75 327 ALA A CA 1
ATOM 2629 C C . ALA A 1 327 ? -1.115 -5.968 -8.853 1.00 86.75 327 ALA A C 1
ATOM 2631 O O . ALA A 1 327 ? -1.496 -6.765 -9.714 1.00 86.75 327 ALA A O 1
ATOM 2632 N N . ARG A 1 328 ? -1.618 -5.954 -7.610 1.00 84.00 328 ARG A N 1
ATOM 2633 C CA . ARG A 1 328 ? -2.690 -6.850 -7.141 1.00 84.00 328 ARG A CA 1
ATOM 2634 C C . ARG A 1 328 ? -3.973 -6.668 -7.945 1.00 84.00 328 ARG A C 1
ATOM 2636 O O . ARG A 1 328 ? -4.507 -7.639 -8.466 1.00 84.00 328 ARG A O 1
ATOM 2643 N N . LEU A 1 329 ? -4.422 -5.423 -8.124 1.00 83.38 329 LEU A N 1
ATOM 2644 C CA . LEU A 1 329 ? -5.620 -5.100 -8.915 1.00 83.38 329 LEU A CA 1
ATOM 2645 C C . LEU A 1 329 ? -5.472 -5.465 -10.399 1.00 83.38 329 LEU A C 1
ATOM 2647 O O . LEU A 1 329 ? -6.457 -5.705 -11.097 1.00 83.38 329 LEU A O 1
ATOM 2651 N N . ALA A 1 330 ? -4.242 -5.500 -10.908 1.00 83.12 330 ALA A N 1
ATOM 2652 C CA . ALA A 1 330 ? -3.951 -5.983 -12.249 1.00 83.12 330 ALA A CA 1
ATOM 2653 C C . ALA A 1 330 ? -3.917 -7.520 -12.347 1.00 83.12 330 ALA A C 1
ATOM 2655 O O . ALA A 1 330 ? -3.851 -8.027 -13.465 1.00 83.12 330 ALA A O 1
ATOM 2656 N N . GLY A 1 331 ? -3.995 -8.242 -11.222 1.00 81.12 331 GLY A N 1
ATOM 2657 C CA . GLY A 1 331 ? -3.933 -9.701 -11.161 1.00 81.12 331 GLY A CA 1
ATOM 2658 C C . GLY A 1 331 ? -2.536 -10.262 -11.428 1.00 81.12 331 GLY A C 1
ATOM 2659 O O . GLY A 1 331 ? -2.422 -11.379 -11.922 1.00 81.12 331 GLY A O 1
ATOM 2660 N N . ILE A 1 332 ? -1.483 -9.480 -11.168 1.00 80.44 332 ILE A N 1
ATOM 2661 C CA . ILE A 1 332 ? -0.101 -9.902 -11.415 1.00 80.44 332 ILE A CA 1
ATOM 2662 C C . ILE A 1 332 ? 0.366 -10.776 -10.242 1.00 80.44 332 ILE A C 1
ATOM 2664 O O . ILE A 1 332 ? 0.315 -10.303 -9.101 1.00 80.44 332 ILE A O 1
ATOM 2668 N N . PRO A 1 333 ? 0.853 -12.003 -10.493 1.00 77.44 333 PRO A N 1
ATOM 2669 C CA . PRO A 1 333 ? 1.426 -12.867 -9.463 1.00 77.44 333 PRO A CA 1
ATOM 2670 C C . PRO A 1 333 ? 2.617 -12.221 -8.736 1.00 77.44 333 PRO A C 1
ATOM 2672 O O . PRO A 1 333 ? 3.428 -11.539 -9.366 1.00 77.44 333 PRO A O 1
ATOM 2675 N N . SER A 1 334 ? 2.733 -12.427 -7.419 1.00 75.69 334 SER A N 1
ATOM 2676 C CA . SER A 1 334 ? 3.774 -11.812 -6.570 1.00 75.69 334 SER A CA 1
ATOM 2677 C C . SER A 1 334 ? 5.207 -12.122 -7.030 1.00 75.69 334 SER A C 1
ATOM 2679 O O . SER A 1 334 ? 6.108 -11.298 -6.880 1.00 75.69 334 SER A O 1
ATOM 2681 N N . ASP A 1 335 ? 5.430 -13.282 -7.646 1.00 73.06 335 ASP A N 1
ATOM 2682 C CA . ASP A 1 335 ? 6.714 -13.712 -8.210 1.00 73.06 335 ASP A CA 1
ATOM 2683 C C . ASP A 1 335 ? 7.152 -12.890 -9.435 1.00 73.06 335 ASP A C 1
ATOM 2685 O O . ASP A 1 335 ? 8.348 -12.775 -9.711 1.00 73.06 335 ASP A O 1
ATOM 2689 N N . GLU A 1 336 ? 6.207 -12.248 -10.125 1.00 74.50 336 GLU A N 1
ATOM 2690 C CA . GLU A 1 336 ? 6.463 -11.353 -11.260 1.00 74.50 336 GLU A CA 1
ATOM 2691 C C . GLU A 1 336 ? 6.557 -9.868 -10.856 1.00 74.50 336 GLU A C 1
ATOM 2693 O O . GLU A 1 336 ? 6.628 -8.971 -11.713 1.00 74.50 336 GLU A O 1
ATOM 2698 N N . TRP A 1 337 ? 6.534 -9.569 -9.552 1.00 84.12 337 TRP A N 1
ATOM 2699 C CA . TRP A 1 337 ? 6.595 -8.193 -9.069 1.00 84.12 337 TRP A CA 1
ATOM 2700 C C . TRP A 1 337 ? 7.993 -7.579 -9.206 1.00 84.12 337 TRP A C 1
ATOM 2702 O O . TRP A 1 337 ? 9.025 -8.239 -9.338 1.00 84.12 337 TRP A O 1
ATOM 2712 N N . LEU A 1 338 ? 8.029 -6.246 -9.197 1.00 81.56 338 LEU A N 1
ATOM 2713 C CA . LEU A 1 338 ? 9.268 -5.487 -9.299 1.00 81.56 338 LEU A CA 1
ATOM 2714 C C . LEU A 1 338 ? 10.015 -5.443 -7.968 1.00 81.56 338 LEU A C 1
ATOM 2716 O O . LEU A 1 338 ? 9.431 -5.283 -6.902 1.00 81.56 338 LEU A O 1
ATOM 2720 N N . LYS A 1 339 ? 11.346 -5.419 -8.040 1.00 83.12 339 LYS A N 1
ATOM 2721 C CA . LYS A 1 339 ? 12.157 -4.911 -6.928 1.00 83.12 339 LYS A CA 1
ATOM 2722 C C . LYS A 1 339 ? 12.028 -3.393 -6.894 1.00 83.12 339 LYS A C 1
ATOM 2724 O O . LYS A 1 339 ? 12.636 -2.700 -7.712 1.00 83.12 339 LYS A O 1
ATOM 2729 N N . LEU A 1 340 ? 11.223 -2.892 -5.967 1.00 85.00 340 LEU A N 1
ATOM 2730 C CA . LEU A 1 340 ? 10.968 -1.473 -5.726 1.00 85.00 340 LEU A CA 1
ATOM 2731 C C . LEU A 1 340 ? 12.105 -0.829 -4.917 1.00 85.00 340 LEU A C 1
ATOM 2733 O O . LEU A 1 340 ? 11.876 -0.138 -3.927 1.00 85.00 340 LEU A O 1
ATOM 2737 N N . SER A 1 341 ? 13.346 -1.070 -5.341 1.00 84.00 341 SER A N 1
ATOM 2738 C CA . SER A 1 341 ? 14.538 -0.551 -4.674 1.00 84.00 341 SER A CA 1
ATOM 2739 C C . SER A 1 341 ? 14.592 0.977 -4.706 1.00 84.00 341 SER A C 1
ATOM 2741 O O . SER A 1 341 ? 13.933 1.618 -5.529 1.00 84.00 341 SER A O 1
ATOM 2743 N N . GLY A 1 342 ? 15.456 1.573 -3.879 1.00 82.88 342 GLY A N 1
ATOM 2744 C CA . GLY A 1 342 ? 15.714 3.018 -3.923 1.00 82.88 342 GLY A CA 1
ATOM 2745 C C . GLY A 1 342 ? 16.036 3.536 -5.334 1.00 82.88 342 GLY A C 1
ATOM 2746 O O . GLY A 1 342 ? 15.520 4.570 -5.738 1.00 82.88 342 GLY A O 1
ATOM 2747 N N . GLY A 1 343 ? 16.776 2.766 -6.143 1.00 83.69 343 GLY A N 1
ATOM 2748 C CA . GLY A 1 343 ? 17.066 3.136 -7.535 1.00 83.69 343 GLY A CA 1
ATOM 2749 C C . GLY A 1 343 ? 15.864 3.029 -8.487 1.00 83.69 343 GLY A C 1
ATOM 2750 O O . GLY A 1 343 ? 15.799 3.750 -9.484 1.00 83.69 343 GLY A O 1
ATOM 2751 N N . TRP A 1 344 ? 14.895 2.147 -8.211 1.00 88.00 344 TRP A N 1
ATOM 2752 C CA . TRP A 1 344 ? 13.625 2.137 -8.948 1.00 88.00 344 TRP A CA 1
ATOM 2753 C C . TRP A 1 344 ? 12.814 3.394 -8.635 1.00 88.00 344 TRP A C 1
ATOM 2755 O O . TRP A 1 344 ? 12.302 4.023 -9.565 1.00 88.00 344 TRP A O 1
ATOM 2765 N N . LEU A 1 345 ? 12.753 3.767 -7.354 1.00 87.12 345 LEU A N 1
ATOM 2766 C CA . LEU A 1 345 ? 12.052 4.958 -6.891 1.00 87.12 345 LEU A CA 1
ATOM 2767 C C . LEU A 1 345 ? 12.683 6.229 -7.474 1.00 87.12 345 LEU A C 1
ATOM 2769 O O . LEU A 1 345 ? 11.982 6.999 -8.117 1.00 87.12 345 LEU A O 1
ATOM 2773 N N . GLU A 1 346 ? 14.005 6.384 -7.391 1.00 84.50 346 GLU A N 1
ATOM 2774 C CA . GLU A 1 346 ? 14.733 7.514 -7.988 1.00 84.50 346 GLU A CA 1
ATOM 2775 C C . GLU A 1 346 ? 14.500 7.595 -9.509 1.00 84.50 346 GLU A C 1
ATOM 2777 O O . GLU A 1 346 ? 14.276 8.660 -10.084 1.00 84.50 346 GLU A O 1
ATOM 2782 N N . SER A 1 347 ? 14.491 6.450 -10.201 1.00 83.06 347 SER A N 1
ATOM 2783 C CA . SER A 1 347 ? 14.163 6.406 -11.629 1.00 83.06 347 SER A CA 1
ATOM 2784 C C . SER A 1 347 ? 12.704 6.780 -11.912 1.00 83.06 347 SER A C 1
ATOM 2786 O O . SER A 1 347 ? 12.410 7.316 -12.983 1.00 83.06 347 SER A O 1
ATOM 2788 N N . PHE A 1 348 ? 11.770 6.453 -11.020 1.00 83.81 348 PHE A N 1
ATOM 2789 C CA . PHE A 1 348 ? 10.373 6.869 -11.121 1.00 83.81 348 PHE A CA 1
ATOM 2790 C C . PHE A 1 348 ? 10.241 8.382 -10.898 1.00 83.81 348 PHE A C 1
ATOM 2792 O O . PHE A 1 348 ? 9.700 9.062 -11.766 1.00 83.81 348 PHE A O 1
ATOM 2799 N N . GLU A 1 349 ? 10.831 8.916 -9.831 1.00 84.81 349 GLU A N 1
ATOM 2800 C CA . GLU A 1 349 ? 10.843 10.346 -9.508 1.00 84.81 349 GLU A CA 1
ATOM 2801 C C . GLU A 1 349 ? 11.418 11.186 -10.654 1.00 84.81 349 GLU A C 1
ATOM 2803 O O . GLU A 1 349 ? 10.747 12.090 -11.154 1.00 84.81 349 GLU A O 1
ATOM 2808 N N . ASN A 1 350 ? 12.590 10.804 -11.172 1.00 82.12 350 ASN A N 1
ATOM 2809 C CA . ASN A 1 350 ? 13.234 11.481 -12.299 1.00 82.12 350 ASN A CA 1
ATOM 2810 C C . ASN A 1 350 ? 12.378 11.477 -13.575 1.00 82.12 350 ASN A C 1
ATOM 2812 O O . ASN A 1 350 ? 12.399 12.434 -14.343 1.00 82.12 350 ASN A O 1
ATOM 2816 N N . ARG A 1 351 ? 11.609 10.409 -13.829 1.00 81.00 351 ARG A N 1
ATOM 2817 C CA . ARG A 1 351 ? 10.724 10.329 -15.007 1.00 81.00 351 ARG A CA 1
ATOM 2818 C C . ARG A 1 351 ? 9.501 11.232 -14.895 1.00 81.00 351 ARG A C 1
ATOM 2820 O O . ARG A 1 351 ? 8.959 11.621 -15.925 1.00 81.00 351 ARG A O 1
ATOM 2827 N N . HIS A 1 352 ? 9.077 11.537 -13.675 1.00 76.62 352 HIS A N 1
ATOM 2828 C CA . HIS A 1 352 ? 7.917 12.375 -13.390 1.00 76.62 352 HIS A CA 1
ATOM 2829 C C . HIS A 1 352 ? 8.308 13.783 -12.909 1.00 76.62 352 HIS A C 1
ATOM 2831 O O . HIS A 1 352 ? 7.438 14.539 -12.492 1.00 76.62 352 HIS A O 1
ATOM 2837 N N . ASN A 1 353 ? 9.595 14.151 -13.008 1.00 76.25 353 ASN A N 1
ATOM 2838 C CA . ASN A 1 353 ? 10.157 15.424 -12.539 1.00 76.25 353 ASN A CA 1
ATOM 2839 C C . ASN A 1 353 ? 9.825 15.732 -11.069 1.00 76.25 353 ASN A C 1
ATOM 2841 O O . ASN A 1 353 ? 9.662 16.890 -10.683 1.00 76.25 353 ASN A O 1
ATOM 2845 N N . LEU A 1 354 ? 9.716 14.687 -10.250 1.00 77.19 354 LEU A N 1
ATOM 2846 C CA . LEU A 1 354 ? 9.477 14.815 -8.822 1.00 77.19 354 LEU A CA 1
ATOM 2847 C C . LEU A 1 354 ? 10.800 15.109 -8.123 1.00 77.19 354 LEU A C 1
ATOM 2849 O O . LEU A 1 354 ? 11.835 14.537 -8.460 1.00 77.19 354 LEU A O 1
ATOM 2853 N N . LYS A 1 355 ? 10.756 16.004 -7.139 1.00 72.25 355 LYS A N 1
ATOM 2854 C CA . LYS A 1 355 ? 11.892 16.289 -6.267 1.00 72.25 355 LYS A CA 1
ATOM 2855 C C . LYS A 1 355 ? 11.575 15.745 -4.884 1.00 72.25 355 LYS A C 1
ATOM 2857 O O . LYS A 1 355 ? 10.590 16.152 -4.274 1.00 72.25 355 LYS A O 1
ATOM 2862 N N . SER A 1 356 ? 12.404 14.829 -4.397 1.00 67.62 356 SER A N 1
ATOM 2863 C CA . SER A 1 356 ? 12.337 14.380 -3.012 1.00 67.62 356 SER A CA 1
ATOM 2864 C C . SER A 1 356 ? 12.875 15.485 -2.102 1.00 67.62 356 SER A C 1
ATOM 2866 O O . SER A 1 356 ? 14.013 15.930 -2.278 1.00 67.62 356 SER A O 1
ATOM 2868 N N . TYR A 1 357 ? 12.097 15.898 -1.107 1.00 68.06 357 TYR A N 1
ATOM 2869 C CA . TYR A 1 357 ? 12.556 16.817 -0.069 1.00 68.06 357 TYR A CA 1
ATOM 2870 C C . TYR A 1 357 ? 12.668 16.058 1.247 1.00 68.06 357 TYR A C 1
ATOM 2872 O O . TYR A 1 357 ? 11.688 15.496 1.734 1.00 68.06 357 TYR A O 1
ATOM 2880 N N . ARG A 1 358 ? 13.863 16.045 1.841 1.00 62.88 358 ARG A N 1
ATOM 2881 C CA . ARG A 1 358 ? 14.039 15.553 3.206 1.00 62.88 358 ARG A CA 1
ATOM 2882 C C . ARG A 1 358 ? 13.702 16.696 4.157 1.00 62.88 358 ARG A C 1
ATOM 2884 O O . ARG A 1 358 ? 14.445 17.671 4.223 1.00 62.88 358 ARG A O 1
ATOM 2891 N N . ARG A 1 359 ? 12.577 16.597 4.868 1.00 59.19 359 ARG A N 1
ATOM 2892 C CA . ARG A 1 359 ? 12.270 17.539 5.952 1.00 59.19 359 ARG A CA 1
ATOM 2893 C C . ARG A 1 359 ? 13.261 17.279 7.094 1.00 59.19 359 ARG A C 1
ATOM 2895 O O . ARG A 1 359 ? 13.391 16.143 7.544 1.00 59.19 359 ARG A O 1
ATOM 2902 N N . HIS A 1 360 ? 14.003 18.301 7.504 1.00 44.44 360 HIS A N 1
ATOM 2903 C CA . HIS A 1 360 ? 14.921 18.253 8.643 1.00 44.44 360 HIS A CA 1
ATOM 2904 C C . HIS A 1 360 ? 14.331 19.087 9.794 1.00 44.44 360 HIS A C 1
ATOM 2906 O O . HIS A 1 360 ? 13.877 20.201 9.552 1.00 44.44 360 HIS A O 1
ATOM 2912 N N . GLY A 1 361 ? 14.374 18.566 11.028 1.00 56.69 361 GLY A N 1
ATOM 2913 C CA . GLY A 1 361 ? 14.088 19.318 12.263 1.00 56.69 361 GLY A CA 1
ATOM 2914 C C . GLY A 1 361 ? 12.609 19.581 12.584 1.00 56.69 361 GLY A C 1
ATOM 2915 O O . GLY A 1 361 ? 11.713 19.061 11.920 1.00 56.69 361 GLY A O 1
ATOM 2916 N N . GLU A 1 362 ? 12.377 20.404 13.617 1.00 56.31 362 GLU A N 1
ATOM 2917 C CA . GLU A 1 362 ? 11.062 20.818 14.159 1.00 56.31 362 GLU A CA 1
ATOM 2918 C C . GLU A 1 362 ? 10.092 21.349 13.090 1.00 56.31 362 GLU A C 1
ATOM 2920 O O . GLU A 1 362 ? 8.879 21.206 13.223 1.00 56.31 362 GLU A O 1
ATOM 2925 N N . ALA A 1 363 ? 10.624 21.842 11.967 1.00 52.75 363 ALA A N 1
ATOM 2926 C CA . ALA A 1 363 ? 9.883 22.239 10.771 1.00 52.75 363 ALA A CA 1
ATOM 2927 C C . ALA A 1 363 ? 8.976 21.135 10.186 1.00 52.75 363 ALA A C 1
ATOM 2929 O O . ALA A 1 363 ? 8.055 21.430 9.428 1.00 52.75 363 ALA A O 1
ATOM 2930 N N . ALA A 1 364 ? 9.213 19.858 10.508 1.00 48.78 364 ALA A N 1
ATOM 2931 C CA . ALA A 1 364 ? 8.339 18.757 10.102 1.00 48.78 364 ALA A CA 1
ATOM 2932 C C . ALA A 1 364 ? 7.013 18.696 10.886 1.00 48.78 364 ALA A C 1
ATOM 2934 O O . ALA A 1 364 ? 6.075 18.071 10.395 1.00 48.78 364 ALA A O 1
ATOM 2935 N N . SER A 1 365 ? 6.937 19.326 12.064 1.00 55.66 365 SER A N 1
ATOM 2936 C CA . SER A 1 365 ? 5.804 19.226 12.996 1.00 55.66 365 SER A CA 1
ATOM 2937 C C . SER A 1 365 ? 4.873 20.443 12.978 1.00 55.66 365 SER A C 1
ATOM 2939 O O . SER A 1 365 ? 3.904 20.474 13.734 1.00 55.66 365 SER A O 1
ATOM 2941 N N . VAL A 1 366 ? 5.176 21.450 12.154 1.00 54.91 366 VAL A N 1
ATOM 2942 C CA . VAL A 1 366 ? 4.433 22.714 12.108 1.00 54.91 366 VAL A CA 1
ATOM 2943 C C . VAL A 1 366 ? 3.363 22.653 11.015 1.00 54.91 366 VAL A C 1
ATOM 2945 O O . VAL A 1 366 ? 3.650 22.309 9.868 1.00 54.91 366 VAL A O 1
ATOM 2948 N N . ASP A 1 367 ? 2.124 22.978 11.380 1.00 62.59 367 ASP A N 1
ATOM 2949 C CA . ASP A 1 367 ? 0.993 23.095 10.455 1.00 62.59 367 ASP A CA 1
ATOM 2950 C C . ASP A 1 367 ? 1.190 24.297 9.516 1.00 62.59 367 ASP A C 1
ATOM 2952 O O . ASP A 1 367 ? 1.465 25.409 9.962 1.00 62.59 367 ASP A O 1
ATOM 2956 N N . ILE A 1 368 ? 1.020 24.080 8.209 1.00 66.31 368 ILE A N 1
ATOM 2957 C CA . ILE A 1 368 ? 1.175 25.103 7.165 1.00 66.31 368 ILE A CA 1
ATOM 2958 C C . ILE A 1 368 ? 0.217 26.279 7.398 1.00 66.31 368 ILE A C 1
ATOM 2960 O O . ILE A 1 368 ? 0.613 27.425 7.201 1.00 66.31 368 ILE A O 1
ATOM 2964 N N . ASN A 1 369 ? -0.998 26.020 7.890 1.00 70.81 369 ASN A N 1
ATOM 2965 C CA . ASN A 1 369 ? -1.9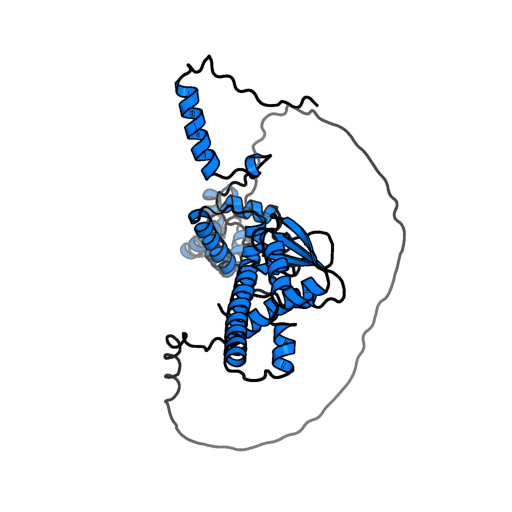66 27.085 8.170 1.00 70.81 369 ASN A CA 1
ATOM 2966 C C . ASN A 1 369 ? -1.509 27.972 9.340 1.00 70.81 369 ASN A C 1
ATOM 2968 O O . ASN A 1 369 ? -1.740 29.178 9.341 1.00 70.81 369 ASN A O 1
ATOM 2972 N N . VAL A 1 370 ? -0.825 27.384 10.328 1.00 73.44 370 VAL A N 1
ATOM 2973 C CA . VAL A 1 370 ? -0.220 28.128 11.443 1.00 73.44 370 VAL A CA 1
ATOM 2974 C C . VAL A 1 370 ? 0.976 28.937 10.947 1.00 73.44 370 VAL A C 1
ATOM 2976 O O . VAL A 1 370 ? 1.146 30.081 11.358 1.00 73.44 370 VAL A O 1
ATOM 2979 N N . VAL A 1 371 ? 1.774 28.387 10.024 1.00 77.69 371 VAL A N 1
ATOM 2980 C CA . VAL A 1 371 ? 2.900 29.112 9.416 1.00 77.69 371 VAL A CA 1
ATOM 2981 C C . VAL A 1 371 ? 2.423 30.346 8.659 1.00 77.69 371 VAL A C 1
ATOM 2983 O O . VAL A 1 371 ? 3.009 31.406 8.843 1.00 77.69 371 VAL A O 1
ATOM 2986 N N . GLU A 1 372 ? 1.382 30.242 7.830 1.00 81.25 372 GLU A N 1
ATOM 2987 C CA . GLU A 1 372 ? 0.880 31.390 7.061 1.00 81.25 372 GLU A CA 1
ATOM 2988 C C . GLU A 1 372 ? 0.419 32.531 7.979 1.00 81.25 372 GLU A C 1
ATOM 2990 O O . GLU A 1 372 ? 0.844 33.673 7.800 1.00 81.25 372 GLU A O 1
ATOM 2995 N N . LEU A 1 373 ? -0.346 32.210 9.028 1.00 83.12 373 LEU A N 1
ATOM 2996 C CA . LEU A 1 373 ? -0.787 33.192 10.025 1.00 83.12 373 LEU A CA 1
ATOM 2997 C C . LEU A 1 373 ? 0.387 33.820 10.791 1.00 83.12 373 LEU A C 1
ATOM 2999 O O . LEU A 1 373 ? 0.388 35.022 11.063 1.00 83.12 373 LEU A O 1
ATOM 3003 N N . GLU A 1 374 ? 1.402 33.027 11.135 1.00 83.12 374 GLU A N 1
ATOM 3004 C CA . GLU A 1 374 ? 2.574 33.536 11.845 1.00 83.12 374 GLU A CA 1
ATOM 3005 C C . GLU A 1 374 ? 3.496 34.372 10.960 1.00 83.12 374 GLU A C 1
ATOM 3007 O O . GLU A 1 374 ? 4.061 35.362 11.428 1.00 83.12 374 GLU A O 1
ATOM 3012 N N . VAL A 1 375 ? 3.607 34.044 9.671 1.00 86.31 375 VAL A N 1
ATOM 3013 C CA . VAL A 1 375 ? 4.323 34.873 8.696 1.00 86.31 375 VAL A CA 1
ATOM 3014 C C . VAL A 1 375 ? 3.652 36.239 8.572 1.00 86.31 375 VAL A C 1
ATOM 3016 O O . VAL A 1 375 ? 4.353 37.248 8.644 1.00 86.31 375 VAL A O 1
ATOM 3019 N N . GLU A 1 376 ? 2.321 36.299 8.462 1.00 88.81 376 GLU A N 1
ATOM 3020 C CA . GLU A 1 376 ? 1.585 37.572 8.444 1.00 88.81 376 GLU A CA 1
ATOM 3021 C C . GLU A 1 376 ? 1.796 38.375 9.736 1.00 88.81 376 GLU A C 1
ATOM 3023 O O . GLU A 1 376 ? 2.054 39.583 9.695 1.00 88.81 376 GLU A O 1
ATOM 3028 N N . ARG A 1 377 ? 1.747 37.715 10.901 1.00 91.94 377 ARG A N 1
ATOM 3029 C CA . ARG A 1 377 ? 1.972 38.378 12.193 1.00 91.94 377 ARG A CA 1
ATOM 3030 C C . ARG A 1 377 ? 3.385 38.950 12.302 1.00 91.94 377 ARG A C 1
ATOM 3032 O O . ARG A 1 377 ? 3.544 40.087 12.747 1.00 91.94 377 ARG A O 1
ATOM 3039 N N . VAL A 1 378 ? 4.405 38.183 11.914 1.00 88.31 378 VAL A N 1
ATOM 3040 C CA . VAL A 1 378 ? 5.805 38.628 11.955 1.00 88.31 378 VAL A CA 1
ATOM 3041 C C . VAL A 1 378 ? 6.039 39.757 10.958 1.00 88.31 378 VAL A C 1
ATOM 3043 O O . VAL A 1 378 ? 6.653 40.748 11.342 1.00 88.31 378 VAL A O 1
ATOM 3046 N N . GLN A 1 379 ? 5.495 39.670 9.738 1.00 87.81 379 GLN A N 1
ATOM 3047 C CA . GLN A 1 379 ? 5.582 40.745 8.742 1.00 87.81 379 GLN A CA 1
ATOM 3048 C C . GLN A 1 379 ? 5.052 42.064 9.302 1.00 87.81 379 GLN A C 1
ATOM 3050 O O . GLN A 1 379 ? 5.776 43.058 9.290 1.00 87.81 379 GLN A O 1
ATOM 3055 N N . LYS A 1 380 ? 3.862 42.042 9.910 1.00 91.56 380 LYS A N 1
ATOM 3056 C CA . LYS A 1 380 ? 3.256 43.222 10.535 1.00 91.56 380 LYS A CA 1
ATOM 3057 C C . LYS A 1 380 ? 4.123 43.832 11.640 1.00 91.56 380 LYS A C 1
ATOM 3059 O O . LYS A 1 380 ? 4.216 45.047 11.742 1.00 91.56 380 LYS A O 1
ATOM 3064 N N . ILE A 1 381 ? 4.769 43.002 12.459 1.00 89.56 381 ILE A N 1
ATOM 3065 C CA . ILE A 1 381 ? 5.683 43.478 13.511 1.00 89.56 381 ILE A CA 1
ATOM 3066 C C . ILE A 1 381 ? 6.952 44.072 12.891 1.00 89.56 381 ILE A C 1
ATOM 3068 O O . ILE A 1 381 ? 7.447 45.092 13.354 1.00 89.56 381 ILE A O 1
ATOM 3072 N N . THR A 1 382 ? 7.483 43.451 11.837 1.00 88.50 382 THR A N 1
ATOM 3073 C CA . THR A 1 382 ? 8.712 43.908 11.179 1.00 88.50 382 THR A CA 1
ATOM 3074 C C . THR A 1 382 ? 8.527 45.151 10.311 1.00 88.50 382 THR A C 1
ATOM 3076 O O . THR A 1 382 ? 9.500 45.863 10.099 1.00 88.50 382 THR A O 1
ATOM 3079 N N . GLU A 1 383 ? 7.312 45.451 9.842 1.00 90.88 383 GLU A N 1
ATOM 3080 C CA . GLU A 1 383 ? 7.004 46.663 9.062 1.00 90.88 383 GLU A CA 1
ATOM 3081 C C . GLU A 1 383 ? 7.284 47.962 9.832 1.00 90.88 383 GLU A C 1
ATOM 3083 O O . GLU A 1 383 ? 7.629 48.979 9.230 1.00 90.88 383 GLU A O 1
ATOM 3088 N N . GLU A 1 384 ? 7.178 47.931 11.163 1.00 90.75 384 GLU A N 1
ATOM 3089 C CA . GLU A 1 384 ? 7.433 49.088 12.030 1.00 90.75 384 GLU A CA 1
ATOM 3090 C C . GLU A 1 384 ? 8.931 49.415 12.170 1.00 90.75 384 GLU A C 1
ATOM 3092 O O . GLU A 1 384 ? 9.290 50.483 12.674 1.00 90.75 384 GLU A O 1
ATOM 3097 N N . TYR A 1 385 ? 9.813 48.531 11.690 1.00 90.62 385 TYR A N 1
ATOM 3098 C CA . TYR A 1 385 ? 11.259 48.659 11.823 1.00 90.62 385 TYR A CA 1
ATOM 3099 C C . TYR A 1 385 ? 11.951 48.668 10.453 1.00 90.62 385 TYR A C 1
ATOM 3101 O O . TYR A 1 385 ? 11.647 47.862 9.573 1.00 90.62 385 TYR A O 1
ATOM 3109 N N . PRO A 1 386 ? 12.943 49.546 10.232 1.00 89.06 386 PRO A N 1
ATOM 3110 C CA . PRO A 1 386 ? 13.756 49.471 9.027 1.00 89.06 386 PRO A CA 1
ATOM 3111 C C . PRO A 1 386 ? 14.617 48.198 9.054 1.00 89.06 386 PRO A C 1
ATOM 3113 O O . PRO A 1 386 ? 15.147 47.816 10.093 1.00 89.06 386 PRO A O 1
ATOM 3116 N N . LEU A 1 387 ? 14.838 47.583 7.886 1.00 87.00 387 LEU A N 1
ATOM 3117 C CA . LEU A 1 387 ? 15.542 46.293 7.741 1.00 87.00 387 LEU A CA 1
ATOM 3118 C C . LEU A 1 387 ? 16.897 46.193 8.468 1.00 87.00 387 LEU A C 1
ATOM 3120 O O . LEU A 1 387 ? 17.290 45.109 8.882 1.00 87.00 387 LEU A O 1
ATOM 3124 N N . LYS A 1 388 ? 17.616 47.310 8.621 1.00 89.06 388 LYS A N 1
ATOM 3125 C CA . LYS A 1 388 ? 18.913 47.379 9.321 1.00 89.06 388 LYS A CA 1
ATOM 3126 C C . LYS A 1 388 ? 18.827 47.128 10.835 1.00 89.06 388 LYS A C 1
ATOM 3128 O O . LYS A 1 388 ? 19.851 46.835 11.440 1.00 89.06 388 LYS A O 1
ATOM 3133 N N . ASP A 1 389 ? 17.632 47.256 11.409 1.00 88.00 389 ASP A N 1
ATOM 3134 C CA . ASP A 1 389 ? 17.360 47.118 12.841 1.00 88.00 389 ASP A CA 1
ATOM 3135 C C . ASP A 1 389 ? 16.619 45.797 13.155 1.00 88.00 389 ASP A C 1
ATOM 3137 O O . ASP A 1 389 ? 16.207 45.565 14.290 1.00 88.00 389 ASP A O 1
ATOM 3141 N N . ILE A 1 390 ? 16.468 44.909 12.161 1.00 88.31 390 ILE A N 1
ATOM 3142 C CA . ILE A 1 390 ? 15.886 43.569 12.310 1.00 88.31 390 ILE A CA 1
ATOM 3143 C C . ILE A 1 390 ? 17.023 42.548 12.376 1.00 88.31 390 ILE A C 1
ATOM 3145 O O . ILE A 1 390 ? 17.741 42.327 11.401 1.00 88.31 390 ILE A O 1
ATOM 3149 N N . PHE A 1 391 ? 17.167 41.891 13.525 1.00 83.88 391 PHE A N 1
ATOM 3150 C CA . PHE A 1 391 ? 18.195 40.880 13.755 1.00 83.88 391 PHE A CA 1
ATOM 3151 C C . PHE A 1 391 ? 17.555 39.498 13.885 1.00 83.88 391 PHE A C 1
ATOM 3153 O O . PHE A 1 391 ? 16.602 39.321 14.640 1.00 83.88 391 PHE A O 1
ATOM 3160 N N . ASN A 1 392 ? 18.092 38.511 13.164 1.00 84.06 392 ASN A N 1
ATOM 3161 C CA . ASN A 1 392 ? 17.724 37.112 13.357 1.00 84.06 392 ASN A CA 1
ATOM 3162 C C . ASN A 1 392 ? 18.595 36.511 14.468 1.00 84.06 392 ASN A C 1
ATOM 3164 O O . ASN A 1 392 ? 19.823 36.586 14.387 1.00 84.06 392 ASN A O 1
ATOM 3168 N N . MET A 1 393 ? 17.972 35.916 15.482 1.00 77.12 393 MET A N 1
ATOM 3169 C CA . MET A 1 393 ? 18.656 35.221 16.569 1.00 77.12 393 MET A CA 1
ATOM 3170 C C . MET A 1 393 ? 18.158 33.779 16.593 1.00 77.12 393 MET A C 1
ATOM 3172 O O . MET A 1 393 ? 16.984 33.540 16.849 1.00 77.12 393 MET A O 1
ATOM 3176 N N . ASP A 1 394 ? 19.056 32.840 16.308 1.00 77.38 394 ASP A N 1
ATOM 3177 C CA . ASP A 1 394 ? 18.772 31.405 16.335 1.00 77.38 394 ASP A CA 1
ATOM 3178 C C . ASP A 1 394 ? 19.757 30.706 17.281 1.00 77.38 394 ASP A C 1
ATOM 3180 O O . ASP A 1 394 ? 20.926 31.102 17.396 1.00 77.38 394 ASP A O 1
ATOM 3184 N N . GLU A 1 395 ? 19.284 29.684 17.990 1.00 75.75 395 GLU A N 1
ATOM 3185 C CA . GLU A 1 395 ? 20.086 28.934 18.950 1.00 75.75 395 GLU A CA 1
ATOM 3186 C C . GLU A 1 395 ? 21.128 28.089 18.213 1.00 75.75 395 GLU A C 1
ATOM 3188 O O . GLU A 1 395 ? 20.893 26.965 17.772 1.00 75.75 395 GLU A O 1
ATOM 3193 N N . THR A 1 396 ? 22.347 28.613 18.108 1.00 59.12 396 THR A N 1
ATOM 3194 C CA . THR A 1 396 ? 23.472 27.816 17.622 1.00 59.12 396 THR A CA 1
ATOM 3195 C C . THR A 1 396 ? 23.986 26.952 18.773 1.00 59.12 396 THR A C 1
ATOM 3197 O O . THR A 1 396 ? 24.711 27.438 19.642 1.00 59.12 396 THR A O 1
ATOM 3200 N N . ARG A 1 397 ? 23.646 25.655 18.801 1.00 53.91 397 ARG A N 1
ATOM 3201 C CA . ARG A 1 397 ? 24.364 24.699 19.663 1.00 53.91 397 ARG A CA 1
ATOM 3202 C C . ARG A 1 397 ? 25.807 24.589 19.173 1.00 53.91 397 ARG A C 1
ATOM 3204 O O . ARG A 1 397 ? 26.075 23.962 18.151 1.00 53.91 397 ARG A O 1
ATOM 3211 N N . ILE A 1 398 ? 26.729 25.205 19.903 1.00 59.44 398 ILE A N 1
ATOM 3212 C CA . ILE A 1 398 ? 28.164 24.967 19.741 1.00 59.44 398 ILE A CA 1
ATOM 3213 C C . ILE A 1 398 ? 28.449 23.597 20.373 1.00 59.44 398 ILE A C 1
ATOM 3215 O O . ILE A 1 398 ? 28.154 23.396 21.550 1.00 59.44 398 ILE A O 1
ATOM 3219 N N . LEU A 1 399 ? 28.916 22.652 19.551 1.00 46.66 399 LEU A N 1
ATOM 3220 C CA . LEU A 1 399 ? 29.249 21.271 19.933 1.00 46.66 399 LEU A CA 1
ATOM 3221 C C . LEU A 1 399 ? 30.479 21.182 20.838 1.00 46.66 399 LEU A C 1
ATOM 3223 O O . LEU A 1 399 ? 31.449 21.932 20.580 1.00 46.66 399 LEU A O 1
#

Radius of gyration: 34.88 Å; chains: 1; bounding box: 92×106×82 Å

Sequence (399 aa):
MPLQEININFVQTLNMSQPVHLTLSANTIYVHPDPQKPNIDDATKEVEDMEMHCLEEYYRAMKRNFKERQEKLVHRLKQGQKLKEEEEEWLDGQGNLVDTELLMTRITELPDNSTIQLCLDDMKKLREVVDFGLSQASNVPEKKTALANQKKSDLIKNSNTEASKKKSTSETNRPIDASQKKNPSKTTKAKENKKPDAKSTNKRKADAAKLTPAESGSKISNASYSEKVEVLDWYHKNGRNQSKTADHFAQVYPHLRIKQPLLSKWLKAEDLIQENNRQSCQISTKKIRQICHPKVKASLTEWMTQAIHCNLTITGDMIKAKWRNFARLAGIPSDEWLKLSGGWLESFENRHNLKSYRRHGEAASVDINVVELEVERVQKITEEYPLKDIFNMDETRIL

Organism: NCBI:txid1165861

Secondary structure (DSSP, 8-state):
--S--S-HHHHHHHT-SS-EEEEEETTEEEEESSSSPP-TT-TTS---EEEHHHHHHHHHHHHHHHHHHHHHHHHHHHTTPPPPHHHHHHHHTTT--HHHHHHHHHHHTPPTT-EEEEPHHHHHHHHHHHHHHHHHHHT----S--SSSSSSSSSS-------------------------------------------------------------PPPPPPPHHHHHHHHHHHHHTTS-HHHHHHHHHHH-TTT---HHHHHHHHHTHHHHHHHHHH-SSTT-S---S---HHHHHHHHHHHHHHHHTT----HHHHHHHHHHHHHHTT--GGG-----HHHHHHHHHHTT-------SGGGSS-HHHHHHHHHHHHHHHTTS-GGG----------